Protein AF-0000000085160264 (afdb_homodimer)

Radius of gyration: 20.33 Å; Cα contacts (8 Å, |Δi|>4): 968; chains: 2; bounding box: 45×59×50 Å

Foldseek 3Di:
DAAEEEEEWEAAFADLLRVQLCVLCVVLVHHYFYEYADDAQFHAHVVGDTDGGPYYLVVCVVVVNLALVNHQEYAYTDGPPGLVSLQPRPSNLVSVVNNLVVQHAYEYEALNCLRRVQVSVSQADEEEEHAPPSCVNHPRHHYDPDQWDDTRRYIYGYDSVSSNVSSLVNCCNVPNNVSSVVSCVVVVPDDDD/DAAEEEEEWEAAFADLLRVQLCVLSVVLVHHYFYEYADDAQFHAHNVGDTDGGPYYLVVCVVVVNLALVNHQEYEYTDGPPGLVSLQPRPSNLVSVVNNLVVQHAYEYEALNCLRRCQVSVSQADEEEEHAPPSCVNHPRHHYDPDQWDDTRRYIYGYDSVSSNVSSLVNCCNVPNNVSSVVSCVVVVPDDDD

Solvent-accessible surface area (backbone atoms only — not comparable to full-atom values): 18937 Å² total; per-residue (Å²): 131,71,51,31,33,40,30,59,41,28,57,14,19,29,61,43,38,47,46,34,34,50,42,51,38,41,72,58,57,31,46,67,44,41,26,10,65,50,92,49,36,69,36,44,29,57,67,73,49,35,34,49,36,78,38,31,45,66,57,36,48,75,70,64,62,70,42,54,87,76,41,51,29,40,39,35,32,11,31,72,49,8,16,57,51,44,50,68,29,67,70,55,48,51,45,50,49,48,27,51,74,71,64,28,35,40,33,26,22,14,49,13,34,46,57,39,35,35,80,71,51,71,37,54,76,32,59,33,24,34,26,88,76,45,60,78,77,48,76,65,45,42,82,46,86,54,58,55,29,76,43,90,46,38,38,20,12,26,33,52,41,25,22,65,60,38,32,37,54,53,32,26,73,76,58,31,64,66,42,21,49,52,42,33,61,72,27,54,46,79,69,88,126,131,72,51,32,33,41,29,60,42,29,56,14,19,29,61,43,38,48,47,33,32,50,44,51,36,39,71,57,56,31,46,70,44,41,25,10,66,49,96,50,39,69,37,43,29,56,67,72,49,36,36,50,37,77,38,28,46,65,57,38,49,75,70,64,63,72,42,54,89,76,43,50,29,39,39,35,31,12,31,72,50,9,15,59,50,43,50,66,29,66,69,55,48,51,45,50,50,48,26,53,72,72,65,28,36,39,33,26,23,15,48,13,34,45,58,38,36,36,81,71,52,71,37,55,74,32,59,34,24,33,24,88,75,46,60,80,76,48,74,64,46,42,82,45,89,53,59,56,27,76,44,89,46,38,38,19,14,25,34,53,43,27,22,64,60,38,31,36,54,53,32,26,74,76,58,32,64,66,42,22,49,53,42,34,62,73,26,54,47,82,70,88,125

Structure (mmCIF, N/CA/C/O backbone):
data_AF-0000000085160264-model_v1
#
loop_
_entity.id
_entity.type
_entity.pdbx_description
1 polymer 'DJ-1 family protein'
#
loop_
_atom_site.group_PDB
_atom_site.id
_atom_site.type_symbol
_atom_site.label_atom_id
_atom_site.label_alt_id
_atom_site.label_comp_id
_atom_site.label_asym_id
_atom_site.label_entity_id
_atom_site.label_seq_id
_atom_site.pdbx_PDB_ins_code
_atom_site.Cartn_x
_atom_site.Cartn_y
_atom_site.Cartn_z
_atom_site.occupancy
_atom_site.B_iso_or_equiv
_atom_site.auth_seq_id
_atom_site.auth_comp_id
_atom_site.auth_asym_id
_atom_site.auth_atom_id
_atom_site.pdbx_PDB_model_num
ATOM 1 N N . MET A 1 1 ? -23.234 12.461 7.91 1 81.19 1 MET A N 1
ATOM 2 C CA . MET A 1 1 ? -22.578 12.562 6.605 1 81.19 1 MET A CA 1
ATOM 3 C C . MET A 1 1 ? -21.219 11.875 6.625 1 81.19 1 MET A C 1
ATOM 5 O O . MET A 1 1 ? -20.562 11.805 7.668 1 81.19 1 MET A O 1
ATOM 9 N N . ALA A 1 2 ? -20.75 11.312 5.488 1 93.88 2 ALA A N 1
ATOM 10 C CA . ALA A 1 2 ? -19.469 10.609 5.445 1 93.88 2 ALA A CA 1
ATOM 11 C C . ALA A 1 2 ? -18.297 11.57 5.68 1 93.88 2 ALA A C 1
ATOM 13 O O . ALA A 1 2 ? -18.344 12.727 5.242 1 93.88 2 ALA A O 1
ATOM 14 N N . LYS A 1 3 ? -17.344 11.195 6.527 1 98.69 3 LYS A N 1
ATOM 15 C CA . LYS A 1 3 ? -16.125 11.984 6.703 1 98.69 3 LYS A CA 1
ATOM 16 C C . LYS A 1 3 ? -15.375 12.125 5.383 1 98.69 3 LYS A C 1
ATOM 18 O O . LYS A 1 3 ? -15.391 11.211 4.551 1 98.69 3 LYS A O 1
ATOM 23 N N . ARG A 1 4 ? -14.781 13.273 5.211 1 98.88 4 ARG A N 1
ATOM 24 C CA . ARG A 1 4 ? -14.047 13.586 3.984 1 98.88 4 ARG A CA 1
ATOM 25 C C . ARG A 1 4 ? -12.586 13.891 4.285 1 98.88 4 ARG A C 1
ATOM 27 O O . ARG A 1 4 ? -12.281 14.781 5.09 1 98.88 4 ARG A O 1
ATOM 34 N N . VAL A 1 5 ? -11.703 13.156 3.596 1 98.94 5 VAL A N 1
ATOM 35 C CA . VAL A 1 5 ? -10.266 13.305 3.797 1 98.94 5 VAL A CA 1
ATOM 36 C C . VAL A 1 5 ? -9.586 13.602 2.463 1 98.94 5 VAL A C 1
ATOM 38 O O . VAL A 1 5 ? -9.93 12.992 1.441 1 98.94 5 VAL A O 1
ATOM 41 N N . LEU A 1 6 ? -8.742 14.602 2.463 1 98.94 6 LEU A N 1
ATOM 42 C CA . LEU A 1 6 ? -7.883 14.891 1.321 1 98.94 6 LEU A CA 1
ATOM 43 C C . LEU A 1 6 ? -6.488 14.312 1.531 1 98.94 6 LEU A C 1
ATOM 45 O O . LEU A 1 6 ? -5.941 14.383 2.633 1 98.94 6 LEU A O 1
ATOM 49 N N . GLU A 1 7 ? -5.926 13.719 0.54 1 98.94 7 GLU A N 1
ATOM 50 C CA . GLU A 1 7 ? -4.562 13.203 0.606 1 98.94 7 GLU A CA 1
ATOM 51 C C . GLU A 1 7 ? -3.684 13.828 -0.47 1 98.94 7 GLU A C 1
ATOM 53 O O . GLU A 1 7 ? -3.986 13.734 -1.661 1 98.94 7 GLU A O 1
ATOM 58 N N . PHE A 1 8 ? -2.586 14.492 -0.039 1 98.94 8 PHE A N 1
ATOM 59 C CA . PHE A 1 8 ? -1.622 15.07 -0.968 1 98.94 8 PHE A CA 1
ATOM 60 C C . PHE A 1 8 ? -0.812 13.977 -1.655 1 98.94 8 PHE A C 1
ATOM 62 O O . PHE A 1 8 ? -0.332 13.047 -1.002 1 98.94 8 PHE A O 1
ATOM 69 N N . ILE A 1 9 ? -0.702 14.078 -2.949 1 98.94 9 ILE A N 1
ATOM 70 C CA . ILE A 1 9 ? 0.185 13.234 -3.744 1 9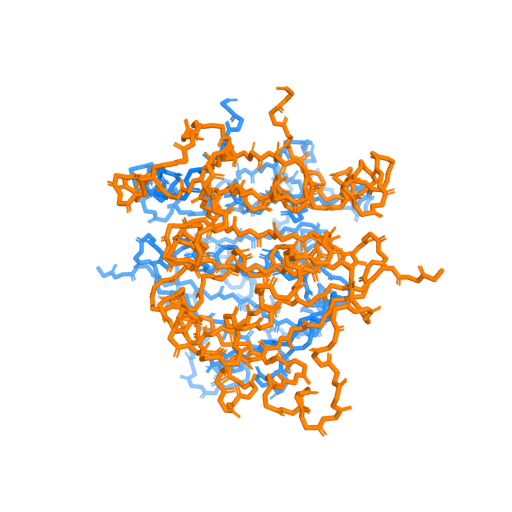8.94 9 ILE A CA 1
ATOM 71 C C . ILE A 1 9 ? 1.119 14.109 -4.578 1 98.94 9 ILE A C 1
ATOM 73 O O . ILE A 1 9 ? 0.664 14.906 -5.398 1 98.94 9 ILE A O 1
ATOM 77 N N . ALA A 1 10 ? 2.396 14.016 -4.312 1 98.94 10 ALA A N 1
ATOM 78 C CA . ALA A 1 10 ? 3.396 14.758 -5.078 1 98.94 10 ALA A CA 1
ATOM 79 C C . ALA A 1 10 ? 4.395 13.812 -5.734 1 98.94 10 ALA A C 1
ATOM 81 O O . ALA A 1 10 ? 4.609 12.695 -5.258 1 98.94 10 ALA A O 1
ATOM 82 N N . GLU A 1 11 ? 5 14.25 -6.848 1 98.81 11 GLU A N 1
ATOM 83 C CA . GLU A 1 11 ? 6.051 13.453 -7.477 1 98.81 11 GLU A CA 1
ATOM 84 C C . GLU A 1 11 ? 7.09 13.008 -6.457 1 98.81 11 GLU A C 1
ATOM 86 O O . GLU A 1 11 ? 7.598 13.82 -5.68 1 98.81 11 GLU A O 1
ATOM 91 N N . GLY A 1 12 ? 7.332 11.703 -6.465 1 98.75 12 GLY A N 1
ATOM 92 C CA . GLY A 1 12 ? 8.297 11.172 -5.52 1 98.75 12 GLY A CA 1
ATOM 93 C C . GLY A 1 12 ? 7.672 10.766 -4.195 1 98.75 12 GLY A C 1
ATOM 94 O O . GLY A 1 12 ? 8.375 10.578 -3.201 1 98.75 12 GLY A O 1
ATOM 95 N N . PHE A 1 13 ? 6.359 10.609 -4.152 1 98.88 13 PHE A N 1
ATOM 96 C CA . PHE A 1 13 ? 5.719 10.141 -2.934 1 98.88 13 PHE A CA 1
ATOM 97 C C . PHE A 1 13 ? 6.121 8.703 -2.629 1 98.88 13 PHE A C 1
ATOM 99 O O . PHE A 1 13 ? 6.645 8 -3.496 1 98.88 13 PHE A O 1
ATOM 106 N N . GLU A 1 14 ? 5.953 8.344 -1.374 1 98.81 14 GLU A N 1
ATOM 107 C CA . GLU A 1 14 ? 6.199 6.961 -0.973 1 98.81 14 GLU A CA 1
ATOM 108 C C . GLU A 1 14 ? 4.977 6.086 -1.229 1 98.81 14 GLU A C 1
ATOM 110 O O . GLU A 1 14 ? 3.873 6.402 -0.781 1 98.81 14 GLU A O 1
ATOM 115 N N . ASP A 1 15 ? 5.105 4.941 -1.905 1 98.56 15 ASP A N 1
ATOM 116 C CA . ASP A 1 15 ? 4.035 4.098 -2.43 1 98.56 15 ASP A CA 1
ATOM 117 C C . ASP A 1 15 ? 3.107 3.627 -1.312 1 98.56 15 ASP A C 1
ATOM 119 O O . ASP A 1 15 ? 1.916 3.939 -1.314 1 98.56 15 ASP A O 1
ATOM 123 N N . VAL A 1 16 ? 3.635 2.928 -0.365 1 98.88 16 VAL A N 1
ATOM 124 C CA . VAL A 1 16 ? 2.871 2.246 0.676 1 98.88 16 VAL A CA 1
ATOM 125 C C . VAL A 1 16 ? 2.24 3.275 1.611 1 98.88 16 VAL A C 1
ATOM 127 O O . VAL A 1 16 ? 1.101 3.107 2.053 1 98.88 16 VAL A O 1
ATOM 130 N N . GLU A 1 17 ? 2.955 4.355 1.832 1 98.94 17 GLU A N 1
ATOM 131 C CA . GLU A 1 17 ? 2.494 5.402 2.738 1 98.94 17 GLU A CA 1
ATOM 132 C C . GLU A 1 17 ? 1.305 6.156 2.152 1 98.94 17 GLU A C 1
ATOM 134 O O . GLU A 1 17 ? 0.45 6.652 2.891 1 98.94 17 GLU A O 1
ATOM 139 N N . ALA A 1 18 ? 1.248 6.25 0.834 1 98.88 18 ALA A N 1
ATOM 140 C CA . ALA A 1 18 ? 0.125 6.918 0.181 1 98.88 18 ALA A CA 1
ATOM 141 C C . ALA A 1 18 ? -1.062 5.973 0.026 1 98.88 18 ALA A C 1
ATOM 143 O O . ALA A 1 18 ? -2.201 6.34 0.322 1 98.88 18 ALA A O 1
ATOM 144 N N . VAL A 1 19 ? -0.846 4.75 -0.346 1 98.88 19 VAL A N 1
ATOM 145 C CA . VAL A 1 19 ? -1.896 3.84 -0.791 1 98.88 19 VAL A CA 1
ATOM 146 C C . VAL A 1 19 ? -2.594 3.223 0.42 1 98.88 19 VAL A C 1
ATOM 148 O O . VAL A 1 19 ? -3.812 3.033 0.413 1 98.88 19 VAL A O 1
ATOM 151 N N . THR A 1 20 ? -1.857 2.92 1.511 1 98.88 20 THR A N 1
ATOM 152 C CA . THR A 1 20 ? -2.418 2.191 2.645 1 98.88 20 THR A CA 1
ATOM 153 C C . THR A 1 20 ? -3.492 3.021 3.342 1 98.88 20 THR A C 1
ATOM 155 O O . THR A 1 20 ? -4.613 2.551 3.541 1 98.88 20 THR A O 1
ATOM 158 N N . PRO A 1 21 ? -3.217 4.285 3.668 1 98.94 21 PRO A N 1
ATOM 159 C CA . PRO A 1 21 ? -4.301 5.031 4.316 1 98.94 21 PRO A CA 1
ATOM 160 C C . PRO A 1 21 ? -5.496 5.25 3.396 1 98.94 21 PRO A C 1
ATOM 162 O O . PRO A 1 21 ? -6.645 5.207 3.85 1 98.94 21 PRO A O 1
ATOM 165 N N . ALA A 1 22 ? -5.266 5.5 2.094 1 98.88 22 ALA A N 1
ATOM 166 C CA . ALA A 1 22 ? -6.387 5.668 1.174 1 98.88 22 ALA A CA 1
ATOM 167 C C . ALA A 1 22 ? -7.281 4.434 1.171 1 98.88 22 ALA A C 1
ATOM 169 O O . ALA A 1 22 ? -8.508 4.543 1.269 1 98.88 22 ALA A O 1
ATOM 170 N N . ASP A 1 23 ? -6.695 3.287 1.099 1 98.81 23 ASP A N 1
ATOM 171 C CA . ASP A 1 23 ? -7.41 2.016 1.087 1 98.81 23 ASP A CA 1
ATOM 172 C C . ASP A 1 23 ? -8.195 1.813 2.381 1 98.81 23 ASP A C 1
ATOM 174 O O . ASP A 1 23 ? -9.406 1.615 2.354 1 98.81 23 ASP A O 1
ATOM 178 N N . TYR A 1 24 ? -7.496 1.9 3.533 1 98.88 24 TYR A N 1
ATOM 179 C CA . TYR A 1 24 ? -8.109 1.593 4.82 1 98.88 24 TYR A CA 1
ATOM 180 C C . TYR A 1 24 ? -9.188 2.611 5.172 1 98.88 24 TYR A C 1
ATOM 182 O O . TYR A 1 24 ? -10.234 2.254 5.711 1 98.88 24 TYR A O 1
ATOM 190 N N . LEU A 1 25 ? -8.945 3.914 4.898 1 98.94 25 LEU A N 1
ATOM 191 C CA . LEU A 1 25 ? -9.953 4.93 5.184 1 98.94 25 LEU A CA 1
ATOM 192 C C . LEU A 1 25 ? -11.219 4.691 4.355 1 98.94 25 LEU A C 1
ATOM 194 O O . LEU A 1 25 ? -12.328 4.824 4.867 1 98.94 25 LEU A O 1
ATOM 198 N N . ARG A 1 26 ? -11.086 4.32 3.104 1 98.75 26 ARG A N 1
ATOM 199 C CA . ARG A 1 26 ? -12.242 4.039 2.262 1 98.75 26 ARG A CA 1
ATOM 200 C C . ARG A 1 26 ? -13.023 2.836 2.783 1 98.75 26 ARG A C 1
ATOM 202 O O . ARG A 1 26 ? -14.25 2.82 2.738 1 98.75 26 ARG A O 1
ATOM 209 N N . ARG A 1 27 ? -12.32 1.809 3.293 1 98.38 27 ARG A N 1
ATOM 210 C CA . ARG A 1 27 ? -12.977 0.658 3.908 1 98.38 27 ARG A CA 1
ATOM 211 C C . ARG A 1 27 ? -13.828 1.084 5.102 1 98.38 27 ARG A C 1
ATOM 213 O O . ARG A 1 27 ? -14.844 0.458 5.398 1 98.38 27 ARG A O 1
ATOM 220 N N . ALA A 1 28 ? -13.414 2.15 5.766 1 98.5 28 ALA A N 1
ATOM 221 C CA . ALA A 1 28 ? -14.117 2.641 6.945 1 98.5 28 ALA A CA 1
ATOM 222 C C . ALA A 1 28 ? -15.297 3.521 6.551 1 98.5 28 ALA A C 1
ATOM 224 O O . ALA A 1 28 ? -15.992 4.059 7.418 1 98.5 28 ALA A O 1
ATOM 225 N N . GLY A 1 29 ? -15.5 3.744 5.207 1 98.31 29 GLY A N 1
ATOM 226 C CA . GLY A 1 29 ? -16.594 4.574 4.727 1 98.31 29 GLY A CA 1
ATOM 227 C C . GLY A 1 29 ? -16.219 6.039 4.605 1 98.31 29 GLY A C 1
ATOM 228 O O . GLY A 1 29 ? -17.094 6.895 4.434 1 98.31 29 GLY A O 1
ATOM 229 N N . ILE A 1 30 ? -14.961 6.379 4.758 1 98.81 30 ILE A N 1
ATOM 230 C CA . ILE A 1 30 ? -14.469 7.746 4.605 1 98.81 30 ILE A CA 1
ATOM 231 C C . ILE A 1 30 ? -14.242 8.055 3.127 1 98.81 30 ILE A C 1
ATOM 233 O O . ILE A 1 30 ? -13.711 7.219 2.389 1 98.81 30 ILE A O 1
ATOM 237 N N . GLU A 1 31 ? -14.719 9.156 2.645 1 98.75 31 GLU A N 1
ATOM 238 C CA . GLU A 1 31 ? -14.43 9.617 1.288 1 98.75 31 GLU A CA 1
ATOM 239 C C . GLU A 1 31 ? -13.023 10.188 1.187 1 98.75 31 GLU A C 1
ATOM 241 O O . GLU A 1 31 ? -12.695 11.18 1.847 1 98.75 31 GLU A O 1
ATOM 246 N N . VAL A 1 32 ? -12.242 9.578 0.404 1 98.88 32 VAL A N 1
ATOM 247 C CA . VAL A 1 32 ? -10.852 10.016 0.249 1 98.88 32 VAL A CA 1
ATOM 248 C C . VAL A 1 32 ? -10.648 10.602 -1.147 1 98.88 32 VAL A C 1
ATOM 250 O O . VAL A 1 32 ? -10.961 9.953 -2.15 1 98.88 32 VAL A O 1
ATOM 253 N N . THR A 1 33 ? -10.188 11.781 -1.204 1 98.81 33 THR A N 1
ATOM 254 C CA . THR A 1 33 ? -9.805 12.414 -2.459 1 98.81 33 THR A CA 1
ATOM 255 C C . THR A 1 33 ? -8.289 12.516 -2.574 1 98.81 33 THR A C 1
ATOM 257 O O . THR A 1 33 ? -7.641 13.195 -1.775 1 98.81 33 THR A O 1
ATOM 260 N N . LEU A 1 34 ? -7.73 11.773 -3.514 1 98.88 34 LEU A N 1
ATOM 261 C CA . LEU A 1 34 ? -6.32 11.945 -3.842 1 98.88 34 LEU A CA 1
ATOM 262 C C . LEU A 1 34 ? -6.109 13.188 -4.703 1 98.88 34 LEU A C 1
ATOM 264 O O . LEU A 1 34 ? -6.719 13.32 -5.766 1 98.88 34 LEU A O 1
ATOM 268 N N . VAL A 1 35 ? -5.23 14.023 -4.266 1 98.94 35 VAL A N 1
ATOM 269 C CA . VAL A 1 35 ? -5.047 15.281 -4.98 1 98.94 35 VAL A CA 1
ATOM 270 C C . VAL A 1 35 ? -3.572 15.469 -5.328 1 98.94 35 VAL A C 1
ATOM 272 O O . VAL A 1 35 ? -2.707 15.406 -4.453 1 98.94 35 VAL A O 1
ATOM 275 N N . ALA A 1 36 ? -3.301 15.688 -6.578 1 98.94 36 ALA A N 1
ATOM 276 C CA . ALA A 1 36 ? -1.936 15.969 -7.012 1 98.94 36 ALA A CA 1
ATOM 277 C C . ALA A 1 36 ? -1.514 17.391 -6.621 1 98.94 36 ALA A C 1
ATOM 279 O O . ALA A 1 36 ? -2.232 18.344 -6.891 1 98.94 36 ALA A O 1
ATOM 280 N N . VAL A 1 37 ? -0.387 17.469 -5.996 1 98.81 37 VAL A N 1
ATOM 281 C CA . VAL A 1 37 ? 0.156 18.781 -5.652 1 98.81 37 VAL A CA 1
ATOM 282 C C . VAL A 1 37 ? 0.694 19.469 -6.91 1 98.81 37 VAL A C 1
ATOM 284 O O . VAL A 1 37 ? 0.622 20.688 -7.039 1 98.81 37 VAL A O 1
ATOM 287 N N . GLY A 1 38 ? 1.222 18.688 -7.828 1 98.19 38 GLY A N 1
ATOM 288 C CA . GLY A 1 38 ? 1.684 19.203 -9.109 1 98.19 38 GLY A CA 1
ATOM 289 C C . GLY A 1 38 ? 0.567 19.375 -10.125 1 98.19 38 GLY A C 1
ATOM 290 O O . GLY A 1 38 ? -0.611 19.234 -9.781 1 98.19 38 GLY A O 1
ATOM 291 N N . ALA A 1 39 ? 0.931 19.641 -11.359 1 97.25 39 ALA A N 1
ATOM 292 C CA . ALA A 1 39 ? -0.011 20.047 -12.398 1 97.25 39 ALA A CA 1
ATOM 293 C C . ALA A 1 39 ? -0.668 18.812 -13.039 1 97.25 39 ALA A C 1
ATOM 295 O O . ALA A 1 39 ? -1.725 18.938 -13.664 1 97.25 39 ALA A O 1
ATOM 296 N N . ASN A 1 40 ? -0.08 17.703 -12.93 1 98.19 40 ASN A N 1
ATOM 297 C CA . ASN A 1 40 ? -0.554 16.5 -13.609 1 98.19 40 ASN A CA 1
ATOM 298 C C . ASN A 1 40 ? -1.194 15.516 -12.633 1 98.19 40 ASN A C 1
ATOM 300 O O . ASN A 1 40 ? -0.688 15.312 -11.531 1 98.19 40 ASN A O 1
ATOM 304 N N . THR A 1 41 ? -2.318 14.867 -13.031 1 98.62 41 THR A N 1
ATOM 305 C CA . THR A 1 41 ? -3.002 13.898 -12.18 1 98.62 41 THR A CA 1
ATOM 306 C C . THR A 1 41 ? -2.277 12.562 -12.195 1 98.62 41 THR A C 1
ATOM 308 O O . THR A 1 41 ? -2.535 11.695 -11.352 1 98.62 41 THR A O 1
ATOM 311 N N . VAL A 1 42 ? -1.472 12.289 -13.164 1 98.69 42 VAL A N 1
ATOM 312 C CA . VAL A 1 42 ? -0.625 11.102 -13.195 1 98.69 42 VAL A CA 1
ATOM 313 C C . VAL A 1 42 ? 0.689 11.391 -12.469 1 98.69 42 VAL A C 1
ATOM 315 O O . VAL A 1 42 ? 1.467 12.25 -12.898 1 98.69 42 VAL A O 1
ATOM 318 N N . VAL A 1 43 ? 0.951 10.734 -11.375 1 98.88 43 VAL A N 1
ATOM 319 C CA . VAL A 1 43 ? 2.068 11.078 -10.5 1 98.88 43 VAL A CA 1
ATOM 320 C C . VAL A 1 43 ? 2.949 9.844 -10.289 1 98.88 43 VAL A C 1
ATOM 322 O O . VAL A 1 43 ? 2.445 8.742 -10.047 1 98.88 43 VAL A O 1
ATOM 325 N N . LYS A 1 44 ? 4.23 10.008 -10.336 1 98.56 44 LYS A N 1
ATOM 326 C CA . LYS A 1 44 ? 5.195 8.922 -10.156 1 98.56 44 LYS A CA 1
ATOM 327 C C . LYS A 1 44 ? 5.754 8.914 -8.742 1 98.56 44 LYS A C 1
ATOM 329 O O . LYS A 1 44 ? 6.094 9.961 -8.195 1 98.56 44 LYS A O 1
ATOM 334 N N . SER A 1 45 ? 5.852 7.734 -8.18 1 98.56 45 SER A N 1
ATOM 335 C CA . SER A 1 45 ? 6.324 7.578 -6.809 1 98.56 45 SER A CA 1
ATOM 336 C C . SER A 1 45 ? 7.848 7.496 -6.758 1 98.56 45 SER A C 1
ATOM 338 O O . SER A 1 45 ? 8.508 7.492 -7.797 1 98.56 45 SER A O 1
ATOM 340 N N . SER A 1 46 ? 8.359 7.434 -5.535 1 96.75 46 SER A N 1
ATOM 341 C CA . SER A 1 46 ? 9.797 7.301 -5.309 1 96.75 46 SER A CA 1
ATOM 342 C C . SER A 1 46 ? 10.281 5.887 -5.617 1 96.75 46 SER A C 1
ATOM 344 O O . SER A 1 46 ? 11.469 5.668 -5.859 1 96.75 46 SER A O 1
ATOM 346 N N . ARG A 1 47 ? 9.297 4.883 -5.711 1 94.62 47 ARG A N 1
ATOM 347 C CA . ARG A 1 47 ? 9.695 3.492 -5.902 1 94.62 47 ARG A CA 1
ATOM 348 C C . ARG A 1 47 ? 9.148 2.941 -7.215 1 94.62 47 ARG A C 1
ATOM 350 O O . ARG A 1 47 ? 9.086 1.725 -7.402 1 94.62 47 ARG A O 1
ATOM 357 N N . GLY A 1 48 ? 8.711 3.809 -8.039 1 94.75 48 GLY A N 1
ATOM 358 C CA . GLY A 1 48 ? 8.453 3.4 -9.414 1 94.75 48 GLY A CA 1
ATOM 359 C C . GLY A 1 48 ? 6.98 3.133 -9.688 1 94.75 48 GLY A C 1
ATOM 360 O O . GLY A 1 48 ? 6.629 2.619 -10.75 1 94.75 48 GLY A O 1
ATOM 361 N N . LEU A 1 49 ? 6.109 3.43 -8.758 1 97.56 49 LEU A N 1
ATOM 362 C CA . LEU A 1 49 ? 4.672 3.352 -9 1 97.56 49 LEU A CA 1
ATOM 363 C C . LEU A 1 49 ? 4.172 4.605 -9.711 1 97.56 49 LEU A C 1
ATOM 365 O O . LEU A 1 49 ? 4.637 5.711 -9.43 1 97.56 49 LEU A O 1
ATOM 369 N N . THR A 1 50 ? 3.268 4.43 -10.594 1 98.5 50 THR A N 1
ATOM 370 C CA . THR A 1 50 ? 2.543 5.547 -11.188 1 98.5 50 THR A CA 1
ATOM 371 C C . THR A 1 50 ? 1.053 5.453 -10.875 1 98.5 50 THR A C 1
ATOM 373 O O . THR A 1 50 ? 0.401 4.465 -11.219 1 98.5 50 THR A O 1
ATOM 376 N N . LEU A 1 51 ? 0.529 6.438 -10.188 1 97.94 51 LEU A N 1
ATOM 377 C CA . LEU A 1 51 ? -0.899 6.41 -9.898 1 97.94 51 LEU A CA 1
ATOM 378 C C . LEU A 1 51 ? -1.587 7.664 -10.422 1 97.94 51 LEU A C 1
ATOM 380 O O . LEU A 1 51 ? -0.929 8.672 -10.68 1 97.94 51 LEU A O 1
ATOM 384 N N . MET A 1 52 ? -2.865 7.566 -10.625 1 98.62 52 MET A N 1
ATOM 385 C CA . MET A 1 52 ? -3.697 8.688 -11.055 1 98.62 52 MET A CA 1
ATOM 386 C C . MET A 1 52 ? -4.492 9.25 -9.883 1 98.62 52 MET A C 1
ATOM 388 O O . MET A 1 52 ? -5.195 8.516 -9.195 1 98.62 52 MET A O 1
ATOM 392 N N . THR A 1 53 ? -4.328 10.555 -9.695 1 98.81 53 THR A N 1
ATOM 393 C CA . THR A 1 53 ? -5.09 11.195 -8.633 1 98.81 53 THR A CA 1
ATOM 394 C C . THR A 1 53 ? -6.484 11.586 -9.133 1 98.81 53 THR A C 1
ATOM 396 O O . THR A 1 53 ? -6.758 11.531 -10.328 1 98.81 53 THR A O 1
ATOM 399 N N . ASP A 1 54 ? -7.348 11.898 -8.219 1 98.62 54 ASP A N 1
ATOM 400 C CA . ASP A 1 54 ? -8.719 12.281 -8.547 1 98.62 54 ASP A CA 1
ATOM 401 C C . ASP A 1 54 ? -8.766 13.664 -9.18 1 98.62 54 ASP A C 1
ATOM 403 O O . ASP A 1 54 ? -9.648 13.953 -9.992 1 98.62 54 ASP A O 1
ATOM 407 N N . THR A 1 55 ? -7.926 14.523 -8.773 1 98.62 55 THR A N 1
ATOM 408 C CA . THR A 1 55 ? -7.863 15.914 -9.195 1 98.62 55 THR A CA 1
ATOM 409 C C . THR A 1 55 ? -6.504 16.516 -8.859 1 98.62 55 THR A C 1
ATOM 411 O O . THR A 1 55 ? -5.582 15.812 -8.453 1 98.62 55 THR A O 1
ATOM 414 N N . THR A 1 56 ? -6.359 17.781 -9.141 1 98.81 56 THR A N 1
ATOM 415 C CA . THR A 1 56 ? -5.164 18.516 -8.75 1 98.81 56 THR A CA 1
ATOM 416 C C . THR A 1 56 ? -5.496 19.578 -7.707 1 98.81 56 THR A C 1
ATOM 418 O O . THR A 1 56 ? -6.648 20 -7.582 1 98.81 56 THR A O 1
ATOM 421 N N . LEU A 1 57 ? -4.469 19.938 -6.973 1 98.62 57 LEU A N 1
ATOM 422 C CA . LEU A 1 57 ? -4.637 21.016 -6 1 98.62 57 LEU A CA 1
ATOM 423 C C . LEU A 1 57 ? -5.117 22.281 -6.68 1 98.62 57 LEU A C 1
ATOM 425 O O . LEU A 1 57 ? -5.973 23 -6.145 1 98.62 57 LEU A O 1
ATOM 429 N N . ALA A 1 58 ? -4.578 22.578 -7.84 1 98.25 58 ALA A N 1
ATOM 430 C CA . ALA A 1 58 ? -4.961 23.766 -8.602 1 98.25 58 ALA A CA 1
ATOM 431 C C . ALA A 1 58 ? -6.441 23.719 -8.977 1 98.25 58 ALA A C 1
ATOM 433 O O . ALA A 1 58 ? -7.137 24.734 -8.883 1 98.25 58 ALA A O 1
ATOM 434 N N . GLU A 1 59 ? -6.863 22.609 -9.391 1 98.31 59 GLU A N 1
ATOM 435 C CA . GLU A 1 59 ? -8.273 22.453 -9.742 1 98.31 59 GLU A CA 1
ATOM 436 C C . GLU A 1 59 ? -9.172 22.641 -8.523 1 98.31 59 GLU A C 1
ATOM 438 O O . GLU A 1 59 ? -10.211 23.297 -8.609 1 98.31 59 GLU A O 1
ATOM 443 N N . LEU A 1 60 ? -8.812 22.031 -7.406 1 98 60 LEU A N 1
ATOM 444 C CA . LEU A 1 60 ? -9.578 22.203 -6.18 1 98 60 LEU A CA 1
ATOM 445 C C . LEU A 1 60 ? -9.641 23.672 -5.781 1 98 60 LEU A C 1
ATOM 447 O O . LEU A 1 60 ? -10.695 24.172 -5.363 1 98 60 LEU A O 1
ATOM 451 N N . ALA A 1 61 ? -8.523 24.312 -5.883 1 97.81 61 ALA A N 1
ATOM 452 C CA . ALA A 1 61 ? -8.453 25.734 -5.551 1 97.81 61 ALA A CA 1
ATOM 453 C C . ALA A 1 61 ? -9.383 26.547 -6.441 1 97.81 61 ALA A C 1
ATOM 455 O O . ALA A 1 61 ? -10.094 27.438 -5.961 1 97.81 61 ALA A O 1
ATOM 456 N N . SER A 1 62 ? -9.383 26.266 -7.676 1 97.69 62 SER A N 1
ATOM 457 C CA . SER A 1 62 ? -10.164 27.016 -8.648 1 97.69 62 SER A CA 1
ATOM 458 C C . SER A 1 62 ? -11.656 26.891 -8.367 1 97.69 62 SER A C 1
ATOM 460 O O . SER A 1 62 ? -12.438 27.781 -8.703 1 97.69 62 SER A O 1
ATOM 462 N N . ARG A 1 63 ? -12.023 25.859 -7.703 1 96.75 63 ARG A N 1
ATOM 463 C CA . ARG A 1 63 ? -13.43 25.609 -7.414 1 96.75 63 ARG A CA 1
ATOM 464 C C . ARG A 1 63 ? -13.789 26.062 -6.004 1 96.75 63 ARG A C 1
ATOM 466 O O . ARG A 1 63 ? -14.914 25.875 -5.547 1 96.75 63 ARG A O 1
ATOM 473 N N . GLY A 1 64 ? -12.812 26.609 -5.316 1 96.75 64 GLY A N 1
ATOM 474 C CA . GLY A 1 64 ? -13.055 27.062 -3.963 1 96.75 64 GLY A CA 1
ATOM 475 C C . GLY A 1 64 ? -13.156 25.938 -2.951 1 96.75 64 GLY A C 1
ATOM 476 O O . GLY A 1 64 ? -13.781 26.094 -1.899 1 96.75 64 GLY A O 1
ATOM 477 N N . ALA A 1 65 ? -12.5 24.812 -3.281 1 97.5 65 ALA A N 1
ATOM 478 C CA . ALA A 1 65 ? -12.688 23.625 -2.467 1 97.5 65 ALA A CA 1
ATOM 479 C C . ALA A 1 65 ? -11.516 23.438 -1.501 1 97.5 65 ALA A C 1
ATOM 481 O O . ALA A 1 65 ? -11.398 22.391 -0.856 1 97.5 65 ALA A O 1
ATOM 482 N N . LEU A 1 66 ? -10.664 24.438 -1.423 1 98.12 66 LEU A N 1
ATOM 483 C CA . LEU A 1 66 ? -9.594 24.391 -0.428 1 98.12 66 LEU A CA 1
ATOM 484 C C . LEU A 1 66 ? -9.977 25.219 0.801 1 98.12 66 LEU A C 1
ATOM 486 O O . LEU A 1 66 ? -9.195 26.047 1.259 1 98.12 66 LEU A O 1
ATOM 490 N N . ASN A 1 67 ? -11.148 24.938 1.26 1 97.94 67 ASN A N 1
ATOM 491 C CA . ASN A 1 67 ? -11.68 25.453 2.521 1 97.94 67 ASN A CA 1
ATOM 492 C C . ASN A 1 67 ? -11.758 24.344 3.578 1 97.94 67 ASN A C 1
ATOM 494 O O . ASN A 1 67 ? -12.422 23.328 3.377 1 97.94 67 ASN A O 1
ATOM 498 N N . PRO A 1 68 ? -11.102 24.547 4.699 1 98.25 68 PRO A N 1
ATOM 499 C CA . PRO A 1 68 ? -11.062 23.516 5.723 1 98.25 68 PRO A CA 1
ATOM 500 C C . PRO A 1 68 ? -12.453 23.031 6.137 1 98.25 68 PRO A C 1
ATOM 502 O O . PRO A 1 68 ? -12.609 21.875 6.566 1 98.25 68 PRO A O 1
ATOM 505 N N . SER A 1 69 ? -13.445 23.844 5.973 1 97.81 69 SER A N 1
ATOM 506 C CA . SER A 1 69 ? -14.789 23.469 6.395 1 97.81 69 SER A CA 1
ATOM 507 C C . SER A 1 69 ? -15.328 22.312 5.555 1 97.81 69 SER A C 1
ATOM 509 O O . SER A 1 69 ? -16.266 21.625 5.969 1 97.81 69 SER A O 1
ATOM 511 N N . GLY A 1 70 ? -14.797 22.062 4.445 1 97.94 70 GLY A N 1
ATOM 512 C CA . GLY A 1 70 ? -15.25 21 3.559 1 97.94 70 GLY A CA 1
ATOM 513 C C . GLY A 1 70 ? -14.555 19.688 3.805 1 97.94 70 GLY A C 1
ATOM 514 O O . GLY A 1 70 ? -14.875 18.672 3.166 1 97.94 70 GLY A O 1
ATOM 515 N N . TRP A 1 71 ? -13.648 19.656 4.75 1 98.75 71 TRP A N 1
ATOM 516 C CA . TRP A 1 71 ? -12.812 18.469 4.969 1 98.75 71 TRP A CA 1
ATOM 517 C C . TRP A 1 71 ? -12.711 18.141 6.457 1 98.75 71 TRP A C 1
ATOM 519 O O . TRP A 1 71 ? -12.828 19.031 7.301 1 98.75 71 TRP A O 1
ATOM 529 N N . ASP A 1 72 ? -12.461 16.828 6.703 1 98.94 72 ASP A N 1
ATOM 530 C CA . ASP A 1 72 ? -12.32 16.391 8.086 1 98.94 72 ASP A CA 1
ATOM 531 C C . ASP A 1 72 ? -10.867 16.031 8.398 1 98.94 72 ASP A C 1
ATOM 533 O O . ASP A 1 72 ? -10.484 15.93 9.57 1 98.94 72 ASP A O 1
ATOM 537 N N . GLY A 1 73 ? -10.086 15.867 7.355 1 98.94 73 GLY A N 1
ATOM 538 C CA . GLY A 1 73 ? -8.688 15.539 7.574 1 98.94 73 GLY A CA 1
ATOM 539 C C . GLY A 1 73 ? -7.828 15.711 6.332 1 98.94 73 GLY A C 1
ATOM 540 O O . GLY A 1 73 ? -8.352 15.789 5.219 1 98.94 73 GLY A O 1
ATOM 541 N N . LEU A 1 74 ? -6.57 15.812 6.566 1 99 74 LEU A N 1
ATOM 542 C CA . LEU A 1 74 ? -5.531 15.906 5.543 1 99 74 LEU A CA 1
ATOM 543 C C . LEU A 1 74 ? -4.422 14.891 5.809 1 99 74 LEU A C 1
ATOM 545 O O . LEU A 1 74 ? -3.873 14.844 6.91 1 99 74 LEU A O 1
ATOM 549 N N . VAL A 1 75 ? -4.18 14.07 4.828 1 99 75 VAL A N 1
ATOM 550 C CA . VAL A 1 75 ? -3.17 13.023 4.922 1 99 75 VAL A CA 1
ATOM 551 C C . VAL A 1 75 ? -1.978 13.367 4.035 1 99 75 VAL A C 1
ATOM 553 O O . VAL A 1 75 ? -2.148 13.703 2.859 1 99 75 VAL A O 1
ATOM 556 N N . ILE A 1 76 ? -0.748 13.258 4.613 1 99 76 ILE A N 1
ATOM 557 C CA . ILE A 1 76 ? 0.471 13.68 3.928 1 99 76 ILE A CA 1
ATOM 558 C C . ILE A 1 76 ? 1.499 12.555 3.965 1 99 76 ILE A C 1
ATOM 560 O O . ILE A 1 76 ? 2.213 12.391 4.957 1 99 76 ILE A O 1
ATOM 564 N N . PRO A 1 77 ? 1.615 11.797 2.869 1 98.94 77 PRO A N 1
ATOM 565 C CA . PRO A 1 77 ? 2.637 10.75 2.793 1 98.94 77 PRO A CA 1
ATOM 566 C C . PRO A 1 77 ? 4.055 11.312 2.732 1 98.94 77 PRO A C 1
ATOM 568 O O . PRO A 1 77 ? 4.238 12.508 2.504 1 98.94 77 PRO A O 1
ATOM 571 N N . GLY A 1 78 ? 5.02 10.461 3.025 1 98.69 78 GLY A N 1
ATOM 572 C CA . GLY A 1 78 ? 6.418 10.836 2.883 1 98.69 78 GLY A CA 1
ATOM 573 C C . GLY A 1 78 ? 6.973 10.562 1.5 1 98.69 78 GLY A C 1
ATOM 574 O O . GLY A 1 78 ? 6.254 10.656 0.504 1 98.69 78 GLY A O 1
ATOM 575 N N . GLY A 1 79 ? 8.203 10.305 1.478 1 98.19 79 GLY A N 1
ATOM 576 C CA . GLY A 1 79 ? 8.953 10.125 0.245 1 98.19 79 GLY A CA 1
ATOM 577 C C . GLY A 1 79 ? 9.758 11.352 -0.149 1 98.19 79 GLY A C 1
ATOM 578 O O . GLY A 1 79 ? 9.336 12.477 0.106 1 98.19 79 GLY A O 1
ATOM 579 N N . MET A 1 80 ? 10.867 11.062 -0.632 1 97.44 80 MET A N 1
ATOM 580 C CA . MET A 1 80 ? 11.68 12.117 -1.225 1 97.44 80 MET A CA 1
ATOM 581 C C . MET A 1 80 ? 11.859 11.891 -2.721 1 97.44 80 MET A C 1
ATOM 583 O O . MET A 1 80 ? 12.234 10.797 -3.146 1 97.44 80 MET A O 1
ATOM 587 N N . PRO A 1 81 ? 11.492 12.891 -3.576 1 98.31 81 PRO A N 1
ATOM 588 C CA . PRO A 1 81 ? 11.328 14.289 -3.182 1 98.31 81 PRO A CA 1
ATOM 589 C C . PRO A 1 81 ? 9.875 14.656 -2.9 1 98.31 81 PRO A C 1
ATOM 591 O O . PRO A 1 81 ? 9.508 15.836 -2.955 1 98.31 81 PRO A O 1
ATOM 594 N N . GLY A 1 82 ? 8.977 13.656 -2.693 1 98.75 82 GLY A N 1
ATOM 595 C CA . GLY A 1 82 ? 7.562 13.922 -2.48 1 98.75 82 GLY A CA 1
ATOM 596 C C . GLY A 1 82 ? 7.305 14.938 -1.383 1 98.75 82 GLY A C 1
ATOM 597 O O . GLY A 1 82 ? 6.621 15.938 -1.603 1 98.75 82 GLY A O 1
ATOM 598 N N . ALA A 1 83 ? 7.887 14.711 -0.228 1 98.81 83 ALA A N 1
ATOM 599 C CA . ALA A 1 83 ? 7.711 15.609 0.914 1 98.81 83 ALA A CA 1
ATOM 600 C C . ALA A 1 83 ? 8.25 17 0.604 1 98.81 83 ALA A C 1
ATOM 602 O O . ALA A 1 83 ? 7.605 18 0.922 1 98.81 83 ALA A O 1
ATOM 603 N N . SER A 1 84 ? 9.422 17.094 -0.043 1 98.81 84 SER A N 1
ATOM 604 C CA . SER A 1 84 ? 9.992 18.391 -0.406 1 98.81 84 SER A CA 1
ATOM 605 C C . SER A 1 84 ? 9.117 19.109 -1.427 1 98.81 84 SER A C 1
ATOM 607 O O . SER A 1 84 ? 9.008 20.328 -1.402 1 98.81 84 SER A O 1
ATOM 609 N N . ASN A 1 85 ? 8.523 18.344 -2.326 1 98.88 85 ASN A N 1
ATOM 610 C CA . ASN A 1 85 ? 7.621 18.938 -3.311 1 98.88 85 ASN A CA 1
ATOM 611 C C . ASN A 1 85 ? 6.363 19.5 -2.654 1 98.88 85 ASN A C 1
ATOM 613 O O . ASN A 1 85 ? 5.855 20.531 -3.07 1 98.88 85 ASN A O 1
ATOM 617 N N . ILE A 1 86 ? 5.859 18.828 -1.642 1 98.88 86 ILE A N 1
ATOM 618 C CA . ILE A 1 86 ? 4.715 19.344 -0.896 1 98.88 86 ILE A CA 1
ATOM 619 C C . ILE A 1 86 ? 5.121 20.609 -0.144 1 98.88 86 ILE A C 1
ATOM 621 O O . ILE A 1 86 ? 4.43 21.641 -0.215 1 98.88 86 ILE A O 1
ATOM 625 N N . ALA A 1 87 ? 6.273 20.578 0.505 1 98.88 87 ALA A N 1
ATOM 626 C CA . ALA A 1 87 ? 6.77 21.719 1.279 1 98.88 87 ALA A CA 1
ATOM 627 C C . ALA A 1 87 ? 7.012 22.922 0.384 1 98.88 87 ALA A C 1
ATOM 629 O O . ALA A 1 87 ? 6.883 24.062 0.828 1 98.88 87 ALA A O 1
ATOM 630 N N . GLY A 1 88 ? 7.297 22.672 -0.856 1 98.69 88 GLY A N 1
ATOM 631 C CA . GLY A 1 88 ? 7.621 23.734 -1.787 1 98.69 88 GLY A CA 1
ATOM 632 C C . GLY A 1 88 ? 6.398 24.344 -2.449 1 98.69 88 GLY A C 1
ATOM 633 O O . GLY A 1 88 ? 6.504 25.344 -3.166 1 98.69 88 GLY A O 1
ATOM 634 N N . SER A 1 89 ? 5.285 23.781 -2.248 1 98.81 89 SER A N 1
ATOM 635 C CA . SER A 1 89 ? 4.039 24.281 -2.824 1 98.81 89 SER A CA 1
ATOM 636 C C . SER A 1 89 ? 3.359 25.281 -1.888 1 98.81 89 SER A C 1
ATOM 638 O O . SER A 1 89 ? 2.822 24.891 -0.848 1 98.81 89 SER A O 1
ATOM 640 N N . VAL A 1 90 ? 3.295 26.5 -2.281 1 98.38 90 VAL A N 1
ATOM 641 C CA . VAL A 1 90 ? 2.68 27.547 -1.463 1 98.38 90 VAL A CA 1
ATOM 642 C C . VAL A 1 90 ? 1.218 27.188 -1.194 1 98.38 90 VAL A C 1
ATOM 644 O O . VAL A 1 90 ? 0.74 27.328 -0.065 1 98.38 90 VAL A O 1
ATOM 647 N N . THR A 1 91 ? 0.544 26.734 -2.236 1 98.62 91 THR A N 1
ATOM 648 C CA . THR A 1 91 ? -0.865 26.375 -2.107 1 98.62 91 THR A CA 1
ATOM 649 C C . THR A 1 91 ? -1.047 25.234 -1.116 1 98.62 91 THR A C 1
ATOM 651 O O . THR A 1 91 ? -1.929 25.281 -0.257 1 98.62 91 THR A O 1
ATOM 654 N N . ALA A 1 92 ? -0.233 24.203 -1.185 1 98.88 92 ALA A N 1
ATOM 655 C CA . ALA A 1 92 ? -0.354 23.047 -0.316 1 98.88 92 ALA A CA 1
ATOM 656 C C . ALA A 1 92 ? -0.113 23.422 1.144 1 98.88 92 ALA A C 1
ATOM 658 O O . ALA A 1 92 ? -0.899 23.047 2.021 1 98.88 92 ALA A O 1
ATOM 659 N N . VAL A 1 93 ? 0.995 24.172 1.404 1 98.75 93 VAL A N 1
ATOM 660 C CA . VAL A 1 93 ? 1.368 24.453 2.789 1 98.75 93 VAL A CA 1
ATOM 661 C C . VAL A 1 93 ? 0.398 25.453 3.398 1 98.75 93 VAL A C 1
ATOM 663 O O . VAL A 1 93 ? 0.105 25.406 4.598 1 98.75 93 VAL A O 1
ATOM 666 N N . THR A 1 94 ? -0.14 26.406 2.57 1 98.69 94 THR A N 1
ATOM 667 C CA . THR A 1 94 ? -1.159 27.312 3.064 1 98.69 94 THR A CA 1
ATOM 668 C C . THR A 1 94 ? -2.412 26.562 3.488 1 98.69 94 THR A C 1
ATOM 670 O O . THR A 1 94 ? -2.947 26.797 4.574 1 98.69 94 THR A O 1
ATOM 673 N N . PHE A 1 95 ? -2.895 25.672 2.658 1 98.88 95 PHE A N 1
ATOM 674 C CA . PHE A 1 95 ? -4.074 24.875 2.971 1 98.88 95 PHE A CA 1
ATOM 675 C C . PHE A 1 95 ? -3.836 24.016 4.203 1 98.88 95 PHE A C 1
ATOM 677 O O . PHE A 1 95 ? -4.719 23.875 5.055 1 98.88 95 PHE A O 1
ATOM 684 N N . LEU A 1 96 ? -2.652 23.406 4.285 1 98.94 96 LEU A N 1
ATOM 685 C CA . LEU A 1 96 ? -2.266 22.609 5.445 1 98.94 96 LEU A CA 1
ATOM 686 C C . LEU A 1 96 ? -2.355 23.422 6.727 1 98.94 96 LEU A C 1
ATOM 688 O O . LEU A 1 96 ? -2.91 22.969 7.727 1 98.94 96 LEU A O 1
ATOM 692 N N . LYS A 1 97 ? -1.845 24.609 6.73 1 98.81 97 LYS A N 1
ATOM 693 C CA . LYS A 1 97 ? -1.928 25.5 7.891 1 98.81 97 LYS A CA 1
ATOM 694 C C . LYS A 1 97 ? -3.381 25.797 8.25 1 98.81 97 LYS A C 1
ATOM 696 O O . LYS A 1 97 ? -3.744 25.797 9.43 1 98.81 97 LYS A O 1
ATOM 701 N N . ASP A 1 98 ? -4.16 26.078 7.195 1 98.81 98 ASP A N 1
ATOM 702 C CA . ASP A 1 98 ? -5.578 26.359 7.418 1 98.81 98 ASP A CA 1
ATOM 703 C C . ASP A 1 98 ? -6.277 25.172 8.07 1 98.81 98 ASP A C 1
ATOM 705 O O . ASP A 1 98 ? -7.086 25.344 8.984 1 98.81 98 ASP A O 1
ATOM 709 N N . MET A 1 99 ? -6.012 23.969 7.617 1 98.88 99 MET A N 1
ATOM 710 C CA . MET A 1 99 ? -6.582 22.766 8.188 1 98.88 99 MET A CA 1
ATOM 711 C C . MET A 1 99 ? -6.199 22.609 9.656 1 98.88 99 MET A C 1
ATOM 713 O O . MET A 1 99 ? -7.051 22.328 10.5 1 98.88 99 MET A O 1
ATOM 717 N N . HIS A 1 100 ? -4.895 22.812 9.922 1 98.81 100 HIS A N 1
ATOM 718 C CA . HIS A 1 100 ? -4.387 22.719 11.289 1 98.81 100 HIS A CA 1
ATOM 719 C C . HIS A 1 100 ? -5.055 23.75 12.195 1 98.81 100 HIS A C 1
ATOM 721 O O . HIS A 1 100 ? -5.492 23.406 13.297 1 98.81 100 HIS A O 1
ATOM 727 N N . HIS A 1 101 ? -5.195 24.969 11.734 1 98.44 101 HIS A N 1
ATOM 728 C CA . HIS A 1 101 ? -5.773 26.047 12.523 1 98.44 101 HIS A CA 1
ATOM 729 C C . HIS A 1 101 ? -7.254 25.797 12.797 1 98.44 101 HIS A C 1
ATOM 731 O O . HIS A 1 101 ? -7.766 26.156 13.859 1 98.44 101 HIS A O 1
ATOM 737 N N . ALA A 1 102 ? -7.887 25.203 11.859 1 98.75 102 ALA A N 1
ATOM 738 C CA . ALA A 1 102 ? -9.312 24.922 11.984 1 98.75 102 ALA A CA 1
ATOM 739 C C . ALA A 1 102 ? -9.562 23.703 12.875 1 98.75 102 ALA A C 1
ATOM 741 O O . ALA A 1 102 ? -10.703 23.281 13.07 1 98.75 102 ALA A O 1
ATOM 742 N N . GLY A 1 103 ? -8.516 23.047 13.344 1 98.62 103 GLY A N 1
ATOM 743 C CA . GLY A 1 103 ? -8.641 21.922 14.258 1 98.62 103 GLY A CA 1
ATOM 744 C C . GLY A 1 103 ? -8.953 20.609 13.555 1 98.62 103 GLY A C 1
ATOM 745 O O . GLY A 1 103 ? -9.5 19.688 14.156 1 98.62 103 GLY A O 1
ATOM 746 N N . LYS A 1 104 ? -8.695 20.547 12.234 1 98.88 104 LYS A N 1
ATOM 747 C CA . LYS A 1 104 ? -8.938 19.328 11.484 1 98.88 104 LYS A CA 1
ATOM 748 C C . LYS A 1 104 ? -7.809 18.328 11.688 1 98.88 104 LYS A C 1
ATOM 750 O O . LYS A 1 104 ? -6.73 18.688 12.172 1 98.88 104 LYS A O 1
ATOM 755 N N . VAL A 1 105 ? -8.062 17.047 11.406 1 98.94 105 VAL A N 1
ATOM 756 C CA . VAL A 1 105 ? -7.031 16.016 11.5 1 98.94 105 VAL A CA 1
ATOM 757 C C . VAL A 1 105 ? -5.93 16.297 10.477 1 98.94 105 VAL A C 1
ATOM 759 O O . VAL A 1 105 ? -6.207 16.578 9.312 1 98.94 105 VAL A O 1
ATOM 762 N N . VAL A 1 106 ? -4.719 16.344 10.938 1 99 106 VAL A N 1
ATOM 763 C CA . VAL A 1 106 ? -3.527 16.391 10.102 1 99 106 VAL A CA 1
ATOM 764 C C . VAL A 1 106 ? -2.654 15.172 10.359 1 99 106 VAL A C 1
ATOM 766 O O . VAL A 1 106 ? -2.176 14.969 11.477 1 99 106 VAL A O 1
ATOM 769 N N . ALA A 1 107 ? -2.482 14.359 9.352 1 99 107 ALA A N 1
ATOM 770 C CA . ALA A 1 107 ? -1.712 13.125 9.477 1 99 107 ALA A CA 1
ATOM 771 C C . ALA A 1 107 ? -0.523 13.117 8.523 1 99 107 ALA A C 1
ATOM 773 O O . ALA A 1 107 ? -0.693 13.273 7.309 1 99 107 ALA A O 1
ATOM 774 N N . ALA A 1 108 ? 0.672 12.969 9.047 1 99 108 ALA A N 1
ATOM 775 C CA . ALA A 1 108 ? 1.897 12.945 8.258 1 99 108 ALA A CA 1
ATOM 776 C C . ALA A 1 108 ? 2.789 11.773 8.656 1 99 108 ALA A C 1
ATOM 778 O O . ALA A 1 108 ? 2.85 11.406 9.836 1 99 108 ALA A O 1
ATOM 779 N N . ILE A 1 109 ? 3.547 11.258 7.727 1 98.94 109 ILE A N 1
ATOM 780 C CA . ILE A 1 109 ? 4.34 10.062 7.992 1 98.94 109 ILE A CA 1
ATOM 781 C C . ILE A 1 109 ? 5.719 10.203 7.352 1 98.94 109 ILE A C 1
ATOM 783 O O . ILE A 1 109 ? 5.879 10.906 6.355 1 98.94 109 ILE A O 1
ATOM 787 N N . CYS A 1 110 ? 6.785 9.477 7.973 1 98.81 110 CYS A N 1
ATOM 788 C CA . CYS A 1 110 ? 8.125 9.328 7.406 1 98.81 110 CYS A CA 1
ATOM 789 C C . CYS A 1 110 ? 8.836 10.672 7.336 1 98.81 110 CYS A C 1
ATOM 791 O O . CYS A 1 110 ? 9.148 11.273 8.367 1 98.81 110 CYS A O 1
ATOM 793 N N . ALA A 1 111 ? 9.102 11.219 6.223 1 98.81 111 ALA A N 1
ATOM 794 C CA . ALA A 1 111 ? 9.836 12.469 6.043 1 98.81 111 ALA A CA 1
ATOM 795 C C . ALA A 1 111 ? 8.938 13.68 6.305 1 98.81 111 ALA A C 1
ATOM 797 O O . ALA A 1 111 ? 9.422 14.742 6.711 1 98.81 111 ALA A O 1
ATOM 798 N N . SER A 1 112 ? 7.656 13.57 6.156 1 98.94 112 SER A N 1
ATOM 799 C CA . SER A 1 112 ? 6.73 14.695 6.039 1 98.94 112 SER A CA 1
ATOM 800 C C . SER A 1 112 ? 6.582 15.43 7.367 1 98.94 112 SER A C 1
ATOM 802 O O . SER A 1 112 ? 6.445 16.656 7.391 1 98.94 112 SER A O 1
ATOM 804 N N . PRO A 1 113 ? 6.594 14.711 8.539 1 98.94 113 PRO A N 1
ATOM 805 C CA . PRO A 1 113 ? 6.566 15.492 9.773 1 98.94 113 PRO A CA 1
ATOM 806 C C . PRO A 1 113 ? 7.723 16.484 9.875 1 98.94 113 PRO A C 1
ATOM 808 O O . PRO A 1 113 ? 7.512 17.656 10.227 1 98.94 113 PRO A O 1
ATOM 811 N N . ALA A 1 114 ? 8.898 16.062 9.484 1 98.88 114 ALA A N 1
ATOM 812 C CA . ALA A 1 114 ? 10.078 16.906 9.633 1 98.88 114 ALA A CA 1
ATOM 813 C C . ALA A 1 114 ? 10.188 17.906 8.484 1 98.88 114 ALA A C 1
ATOM 815 O O . ALA A 1 114 ? 10.578 19.062 8.695 1 98.88 114 ALA A O 1
ATOM 816 N N . VAL A 1 115 ? 9.812 17.516 7.305 1 98.88 115 VAL A N 1
ATOM 817 C CA . VAL A 1 115 ? 10.094 18.297 6.105 1 98.88 115 VAL A CA 1
ATOM 818 C C . VAL A 1 115 ? 8.93 19.234 5.812 1 98.88 115 VAL A C 1
ATOM 820 O O . VAL A 1 115 ? 9.133 20.359 5.336 1 98.88 115 VAL A O 1
ATOM 823 N N . VAL A 1 116 ? 7.707 18.812 6.121 1 98.94 116 VAL A N 1
ATOM 824 C CA . VAL A 1 116 ? 6.531 19.594 5.734 1 98.94 116 VAL A CA 1
ATOM 825 C C . VAL A 1 116 ? 5.957 20.297 6.957 1 98.94 116 VAL A C 1
ATOM 827 O O . VAL A 1 116 ? 5.777 21.531 6.941 1 98.94 116 VAL A O 1
ATOM 830 N N . LEU A 1 117 ? 5.777 19.609 8.07 1 98.94 117 LEU A N 1
ATOM 831 C CA . LEU A 1 117 ? 5.066 20.172 9.219 1 98.94 117 LEU A CA 1
ATOM 832 C C . LEU A 1 117 ? 5.973 21.094 10.023 1 98.94 117 LEU A C 1
ATOM 834 O O . LEU A 1 117 ? 5.559 22.188 10.422 1 98.94 117 LEU A O 1
ATOM 838 N N . ALA A 1 118 ? 7.176 20.641 10.273 1 98.81 118 ALA A N 1
ATOM 839 C CA . ALA A 1 118 ? 8.062 21.328 11.211 1 98.81 118 ALA A CA 1
ATOM 840 C C . ALA A 1 118 ? 8.336 22.75 10.766 1 98.81 118 ALA A C 1
ATOM 842 O O . ALA A 1 118 ? 8.211 23.688 11.562 1 98.81 118 ALA A O 1
ATOM 843 N N . PRO A 1 119 ? 8.664 23.016 9.461 1 98.38 119 PRO A N 1
ATOM 844 C CA . PRO A 1 119 ? 8.953 24.391 9.039 1 98.38 119 PRO A CA 1
ATOM 845 C C . PRO A 1 119 ? 7.754 25.312 9.188 1 98.38 119 PRO A C 1
ATOM 847 O O . PRO A 1 119 ? 7.91 26.547 9.203 1 98.38 119 PRO A O 1
ATOM 850 N N . LEU A 1 120 ? 6.574 24.797 9.273 1 98.44 120 LEU A N 1
ATOM 851 C CA . LEU A 1 120 ? 5.359 25.594 9.375 1 98.44 120 LEU A CA 1
ATOM 852 C C . LEU A 1 120 ? 5.02 25.891 10.836 1 98.44 120 LEU A C 1
ATOM 854 O O . LEU A 1 120 ? 4.027 26.562 11.125 1 98.44 120 LEU A O 1
ATOM 858 N N . GLY A 1 121 ? 5.809 25.297 11.734 1 98.38 121 GLY A N 1
ATOM 859 C CA . GLY A 1 121 ? 5.594 25.5 13.164 1 98.38 121 GLY A CA 1
ATOM 860 C C . GLY A 1 121 ? 4.488 24.641 13.734 1 98.38 121 GLY A C 1
ATOM 861 O O . GLY A 1 121 ? 4.121 24.781 14.898 1 98.38 121 GLY A O 1
ATOM 862 N N . ILE A 1 122 ? 3.979 23.719 13 1 98.62 122 ILE A N 1
ATOM 863 C CA . ILE A 1 122 ? 2.834 22.891 13.383 1 98.62 122 ILE A CA 1
ATOM 864 C C . ILE A 1 122 ? 3.236 21.938 14.5 1 98.62 122 ILE A C 1
ATOM 866 O O . ILE A 1 122 ? 2.42 21.609 15.367 1 98.62 122 ILE A O 1
ATOM 870 N N . LEU A 1 123 ? 4.516 21.578 14.562 1 98.75 123 LEU A N 1
ATOM 871 C CA . LEU A 1 123 ? 4.984 20.594 15.531 1 98.75 123 LEU A CA 1
ATOM 872 C C . LEU A 1 123 ? 5.391 21.266 16.844 1 98.75 123 LEU A C 1
ATOM 874 O O . LEU A 1 123 ? 5.719 20.594 17.812 1 98.75 123 LEU A O 1
ATOM 878 N N . ALA A 1 124 ? 5.41 22.578 16.938 1 98.19 124 ALA A N 1
ATOM 879 C CA . ALA A 1 124 ? 5.918 23.297 18.094 1 98.19 124 ALA A CA 1
ATOM 880 C C . ALA A 1 124 ? 5.172 22.891 19.359 1 98.19 124 ALA A C 1
ATOM 882 O O . ALA A 1 124 ? 3.951 23.031 19.453 1 98.19 124 ALA A O 1
ATOM 883 N N . GLY A 1 125 ? 5.898 22.344 20.266 1 98.56 125 GLY A N 1
ATOM 884 C CA . GLY A 1 125 ? 5.352 21.938 21.562 1 98.56 125 GLY A CA 1
ATOM 885 C C . GLY A 1 125 ? 4.547 20.656 21.5 1 98.56 125 GLY A C 1
ATOM 886 O O . GLY A 1 125 ? 3.979 20.234 22.5 1 98.56 125 GLY A O 1
ATOM 887 N N . LYS A 1 126 ? 4.496 19.984 20.406 1 98.75 126 LYS A N 1
ATOM 888 C CA . LYS A 1 126 ? 3.686 18.781 20.219 1 98.75 126 LYS A CA 1
ATOM 889 C C . LYS A 1 126 ? 4.547 17.531 20.25 1 98.75 126 LYS A C 1
ATOM 891 O O . LYS A 1 126 ? 5.742 17.578 19.953 1 98.75 126 LYS A O 1
ATOM 896 N N . ARG A 1 127 ? 4.016 16.469 20.734 1 98.88 127 ARG A N 1
ATOM 897 C CA . ARG A 1 127 ? 4.641 15.164 20.547 1 98.88 127 ARG A CA 1
ATOM 898 C C . ARG A 1 127 ? 4.508 14.688 19.109 1 98.88 127 ARG A C 1
ATOM 900 O O . ARG A 1 127 ? 3.465 14.875 18.484 1 98.88 127 ARG A O 1
ATOM 907 N N . PHE A 1 128 ? 5.555 14.109 18.516 1 98.94 128 PHE A N 1
ATOM 908 C CA . PHE A 1 128 ? 5.504 13.625 17.141 1 98.94 128 PHE A CA 1
ATOM 909 C C . PHE A 1 128 ? 6.523 12.508 16.922 1 98.94 128 PHE A C 1
ATOM 911 O O . PHE A 1 128 ? 7.371 12.258 17.781 1 98.94 128 PHE A O 1
ATOM 918 N N . THR A 1 129 ? 6.414 11.766 15.875 1 98.94 129 THR A N 1
ATOM 919 C CA . THR A 1 129 ? 7.434 10.859 15.359 1 98.94 129 THR A CA 1
ATOM 920 C C . THR A 1 129 ? 7.637 11.07 13.859 1 98.94 129 THR A C 1
ATOM 922 O O . THR A 1 129 ? 6.938 11.883 13.242 1 98.94 129 THR A O 1
ATOM 925 N N . CYS A 1 130 ? 8.609 10.57 13.305 1 98.88 130 CYS A N 1
ATOM 926 C CA . CYS A 1 130 ? 8.992 10.672 11.898 1 98.88 130 CYS A CA 1
ATOM 927 C C . CYS A 1 130 ? 9.992 9.586 11.523 1 98.88 130 CYS A C 1
ATOM 929 O O . CYS A 1 130 ? 10.312 8.719 12.336 1 98.88 130 CYS A O 1
ATOM 931 N N . PHE A 1 131 ? 10.406 9.609 10.328 1 98.81 131 PHE A N 1
ATOM 932 C CA . PHE A 1 131 ? 11.445 8.672 9.914 1 98.81 131 PHE A CA 1
ATOM 933 C C . PHE A 1 131 ? 12.703 8.844 10.758 1 98.81 131 PHE A C 1
ATOM 935 O O . PHE A 1 131 ? 13.102 9.969 11.055 1 98.81 131 PHE A O 1
ATOM 942 N N . PRO A 1 132 ? 13.32 7.723 11.156 1 98.56 132 PRO A N 1
ATOM 943 C CA . PRO A 1 132 ? 14.492 7.809 12.031 1 98.56 132 PRO A CA 1
ATOM 944 C C . PRO A 1 132 ? 15.578 8.727 11.469 1 98.56 132 PRO A C 1
ATOM 946 O O . PRO A 1 132 ? 15.945 8.617 10.297 1 98.56 132 PRO A O 1
ATOM 949 N N . GLY A 1 133 ? 16.094 9.562 12.297 1 98.44 133 GLY A N 1
ATOM 950 C CA . GLY A 1 133 ? 17.172 10.469 11.93 1 98.44 133 GLY A CA 1
ATOM 951 C C . GLY A 1 133 ? 16.688 11.859 11.578 1 98.44 133 GLY A C 1
ATOM 952 O O . GLY A 1 133 ? 17.406 12.836 11.75 1 98.44 133 GLY A O 1
ATOM 953 N N . MET A 1 134 ? 15.477 11.977 11.109 1 98.56 134 MET A N 1
ATOM 954 C CA . MET A 1 134 ? 14.961 13.266 10.641 1 98.56 134 MET A CA 1
ATOM 955 C C . MET A 1 134 ? 14.547 14.141 11.82 1 98.56 134 MET A C 1
ATOM 957 O O . MET A 1 134 ? 14.422 15.359 11.672 1 98.56 134 MET A O 1
ATOM 961 N N . GLU A 1 135 ? 14.297 13.461 12.945 1 98.5 135 GLU A N 1
ATOM 962 C CA . GLU A 1 135 ? 13.914 14.211 14.133 1 98.5 135 GLU A CA 1
ATOM 963 C C . GLU A 1 135 ? 15.008 15.211 14.531 1 98.5 135 GLU A C 1
ATOM 965 O O . GLU A 1 135 ? 14.727 16.219 15.188 1 98.5 135 GLU A O 1
ATOM 970 N N . LYS A 1 136 ? 16.203 15 14.141 1 98.12 136 LYS A N 1
ATOM 971 C CA . LYS A 1 136 ? 17.328 15.852 14.484 1 98.12 136 LYS A CA 1
ATOM 972 C C . LYS A 1 136 ? 17.203 17.234 13.859 1 98.12 136 LYS A C 1
ATOM 974 O O . LYS A 1 136 ? 17.797 18.203 14.336 1 98.12 136 LYS A O 1
ATOM 979 N N . GLN A 1 137 ? 16.375 17.328 12.828 1 96.44 137 GLN A N 1
ATOM 980 C CA . GLN A 1 137 ? 16.203 18.594 12.125 1 96.44 137 GLN A CA 1
ATOM 981 C C . GLN A 1 137 ? 14.992 19.359 12.664 1 96.44 137 GLN A C 1
ATOM 983 O O . GLN A 1 137 ? 14.641 20.422 12.141 1 96.44 137 GLN A O 1
ATOM 988 N N . VAL A 1 138 ? 14.344 18.844 13.633 1 98.5 138 VAL A N 1
ATOM 989 C CA . VAL A 1 138 ? 13.117 19.438 14.164 1 98.5 138 VAL A CA 1
ATOM 990 C C . VAL A 1 138 ? 13.391 20.016 15.555 1 98.5 138 VAL A C 1
ATOM 992 O O . VAL A 1 138 ? 13.836 19.297 16.453 1 98.5 138 VAL A O 1
ATOM 995 N N . SER A 1 139 ? 13.148 21.312 15.75 1 97.56 139 SER A N 1
ATOM 996 C CA . SER A 1 139 ? 13.328 21.984 17.031 1 97.56 139 SER A CA 1
ATOM 997 C C . SER A 1 139 ? 11.984 22.375 17.641 1 97.56 139 SER A C 1
ATOM 999 O O . SER A 1 139 ? 11.016 22.625 16.922 1 97.56 139 SER A O 1
ATOM 1001 N N . GLY A 1 140 ? 11.938 22.375 18.922 1 98 140 GLY A N 1
ATOM 1002 C CA . GLY A 1 140 ? 10.781 22.906 19.625 1 98 140 GLY A CA 1
ATOM 1003 C C . GLY A 1 140 ? 9.625 21.938 19.719 1 98 140 GLY A C 1
ATOM 1004 O O . GLY A 1 140 ? 8.516 22.312 20.078 1 98 140 GLY A O 1
ATOM 1005 N N . ALA A 1 141 ? 9.805 20.672 19.312 1 98.69 141 ALA A N 1
ATOM 1006 C CA . ALA A 1 141 ? 8.812 19.609 19.391 1 98.69 141 ALA A CA 1
ATOM 1007 C C . ALA A 1 141 ? 9.312 18.453 20.25 1 98.69 141 ALA A C 1
ATOM 1009 O O . ALA A 1 141 ? 10.477 18.453 20.672 1 98.69 141 ALA A O 1
ATOM 1010 N N . ILE A 1 142 ? 8.453 17.562 20.656 1 98.75 142 ILE A N 1
ATOM 1011 C CA . ILE A 1 142 ? 8.805 16.438 21.516 1 98.75 142 ILE A CA 1
ATOM 1012 C C . ILE A 1 142 ? 8.797 15.148 20.688 1 98.75 142 ILE A C 1
ATOM 1014 O O . ILE A 1 142 ? 7.727 14.609 20.391 1 98.75 142 ILE A O 1
ATOM 1018 N N . TRP A 1 143 ? 9.953 14.656 20.375 1 98.56 143 TRP A N 1
ATOM 1019 C CA . TRP A 1 143 ? 10.078 13.461 19.547 1 98.56 143 TRP A CA 1
ATOM 1020 C C . TRP A 1 143 ? 9.82 12.203 20.375 1 98.56 143 TRP A C 1
ATOM 1022 O O . TRP A 1 143 ? 10.289 12.086 21.516 1 98.56 143 TRP A O 1
ATOM 1032 N N . LYS A 1 144 ? 8.977 11.328 19.859 1 98.75 144 LYS A N 1
ATOM 1033 C CA . LYS A 1 144 ? 8.719 10.008 20.422 1 98.75 144 LYS A CA 1
ATOM 1034 C C . LYS A 1 144 ? 9.086 8.906 19.422 1 98.75 144 LYS A C 1
ATOM 1036 O O . LYS A 1 144 ? 8.992 9.102 18.219 1 98.75 144 LYS A O 1
ATOM 1041 N N . GLU A 1 145 ? 9.492 7.742 19.891 1 97.38 145 GLU A N 1
ATOM 1042 C CA . GLU A 1 145 ? 9.938 6.672 19 1 97.38 145 GLU A CA 1
ATOM 1043 C C . GLU A 1 145 ? 8.812 5.672 18.734 1 97.38 145 GLU A C 1
ATOM 1045 O O . GLU A 1 145 ? 9.047 4.617 18.141 1 97.38 145 GLU A O 1
ATOM 1050 N N . GLU A 1 146 ? 7.645 5.953 19.188 1 98 146 GLU A N 1
ATOM 1051 C CA . GLU A 1 146 ? 6.488 5.098 18.938 1 98 146 GLU A CA 1
ATOM 1052 C C . GLU A 1 146 ? 6.199 4.988 17.438 1 98 146 GLU A C 1
ATOM 1054 O O . GLU A 1 146 ? 6.562 5.875 16.672 1 98 146 GLU A O 1
ATOM 1059 N N . ARG A 1 147 ? 5.613 3.902 17.078 1 98.19 147 ARG A N 1
ATOM 1060 C CA . ARG A 1 147 ? 5.316 3.646 15.68 1 98.19 147 ARG A CA 1
ATOM 1061 C C . ARG A 1 147 ? 4.324 4.668 15.133 1 98.19 147 ARG A C 1
ATOM 1063 O O . ARG A 1 147 ? 4.391 5.039 13.961 1 98.19 147 ARG A O 1
ATOM 1070 N N . VAL A 1 148 ? 3.332 5.023 15.953 1 98.75 148 VAL A N 1
ATOM 1071 C CA . VAL A 1 148 ? 2.391 6.102 15.672 1 98.75 148 VAL A CA 1
ATOM 1072 C C . VAL A 1 148 ? 2.252 7.004 16.906 1 98.75 148 VAL A C 1
ATOM 1074 O O . VAL A 1 148 ? 2.174 6.516 18.031 1 98.75 148 VAL A O 1
ATOM 1077 N N . VAL A 1 149 ? 2.287 8.312 16.703 1 98.94 149 VAL A N 1
ATOM 1078 C CA . VAL A 1 149 ? 2.076 9.281 17.781 1 98.94 149 VAL A CA 1
ATOM 1079 C C . VAL A 1 149 ? 0.851 10.133 17.469 1 98.94 149 VAL A C 1
ATOM 1081 O O . VAL A 1 149 ? 0.74 10.695 16.375 1 98.94 149 VAL A O 1
ATOM 1084 N N . VAL A 1 150 ? -0.077 10.148 18.391 1 98.88 150 VAL A N 1
ATOM 1085 C CA . VAL A 1 150 ? -1.265 10.992 18.312 1 98.88 150 VAL A CA 1
ATOM 1086 C C . VAL A 1 150 ? -1.175 12.117 19.328 1 98.88 150 VAL A C 1
ATOM 1088 O O . VAL A 1 150 ? -1.063 11.859 20.531 1 98.88 150 VAL A O 1
ATOM 1091 N N . ASP A 1 151 ? -1.173 13.328 18.891 1 98.94 151 ASP A N 1
ATOM 1092 C CA . ASP A 1 151 ? -1.253 14.516 19.75 1 98.94 151 ASP A CA 1
ATOM 1093 C C . ASP A 1 151 ? -2.402 15.422 19.312 1 98.94 151 ASP A C 1
ATOM 1095 O O . ASP A 1 151 ? -2.234 16.281 18.438 1 98.94 151 ASP A O 1
ATOM 1099 N N . GLY A 1 152 ? -3.6 15.297 20 1 98.44 152 GLY A N 1
ATOM 1100 C CA . GLY A 1 152 ? -4.793 15.969 19.516 1 98.44 152 GLY A CA 1
ATOM 1101 C C . GLY A 1 152 ? -5.207 15.523 18.125 1 98.44 152 GLY A C 1
ATOM 1102 O O . GLY A 1 152 ? -5.414 14.328 17.875 1 98.44 152 GLY A O 1
ATOM 1103 N N . ASN A 1 153 ? -5.215 16.484 17.188 1 98.69 153 ASN A N 1
ATOM 1104 C CA . ASN A 1 153 ? -5.625 16.188 15.828 1 98.69 153 ASN A CA 1
ATOM 1105 C C . ASN A 1 153 ? -4.418 15.945 14.922 1 98.69 153 ASN A C 1
ATOM 1107 O O . ASN A 1 153 ? -4.57 15.773 13.711 1 98.69 153 ASN A O 1
ATOM 1111 N N . LEU A 1 154 ? -3.236 15.898 15.516 1 98.94 154 LEU A N 1
ATOM 1112 C CA . LEU A 1 154 ? -2.004 15.602 14.797 1 98.94 154 LEU A CA 1
ATOM 1113 C C . LEU A 1 154 ? -1.624 14.133 14.945 1 98.94 154 LEU A C 1
ATOM 1115 O O . LEU A 1 154 ? -1.474 13.641 16.062 1 98.94 154 LEU A O 1
ATOM 1119 N N . ILE A 1 155 ? -1.508 13.422 13.828 1 98.94 155 ILE A N 1
ATOM 1120 C CA . ILE A 1 155 ? -1.172 12.008 13.828 1 98.94 155 ILE A CA 1
ATOM 1121 C C . ILE A 1 155 ? 0.049 11.758 12.945 1 98.94 155 ILE A C 1
ATOM 1123 O O . ILE A 1 155 ? -0.006 11.961 11.734 1 98.94 155 ILE A O 1
ATOM 1127 N N . THR A 1 156 ? 1.202 11.359 13.523 1 98.94 156 THR A N 1
ATOM 1128 C CA . THR A 1 156 ? 2.434 11.156 12.773 1 98.94 156 THR A CA 1
ATOM 1129 C C . THR A 1 156 ? 2.906 9.711 12.875 1 98.94 156 THR A C 1
ATOM 1131 O O . THR A 1 156 ? 2.584 9.016 13.836 1 98.94 156 THR A O 1
ATOM 1134 N N . SER A 1 157 ? 3.551 9.258 11.93 1 98.88 157 SER A N 1
ATOM 1135 C CA . SER A 1 157 ? 4.113 7.914 11.898 1 98.88 157 SER A CA 1
ATOM 1136 C C . SER A 1 157 ? 5.48 7.902 11.219 1 98.88 157 SER A C 1
ATOM 1138 O O . SER A 1 157 ? 6.008 8.953 10.859 1 98.88 157 SER A O 1
ATOM 1140 N N . ARG A 1 158 ? 6.07 6.742 11.039 1 98.75 158 ARG A N 1
ATOM 1141 C CA . ARG A 1 158 ? 7.523 6.742 10.898 1 98.75 158 ARG A CA 1
ATOM 1142 C C . ARG A 1 158 ? 7.938 6.328 9.492 1 98.75 158 ARG A C 1
ATOM 1144 O O . ARG A 1 158 ? 8.891 6.875 8.93 1 98.75 158 ARG A O 1
ATOM 1151 N N . SER A 1 159 ? 7.289 5.312 8.938 1 98.56 159 SER A N 1
ATOM 1152 C CA . SER A 1 159 ? 7.746 4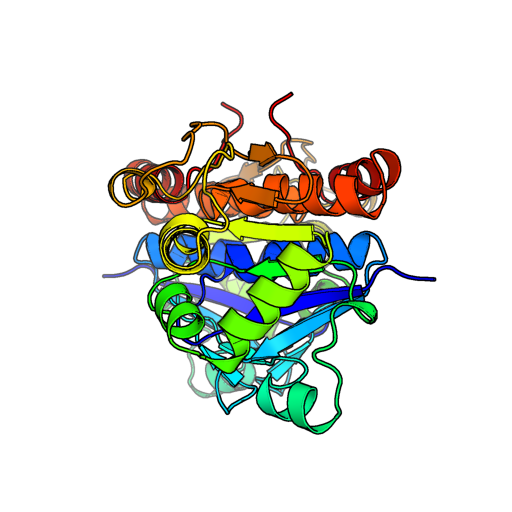.754 7.668 1 98.56 159 SER A CA 1
ATOM 1153 C C . SER A 1 159 ? 6.699 3.832 7.055 1 98.56 159 SER A C 1
ATOM 1155 O O . SER A 1 159 ? 5.609 3.67 7.609 1 98.56 159 SER A O 1
ATOM 1157 N N . ALA A 1 160 ? 7.008 3.281 5.871 1 98.69 160 ALA A N 1
ATOM 1158 C CA . ALA A 1 160 ? 6.094 2.428 5.117 1 98.69 160 ALA A CA 1
ATOM 1159 C C . ALA A 1 160 ? 5.602 1.262 5.969 1 98.69 160 ALA A C 1
ATOM 1161 O O . ALA A 1 160 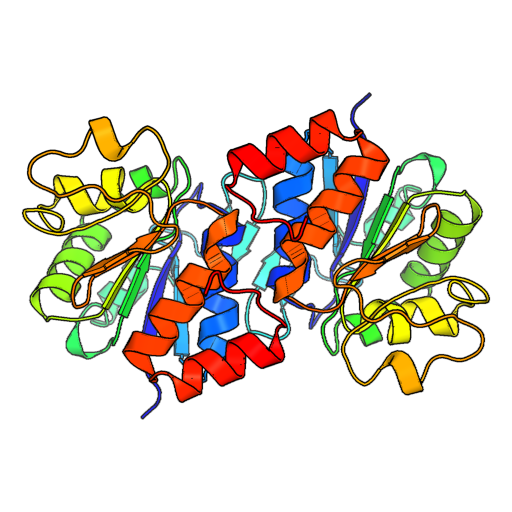? 4.434 0.879 5.895 1 98.69 160 ALA A O 1
ATOM 1162 N N . GLY A 1 161 ? 6.438 0.726 6.816 1 98.31 161 GLY A N 1
ATOM 1163 C CA . GLY A 1 161 ? 6.074 -0.423 7.629 1 98.31 161 GLY A CA 1
ATOM 1164 C C . GLY A 1 161 ? 5.109 -0.079 8.75 1 98.31 161 GLY A C 1
ATOM 1165 O O . GLY A 1 161 ? 4.551 -0.972 9.391 1 98.31 161 GLY A O 1
ATOM 1166 N N . THR A 1 162 ? 4.836 1.172 9 1 98.44 162 THR A N 1
ATOM 1167 C CA . THR A 1 162 ? 3.939 1.612 10.062 1 98.44 162 THR A CA 1
ATOM 1168 C C . THR A 1 162 ? 2.66 2.209 9.484 1 98.44 162 THR A C 1
ATOM 1170 O O . THR A 1 162 ? 1.8 2.688 10.227 1 98.44 162 THR A O 1
ATOM 1173 N N . ALA A 1 163 ? 2.49 2.127 8.188 1 98.75 163 ALA A N 1
ATOM 1174 C CA . ALA A 1 163 ? 1.401 2.807 7.492 1 98.75 163 ALA A CA 1
ATOM 1175 C C . ALA A 1 163 ? 0.046 2.238 7.902 1 98.75 163 ALA A C 1
ATOM 1177 O O . ALA A 1 163 ? -0.945 2.969 7.973 1 98.75 163 ALA A O 1
ATOM 1178 N N . GLY A 1 164 ? -0.011 0.915 8.109 1 98.62 164 GLY A N 1
ATOM 1179 C CA . GLY A 1 164 ? -1.265 0.323 8.555 1 98.62 164 GLY A CA 1
ATOM 1180 C C . GLY A 1 164 ? -1.712 0.819 9.914 1 98.62 164 GLY A C 1
ATOM 1181 O O . GLY A 1 164 ? -2.881 1.164 10.102 1 98.62 164 GLY A O 1
ATOM 1182 N N . GLU A 1 165 ? -0.831 0.868 10.867 1 98.5 165 GLU A N 1
ATOM 1183 C CA . GLU A 1 165 ? -1.126 1.392 12.195 1 98.5 165 GLU A CA 1
ATOM 1184 C C . GLU A 1 165 ? -1.479 2.875 12.141 1 98.5 165 GLU A C 1
ATOM 1186 O O . GLU A 1 165 ? -2.332 3.346 12.898 1 98.5 165 GLU A O 1
ATOM 1191 N N . TRP A 1 166 ? -0.772 3.531 11.281 1 98.75 166 TRP A N 1
ATOM 1192 C CA . TRP A 1 166 ? -1.032 4.949 11.055 1 98.75 166 TRP A CA 1
ATOM 1193 C C . TRP A 1 166 ? -2.459 5.172 10.57 1 98.75 166 TRP A C 1
ATOM 1195 O O . TRP A 1 166 ? -3.195 5.988 11.133 1 98.75 166 TRP A O 1
ATOM 1205 N N . ALA A 1 167 ? -2.871 4.391 9.539 1 98.88 167 ALA A N 1
ATOM 1206 C CA . ALA A 1 167 ? -4.227 4.461 9.008 1 98.88 167 ALA A CA 1
ATOM 1207 C C . ALA A 1 167 ? -5.258 4.141 10.086 1 98.88 167 ALA A C 1
ATOM 1209 O O . ALA A 1 167 ? -6.305 4.789 10.172 1 98.88 167 ALA A O 1
ATOM 1210 N N . TYR A 1 168 ? -4.934 3.166 10.922 1 98.81 168 TYR A N 1
ATOM 1211 C CA . TYR A 1 168 ? -5.809 2.797 12.031 1 98.81 168 TYR A CA 1
ATOM 1212 C C . TYR A 1 168 ? -6.09 3.994 12.93 1 98.81 168 TYR A C 1
ATOM 1214 O O . TYR A 1 168 ? -7.242 4.273 13.258 1 98.81 168 TYR A O 1
ATOM 1222 N N . GLU A 1 169 ? -5.07 4.723 13.352 1 98.88 169 GLU A N 1
ATOM 1223 C CA . GLU A 1 169 ? -5.23 5.844 14.273 1 98.88 169 GLU A CA 1
ATOM 1224 C C . GLU A 1 169 ? -5.984 6.996 13.609 1 98.88 169 GLU A C 1
ATOM 1226 O O . GLU A 1 169 ? -6.734 7.715 14.281 1 98.88 169 GLU A O 1
ATOM 1231 N N . ILE A 1 170 ? -5.781 7.172 12.281 1 98.94 170 ILE A N 1
ATOM 1232 C CA . ILE A 1 170 ? -6.531 8.195 11.562 1 98.94 170 ILE A CA 1
ATOM 1233 C C . ILE A 1 170 ? -8.016 7.852 11.57 1 98.94 170 ILE A C 1
ATOM 1235 O O . ILE A 1 170 ? -8.859 8.703 11.867 1 98.94 170 ILE A O 1
ATOM 1239 N N . ILE A 1 171 ? -8.375 6.578 11.305 1 98.94 171 ILE A N 1
ATOM 1240 C CA . ILE A 1 171 ? -9.766 6.137 11.297 1 98.94 171 ILE A CA 1
ATOM 1241 C C . ILE A 1 171 ? -10.352 6.277 12.703 1 98.94 171 ILE A C 1
ATOM 1243 O O . ILE A 1 171 ? -11.484 6.73 12.859 1 98.94 171 ILE A O 1
ATOM 1247 N N . LYS A 1 172 ? -9.562 5.84 13.68 1 98.81 172 LYS A N 1
ATOM 1248 C CA . LYS A 1 172 ? -10.031 5.938 15.062 1 98.81 172 LYS A CA 1
ATOM 1249 C C . LYS A 1 172 ? -10.391 7.375 15.422 1 98.81 172 LYS A C 1
ATOM 1251 O O . LYS A 1 172 ? -11.422 7.621 16.062 1 98.81 172 LYS A O 1
ATOM 1256 N N . LYS A 1 173 ? -9.609 8.32 15 1 98.88 173 LYS A N 1
ATOM 1257 C CA . LYS A 1 173 ? -9.852 9.727 15.281 1 98.88 173 LYS A CA 1
ATOM 1258 C C . LYS A 1 173 ? -11.117 10.219 14.586 1 98.88 173 LYS A C 1
ATOM 1260 O O . LYS A 1 173 ? -11.875 11.016 15.148 1 98.88 173 LYS A O 1
ATOM 1265 N N . LEU A 1 174 ? -11.406 9.711 13.367 1 98.88 174 LEU A N 1
ATOM 1266 C CA . LEU A 1 174 ? -12.477 10.25 12.531 1 98.88 174 LEU A CA 1
ATOM 1267 C C . LEU A 1 174 ? -13.781 9.484 12.758 1 98.88 174 LEU A C 1
ATOM 1269 O O . LEU A 1 174 ? -14.867 10.062 12.656 1 98.88 174 LEU A O 1
ATOM 1273 N N . MET A 1 175 ? -13.594 8.156 13.055 1 98.5 175 MET A N 1
ATOM 1274 C CA . MET A 1 175 ? -14.781 7.305 13.062 1 98.5 175 MET A CA 1
ATOM 1275 C C . MET A 1 175 ? -14.945 6.613 14.406 1 98.5 175 MET A C 1
ATOM 1277 O O . MET A 1 175 ? -15.93 5.895 14.625 1 98.5 175 MET A O 1
ATOM 1281 N N . GLY A 1 176 ? -14.008 6.785 15.312 1 98.31 176 GLY A N 1
ATOM 1282 C CA . GLY A 1 176 ? -14.039 6.098 16.594 1 98.31 176 GLY A CA 1
ATOM 1283 C C . GLY A 1 176 ? -13.383 4.73 16.562 1 98.31 176 GLY A C 1
ATOM 1284 O O . GLY A 1 176 ? -13.031 4.238 15.492 1 98.31 176 GLY A O 1
ATOM 1285 N N . SER A 1 177 ? -13.25 4.137 17.781 1 97.94 177 SER A N 1
ATOM 1286 C CA . SER A 1 177 ? -12.555 2.867 17.938 1 97.94 177 SER A CA 1
ATOM 1287 C C . SER A 1 177 ? -13.273 1.745 17.203 1 97.94 177 SER A C 1
ATOM 1289 O O . SER A 1 177 ? -12.641 0.856 16.625 1 97.94 177 SER A O 1
ATOM 1291 N N . ASP A 1 178 ? -14.539 1.797 17.172 1 98 178 ASP A N 1
ATOM 1292 C CA . ASP A 1 178 ? -15.312 0.752 16.5 1 98 178 ASP A CA 1
ATOM 1293 C C . ASP A 1 178 ? -15.023 0.729 15.008 1 98 178 ASP A C 1
ATOM 1295 O O . ASP A 1 178 ? -14.828 -0.339 14.422 1 98 178 ASP A O 1
ATOM 1299 N N . GLY A 1 179 ? -15.016 1.948 14.367 1 97.75 179 GLY A N 1
ATOM 1300 C CA . GLY A 1 179 ? -14.68 2.029 12.953 1 97.75 179 GLY A CA 1
ATOM 1301 C C . GLY A 1 179 ? -13.289 1.513 12.641 1 97.75 179 GLY A C 1
ATOM 1302 O O . GLY A 1 179 ? -13.102 0.776 11.672 1 97.75 179 GLY A O 1
ATOM 1303 N N . ALA A 1 180 ? -12.367 1.846 13.492 1 98.56 180 ALA A N 1
ATOM 1304 C CA . ALA A 1 180 ? -10.984 1.434 13.289 1 98.56 180 ALA A CA 1
ATOM 1305 C C . ALA A 1 180 ? -10.828 -0.075 13.461 1 98.56 180 ALA A C 1
ATOM 1307 O O . ALA A 1 180 ? -10.148 -0.731 12.664 1 98.56 180 ALA A O 1
ATOM 1308 N N . GLU A 1 181 ? -11.461 -0.632 14.484 1 98.25 181 GLU A N 1
ATOM 1309 C CA . GLU A 1 181 ? -11.359 -2.061 14.766 1 98.25 181 GLU A CA 1
ATOM 1310 C C . GLU A 1 181 ? -12.008 -2.891 13.656 1 98.25 181 GLU A C 1
ATOM 1312 O O . GLU A 1 181 ? -11.531 -3.977 13.328 1 98.25 181 GLU A O 1
ATOM 1317 N N . LYS A 1 182 ? -13.062 -2.414 13.125 1 98.25 182 LYS A N 1
ATOM 1318 C CA . LYS A 1 182 ? -13.727 -3.105 12.023 1 98.25 182 LYS A CA 1
ATOM 1319 C C . LYS A 1 182 ? -12.797 -3.258 10.828 1 98.25 182 LYS A C 1
ATOM 1321 O O . LYS A 1 182 ? -12.68 -4.348 10.258 1 98.25 182 LYS A O 1
ATOM 1326 N N . VAL A 1 183 ? -12.133 -2.189 10.461 1 98.56 183 VAL A N 1
ATOM 1327 C CA . VAL A 1 183 ? -11.211 -2.229 9.328 1 98.56 183 VAL A CA 1
ATOM 1328 C C . VAL A 1 183 ? -10.008 -3.105 9.664 1 98.56 183 VAL A C 1
ATOM 1330 O O . VAL A 1 183 ? -9.594 -3.941 8.859 1 98.56 183 VAL A O 1
ATOM 1333 N N . ALA A 1 184 ? -9.469 -2.916 10.898 1 98.56 184 ALA A N 1
ATOM 1334 C CA . ALA A 1 184 ? -8.305 -3.697 11.312 1 98.56 184 ALA A CA 1
ATOM 1335 C C . ALA A 1 184 ? -8.594 -5.195 11.25 1 98.56 184 ALA A C 1
ATOM 1337 O O . ALA A 1 184 ? -7.773 -5.977 10.773 1 98.56 184 ALA A O 1
ATOM 1338 N N . SER A 1 185 ? -9.758 -5.582 11.711 1 98.12 185 SER A N 1
ATOM 1339 C CA . SER A 1 185 ? -10.164 -6.98 11.688 1 98.12 185 SER A CA 1
ATOM 1340 C C . SER A 1 185 ? -10.344 -7.48 10.258 1 98.12 185 SER A C 1
ATOM 1342 O O . SER A 1 185 ? -9.906 -8.586 9.922 1 98.12 185 SER A O 1
ATOM 1344 N N . ALA A 1 186 ? -10.898 -6.648 9.43 1 97.94 186 ALA A N 1
ATOM 1345 C CA . ALA A 1 186 ? -11.211 -7.035 8.055 1 97.94 186 ALA A CA 1
ATOM 1346 C C . ALA A 1 186 ? -9.938 -7.273 7.246 1 97.94 186 ALA A C 1
ATOM 1348 O O . ALA A 1 186 ? -9.906 -8.141 6.371 1 97.94 186 ALA A O 1
ATOM 1349 N N . VAL A 1 187 ? -8.875 -6.547 7.566 1 98.44 187 VAL A N 1
ATOM 1350 C CA . VAL A 1 187 ? -7.664 -6.656 6.75 1 98.44 187 VAL A CA 1
ATOM 1351 C C . V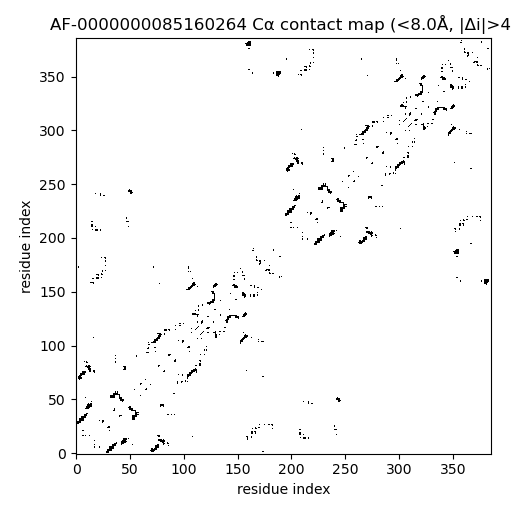AL A 1 187 ? -6.617 -7.488 7.488 1 98.44 187 VAL A C 1
ATOM 1353 O O . VAL A 1 187 ? -5.488 -7.641 7.016 1 98.44 187 VAL A O 1
ATOM 1356 N N . LEU A 1 188 ? -6.965 -7.934 8.695 1 98.06 188 LEU A N 1
ATOM 1357 C CA . LEU A 1 188 ? -6.078 -8.727 9.539 1 98.06 188 LEU A CA 1
ATOM 1358 C C . LEU A 1 188 ? -4.832 -7.938 9.914 1 98.06 188 LEU A C 1
ATOM 1360 O O . LEU A 1 188 ? -3.713 -8.453 9.812 1 98.06 188 LEU A O 1
ATOM 1364 N N . LEU A 1 189 ? -5.074 -6.68 10.25 1 97.62 189 LEU A N 1
ATOM 1365 C CA . LEU A 1 189 ? -3.984 -5.809 10.68 1 97.62 189 LEU A CA 1
ATOM 1366 C C . LEU A 1 189 ? -3.484 -6.203 12.062 1 97.62 189 LEU A C 1
ATOM 1368 O O . LEU A 1 189 ? -4.281 -6.422 12.977 1 97.62 189 LEU A O 1
ATOM 1372 N N . GLN A 1 190 ? -2.217 -6.371 12.195 1 89.56 190 GLN A N 1
ATOM 1373 C CA . GLN A 1 190 ? -1.607 -6.551 13.508 1 89.56 190 GLN A CA 1
ATOM 1374 C C . GLN A 1 190 ? -1.183 -5.211 14.102 1 89.56 190 GLN A C 1
ATOM 1376 O O . GLN A 1 190 ? -0.516 -4.414 13.445 1 89.56 190 GLN A O 1
ATOM 1381 N N . ARG A 1 191 ? -1.779 -4.984 15.352 1 80.69 191 ARG A N 1
ATOM 1382 C CA . ARG A 1 191 ? -1.409 -3.748 16.031 1 80.69 191 ARG A CA 1
ATOM 1383 C C . ARG A 1 191 ? -0.613 -4.039 17.297 1 80.69 191 ARG A C 1
ATOM 1385 O O . ARG A 1 191 ? -0.757 -5.105 17.906 1 80.69 191 ARG A O 1
ATOM 1392 N N . GLN A 1 192 ? 0.526 -3.336 17.484 1 64.69 192 GLN A N 1
ATOM 1393 C CA . GLN A 1 192 ? 1.231 -3.514 18.75 1 64.69 192 GLN A CA 1
ATOM 1394 C C . GLN A 1 192 ? 0.384 -3.033 19.922 1 64.69 192 GLN A C 1
ATOM 1396 O O . GLN A 1 192 ? -0.27 -1.99 19.844 1 64.69 192 GLN A O 1
ATOM 1401 N N . GLY A 1 193 ? -0.371 -3.947 20.625 1 49.19 193 GLY A N 1
ATOM 1402 C CA . GLY A 1 193 ? -1.099 -3.576 21.828 1 49.19 193 GLY A CA 1
ATOM 1403 C C . GLY A 1 193 ? -0.324 -2.629 22.734 1 49.19 193 GLY A C 1
ATOM 1404 O O . GLY A 1 193 ? 0.9 -2.531 22.625 1 49.19 193 GLY A O 1
ATOM 1405 N N . MET B 1 1 ? 23.078 -11.18 -11.461 1 80.62 1 MET B N 1
ATOM 1406 C CA . MET B 1 1 ? 22.047 -10.383 -12.133 1 80.62 1 MET B CA 1
ATOM 1407 C C . MET B 1 1 ? 20.875 -10.125 -11.203 1 80.62 1 MET B C 1
ATOM 1409 O O . MET B 1 1 ? 20.578 -10.922 -10.312 1 80.62 1 MET B O 1
ATOM 1413 N N . ALA B 1 2 ? 20.156 -8.977 -11.352 1 93.62 2 ALA B N 1
ATOM 1414 C CA . ALA B 1 2 ? 19.031 -8.648 -10.477 1 93.62 2 ALA B CA 1
ATOM 1415 C C . ALA B 1 2 ? 17.875 -9.633 -10.672 1 93.62 2 ALA B C 1
ATOM 1417 O O . ALA B 1 2 ? 17.625 -10.078 -11.797 1 93.62 2 ALA B O 1
ATOM 1418 N N . LYS B 1 3 ? 17.281 -10.133 -9.594 1 98.69 3 LYS B N 1
ATOM 1419 C CA . LYS B 1 3 ? 16.078 -10.953 -9.695 1 98.69 3 LYS B CA 1
ATOM 1420 C C . LYS B 1 3 ? 14.953 -10.195 -10.375 1 98.69 3 LYS B C 1
ATOM 1422 O O . LYS B 1 3 ? 14.844 -8.969 -10.234 1 98.69 3 LYS B O 1
ATOM 1427 N N . ARG B 1 4 ? 14.18 -10.93 -11.133 1 98.88 4 ARG B N 1
ATOM 1428 C CA . ARG B 1 4 ? 13.078 -10.344 -11.891 1 98.88 4 ARG B CA 1
ATOM 1429 C C . ARG B 1 4 ? 11.75 -10.977 -11.484 1 98.88 4 ARG B C 1
ATOM 1431 O O . ARG B 1 4 ? 11.586 -12.195 -11.531 1 98.88 4 ARG B O 1
ATOM 1438 N N . VAL B 1 5 ? 10.805 -10.086 -11.102 1 98.94 5 VAL B N 1
ATOM 1439 C CA . VAL B 1 5 ? 9.492 -10.531 -10.648 1 98.94 5 VAL B CA 1
ATOM 1440 C C . VAL B 1 5 ? 8.406 -9.852 -11.477 1 98.94 5 VAL B C 1
ATOM 1442 O O . VAL B 1 5 ? 8.5 -8.656 -11.766 1 98.94 5 VAL B O 1
ATOM 1445 N N . LEU B 1 6 ? 7.477 -10.641 -11.945 1 98.94 6 LEU B N 1
ATOM 1446 C CA . LEU B 1 6 ? 6.277 -10.125 -12.594 1 98.94 6 LEU B CA 1
ATOM 1447 C C . LEU B 1 6 ? 5.105 -10.086 -11.617 1 98.94 6 LEU B C 1
ATOM 1449 O O . LEU B 1 6 ? 4.914 -11.008 -10.828 1 98.94 6 LEU B O 1
ATOM 1453 N N . GLU B 1 7 ? 4.352 -9.039 -11.625 1 98.94 7 GLU B N 1
ATOM 1454 C CA . GLU B 1 7 ? 3.16 -8.93 -10.797 1 98.94 7 GLU B CA 1
ATOM 1455 C C . GLU B 1 7 ? 1.914 -8.695 -11.648 1 98.94 7 GLU B C 1
ATOM 1457 O O . GLU B 1 7 ? 1.848 -7.719 -12.398 1 98.94 7 GLU B O 1
ATOM 1462 N N . PHE B 1 8 ? 0.923 -9.602 -11.523 1 98.94 8 PHE B N 1
ATOM 1463 C CA . PHE B 1 8 ? -0.349 -9.445 -12.219 1 98.94 8 PHE B CA 1
ATOM 1464 C C . PHE B 1 8 ? -1.17 -8.32 -11.602 1 98.94 8 PHE B C 1
ATOM 1466 O O . PHE B 1 8 ? -1.295 -8.234 -10.375 1 98.94 8 PHE B O 1
ATOM 1473 N N . ILE B 1 9 ? -1.683 -7.461 -12.445 1 98.94 9 ILE B N 1
ATOM 1474 C CA . ILE B 1 9 ? -2.645 -6.438 -12.047 1 98.94 9 ILE B CA 1
ATOM 1475 C C . ILE B 1 9 ? -3.898 -6.547 -12.914 1 98.94 9 ILE B C 1
ATOM 1477 O O . ILE B 1 9 ? -3.83 -6.43 -14.141 1 98.94 9 ILE B O 1
ATOM 1481 N N . ALA B 1 10 ? -5.008 -6.852 -12.289 1 98.94 10 ALA B N 1
ATOM 1482 C CA . ALA B 1 10 ? -6.285 -6.93 -13 1 98.94 10 ALA B CA 1
ATOM 1483 C C . ALA B 1 10 ? -7.297 -5.949 -12.414 1 98.94 10 ALA B C 1
ATOM 1485 O O . ALA B 1 10 ? -7.195 -5.566 -11.242 1 98.94 10 ALA B O 1
ATOM 1486 N N . GLU B 1 11 ? -8.273 -5.531 -13.234 1 98.75 11 GLU B N 1
ATOM 1487 C CA . GLU B 1 11 ? -9.352 -4.684 -12.727 1 98.75 11 GLU B CA 1
ATOM 1488 C C . GLU B 1 11 ? -9.953 -5.262 -11.453 1 98.75 11 GLU B C 1
ATOM 1490 O O . GLU B 1 11 ? -10.297 -6.445 -11.406 1 98.75 11 GLU B O 1
ATOM 1495 N N . GLY B 1 12 ? -10 -4.402 -10.438 1 98.75 12 GLY B N 1
ATOM 1496 C CA . GLY B 1 12 ? -10.547 -4.859 -9.172 1 98.75 12 GLY B CA 1
ATOM 1497 C C . GLY B 1 12 ? -9.508 -5.469 -8.25 1 98.75 12 GLY B C 1
ATOM 1498 O O . GLY B 1 12 ? -9.844 -6.16 -7.293 1 98.75 12 GLY B O 1
ATOM 1499 N N . PHE B 1 13 ? -8.234 -5.219 -8.516 1 98.88 13 PHE B N 1
ATOM 1500 C CA . PHE B 1 13 ? -7.191 -5.703 -7.621 1 98.88 13 PHE B CA 1
ATOM 1501 C C . PHE B 1 13 ? -7.277 -5.012 -6.266 1 98.88 13 PHE B C 1
ATOM 1503 O O . PHE B 1 13 ? -7.934 -3.979 -6.129 1 98.88 13 PHE B O 1
ATOM 1510 N N . GLU B 1 14 ? -6.699 -5.648 -5.277 1 98.81 14 GLU B N 1
ATOM 1511 C CA . GLU B 1 14 ? -6.613 -5.043 -3.951 1 98.81 14 GLU B CA 1
ATOM 1512 C C . GLU B 1 14 ? -5.422 -4.098 -3.85 1 98.81 14 GLU B C 1
ATOM 1514 O O . GLU B 1 14 ? -4.289 -4.48 -4.145 1 98.81 14 GLU B O 1
ATOM 1519 N N . ASP B 1 15 ? -5.594 -2.861 -3.404 1 98.56 15 ASP B N 1
ATOM 1520 C CA . ASP B 1 15 ? -4.629 -1.766 -3.443 1 98.56 15 ASP B CA 1
ATOM 1521 C C . ASP B 1 15 ? -3.35 -2.135 -2.695 1 98.56 15 ASP B C 1
ATOM 1523 O O . ASP B 1 15 ? -2.271 -2.18 -3.289 1 98.56 15 ASP B O 1
ATOM 1527 N N . VAL B 1 16 ? -3.457 -2.422 -1.438 1 98.81 16 VAL B N 1
ATOM 1528 C CA . VAL B 1 16 ? -2.326 -2.613 -0.536 1 98.81 16 VAL B CA 1
ATOM 1529 C C . VAL B 1 16 ? -1.586 -3.898 -0.898 1 98.81 16 VAL B C 1
ATOM 1531 O O . VAL B 1 16 ? -0.355 -3.949 -0.85 1 98.81 16 VAL B O 1
ATOM 1534 N N . GLU B 1 17 ? -2.334 -4.879 -1.329 1 98.94 17 GLU B N 1
ATOM 1535 C CA . GLU B 1 17 ? -1.766 -6.18 -1.67 1 98.94 17 GLU B CA 1
ATOM 1536 C C . GLU B 1 17 ? -0.929 -6.102 -2.943 1 98.94 17 GLU B C 1
ATOM 1538 O O . GLU B 1 17 ? 0.034 -6.855 -3.107 1 98.94 17 GLU B O 1
ATOM 1543 N N . ALA B 1 18 ? -1.292 -5.203 -3.84 1 98.88 18 ALA B N 1
ATOM 1544 C CA . ALA B 1 18 ? -0.523 -5.02 -5.07 1 98.88 18 ALA B CA 1
ATOM 1545 C C . ALA B 1 18 ? 0.677 -4.109 -4.836 1 98.88 18 ALA B C 1
ATOM 1547 O O . ALA B 1 18 ? 1.791 -4.418 -5.27 1 98.88 18 ALA B O 1
ATOM 1548 N N . VAL B 1 19 ? 0.525 -3.045 -4.117 1 98.88 19 VAL B N 1
ATOM 1549 C CA . VAL B 1 19 ? 1.505 -1.965 -4.047 1 98.88 19 VAL B CA 1
ATOM 1550 C C . VAL B 1 19 ? 2.615 -2.336 -3.068 1 98.88 19 VAL B C 1
ATOM 1552 O O . VAL B 1 19 ? 3.789 -2.039 -3.307 1 98.88 19 VAL B O 1
ATOM 1555 N N . THR B 1 20 ? 2.295 -3.031 -1.954 1 98.88 20 THR B N 1
ATOM 1556 C CA . THR B 1 20 ? 3.268 -3.289 -0.897 1 98.88 20 THR B CA 1
ATOM 1557 C C . THR B 1 20 ? 4.379 -4.207 -1.397 1 98.88 20 THR B C 1
ATOM 1559 O O . THR B 1 20 ? 5.562 -3.879 -1.275 1 98.88 20 THR B O 1
ATOM 1562 N N . PRO B 1 21 ? 4.055 -5.328 -2.027 1 98.94 21 PRO B N 1
ATOM 1563 C CA . PRO B 1 21 ? 5.168 -6.152 -2.496 1 98.94 21 PRO B CA 1
ATOM 1564 C C . PRO B 1 21 ? 5.988 -5.469 -3.59 1 98.94 21 PRO B C 1
ATOM 1566 O O . PRO B 1 21 ? 7.215 -5.609 -3.627 1 98.94 21 PRO B O 1
ATOM 1569 N N . ALA B 1 22 ? 5.336 -4.73 -4.504 1 98.88 22 ALA B N 1
ATOM 1570 C CA . ALA B 1 22 ? 6.09 -4.02 -5.535 1 98.88 22 ALA B CA 1
ATOM 1571 C C . ALA B 1 22 ? 7.102 -3.062 -4.914 1 98.88 22 ALA B C 1
ATOM 1573 O O . ALA B 1 22 ? 8.273 -3.041 -5.309 1 98.88 22 ALA B O 1
ATOM 1574 N N . ASP B 1 23 ? 6.676 -2.32 -3.953 1 98.81 23 ASP B N 1
ATOM 1575 C CA . ASP B 1 23 ? 7.52 -1.354 -3.254 1 98.81 23 ASP B CA 1
ATOM 1576 C C . ASP B 1 23 ? 8.68 -2.051 -2.549 1 98.81 23 ASP B C 1
ATOM 1578 O O . ASP B 1 23 ? 9.844 -1.728 -2.791 1 98.81 23 ASP B O 1
ATOM 1582 N N . TYR B 1 24 ? 8.367 -3.043 -1.693 1 98.88 24 TYR B N 1
ATOM 1583 C CA . TYR B 1 24 ? 9.375 -3.684 -0.862 1 98.88 24 TYR B CA 1
ATOM 1584 C C . TYR B 1 24 ? 10.359 -4.48 -1.713 1 98.88 24 TYR B C 1
ATOM 1586 O O . TYR B 1 24 ? 11.562 -4.488 -1.439 1 98.88 24 TYR B O 1
ATOM 1594 N N . LEU B 1 25 ? 9.883 -5.188 -2.754 1 98.94 25 LEU B N 1
ATOM 1595 C CA . LEU B 1 25 ? 10.773 -5.941 -3.625 1 98.94 25 LEU B CA 1
ATOM 1596 C C . LEU B 1 25 ? 11.742 -5.008 -4.344 1 98.94 25 LEU B C 1
ATOM 1598 O O . LEU B 1 25 ? 12.93 -5.312 -4.465 1 98.94 25 LEU B O 1
ATOM 1602 N N . ARG B 1 26 ? 11.289 -3.865 -4.809 1 98.75 26 ARG B N 1
ATOM 1603 C CA . ARG B 1 26 ? 12.164 -2.906 -5.473 1 98.75 26 ARG B CA 1
ATOM 1604 C C . ARG B 1 26 ? 13.219 -2.369 -4.516 1 98.75 26 ARG B C 1
ATOM 1606 O O . ARG B 1 26 ? 14.367 -2.156 -4.906 1 98.75 26 ARG B O 1
ATOM 1613 N N . ARG B 1 27 ? 12.859 -2.141 -3.246 1 98.38 27 ARG B N 1
ATOM 1614 C CA . ARG B 1 27 ? 13.812 -1.722 -2.23 1 98.38 27 ARG B CA 1
ATOM 1615 C C . ARG B 1 27 ? 14.922 -2.758 -2.061 1 98.38 27 ARG B C 1
ATOM 1617 O O . ARG B 1 27 ? 16.062 -2.412 -1.733 1 98.38 27 ARG B O 1
ATOM 1624 N N . ALA B 1 28 ? 14.586 -4.016 -2.295 1 98.5 28 ALA B N 1
ATOM 1625 C CA . ALA B 1 28 ? 15.547 -5.105 -2.137 1 98.5 28 ALA B CA 1
ATOM 1626 C C . ALA B 1 28 ? 16.422 -5.25 -3.379 1 98.5 28 ALA B C 1
ATOM 1628 O O . ALA B 1 28 ? 17.266 -6.141 -3.445 1 98.5 28 ALA B O 1
ATOM 1629 N N . GLY B 1 29 ? 16.172 -4.406 -4.43 1 98.31 29 GLY B N 1
ATOM 1630 C CA . GLY B 1 29 ? 16.953 -4.469 -5.66 1 98.31 29 GLY B CA 1
ATOM 1631 C C . GLY B 1 29 ? 16.359 -5.422 -6.684 1 98.31 29 GLY B C 1
ATOM 1632 O O . GLY B 1 29 ? 17.016 -5.758 -7.672 1 98.31 29 GLY B O 1
ATOM 1633 N N . ILE B 1 30 ? 15.164 -5.926 -6.461 1 98.81 30 ILE B N 1
ATOM 1634 C CA . ILE B 1 30 ? 14.469 -6.805 -7.398 1 98.81 30 ILE B CA 1
ATOM 1635 C C . ILE B 1 30 ? 13.766 -5.969 -8.461 1 98.81 30 ILE B C 1
ATOM 1637 O O . ILE B 1 30 ? 13.148 -4.945 -8.148 1 98.81 30 ILE B O 1
ATOM 1641 N N . GLU B 1 31 ? 13.914 -6.301 -9.711 1 98.75 31 GLU B N 1
ATOM 1642 C CA . GLU B 1 31 ? 13.172 -5.664 -10.789 1 98.75 31 GLU B CA 1
ATOM 1643 C C . GLU B 1 31 ? 11.727 -6.164 -10.836 1 98.75 31 GLU B C 1
ATOM 1645 O O . GLU B 1 31 ? 11.484 -7.355 -11.055 1 98.75 31 GLU B O 1
ATOM 1650 N N . VAL B 1 32 ? 10.836 -5.293 -10.633 1 98.88 32 VAL B N 1
ATOM 1651 C CA . VAL B 1 32 ? 9.422 -5.66 -10.625 1 98.88 32 VAL B CA 1
ATOM 1652 C C . VAL B 1 32 ? 8.727 -5.066 -11.844 1 98.88 32 VAL B C 1
ATOM 1654 O O . VAL B 1 32 ? 8.805 -3.861 -12.086 1 98.88 32 VAL B O 1
ATOM 1657 N N . THR B 1 33 ? 8.102 -5.879 -12.586 1 98.81 33 THR B N 1
ATOM 1658 C CA . THR B 1 33 ? 7.27 -5.445 -13.703 1 98.81 33 THR B CA 1
ATOM 1659 C C . THR B 1 33 ? 5.793 -5.641 -13.383 1 98.81 33 THR B C 1
ATOM 1661 O O . THR B 1 33 ? 5.336 -6.77 -13.188 1 98.81 33 THR B O 1
ATOM 1664 N N . LEU B 1 34 ? 5.082 -4.539 -13.258 1 98.88 34 LEU B N 1
ATOM 1665 C CA . LEU B 1 34 ? 3.629 -4.609 -13.148 1 98.88 34 LEU B CA 1
ATOM 1666 C C . LEU B 1 34 ? 2.996 -4.848 -14.516 1 98.88 34 LEU B C 1
ATOM 1668 O O . LEU B 1 34 ? 3.229 -4.078 -15.453 1 98.88 34 LEU B O 1
ATOM 1672 N N . VAL B 1 35 ? 2.184 -5.852 -14.586 1 98.94 35 VAL B N 1
ATOM 1673 C CA . VAL B 1 35 ? 1.621 -6.207 -15.883 1 98.94 35 VAL B CA 1
ATOM 1674 C C . VAL B 1 35 ? 0.099 -6.281 -15.789 1 98.94 35 VAL B C 1
ATOM 1676 O O . VAL B 1 35 ? -0.44 -6.992 -14.938 1 98.94 35 VAL B O 1
ATOM 1679 N N . ALA B 1 36 ? -0.561 -5.555 -16.641 1 98.94 36 ALA B N 1
ATOM 1680 C CA . ALA B 1 36 ? -2.02 -5.613 -16.688 1 98.94 36 ALA B CA 1
ATOM 1681 C C . ALA B 1 36 ? -2.492 -6.906 -17.344 1 98.94 36 ALA B C 1
ATOM 1683 O O . ALA B 1 36 ? -2.029 -7.262 -18.438 1 98.94 36 ALA B O 1
ATOM 1684 N N . VAL B 1 37 ? -3.381 -7.574 -16.688 1 98.81 37 VAL B N 1
ATOM 1685 C CA . VAL B 1 37 ? -3.967 -8.781 -17.266 1 98.81 37 VAL B CA 1
ATOM 1686 C C . VAL B 1 37 ? -4.949 -8.406 -18.359 1 98.81 37 VAL B C 1
ATOM 1688 O O . VAL B 1 37 ? -5.086 -9.125 -19.359 1 98.81 37 VAL B O 1
ATOM 1691 N N . GLY B 1 38 ? -5.613 -7.289 -18.219 1 98.19 38 GLY B N 1
ATOM 1692 C CA . GLY B 1 38 ? -6.512 -6.77 -19.234 1 98.19 38 GLY B CA 1
ATOM 1693 C C . GLY B 1 38 ? -5.789 -5.988 -20.328 1 98.19 38 GLY B C 1
ATOM 1694 O O . GLY B 1 38 ? -4.559 -5.98 -20.375 1 98.19 38 GLY B O 1
ATOM 1695 N N . ALA B 1 39 ? -6.555 -5.332 -21.172 1 97.31 39 ALA B N 1
ATOM 1696 C CA . ALA B 1 39 ? -6.039 -4.711 -22.391 1 97.31 39 ALA B CA 1
ATOM 1697 C C . ALA B 1 39 ? -5.441 -3.338 -22.094 1 97.31 39 ALA B C 1
ATOM 1699 O O . ALA B 1 39 ? -4.645 -2.816 -22.875 1 97.31 39 ALA B O 1
ATOM 1700 N N . ASN B 1 40 ? -5.809 -2.734 -21.031 1 98.19 40 ASN B N 1
ATOM 1701 C CA . ASN B 1 40 ? -5.402 -1.368 -20.719 1 98.19 40 ASN B CA 1
ATOM 1702 C C . ASN B 1 40 ? -4.363 -1.33 -19.609 1 98.19 40 ASN B C 1
ATOM 1704 O O . ASN B 1 40 ? -4.473 -2.07 -18.625 1 98.19 40 ASN B O 1
ATOM 1708 N N . THR B 1 41 ? -3.332 -0.46 -19.734 1 98.62 41 THR B N 1
ATOM 1709 C CA . THR B 1 41 ? -2.295 -0.335 -18.703 1 98.62 41 THR B CA 1
ATOM 1710 C C . THR B 1 41 ? -2.795 0.484 -17.531 1 98.62 41 THR B C 1
ATOM 1712 O O . THR B 1 41 ? -2.174 0.488 -16.453 1 98.62 41 THR B O 1
ATOM 1715 N N . VAL B 1 42 ? -3.816 1.26 -17.672 1 98.69 42 VAL B N 1
ATOM 1716 C CA . VAL B 1 42 ? -4.457 1.969 -16.578 1 98.69 42 VAL B CA 1
ATOM 1717 C C . VAL B 1 42 ? -5.52 1.075 -15.938 1 98.69 42 VAL B C 1
ATOM 1719 O O . VAL B 1 42 ? -6.496 0.697 -16.578 1 98.69 42 VAL B O 1
ATOM 1722 N N . VAL B 1 43 ? -5.34 0.684 -14.703 1 98.88 43 VAL B N 1
ATOM 1723 C CA . VAL B 1 43 ? -6.18 -0.33 -14.07 1 98.88 43 VAL B CA 1
ATOM 1724 C C . VAL B 1 43 ? -6.773 0.224 -12.773 1 98.88 43 VAL B C 1
ATOM 1726 O O . VAL B 1 43 ? -6.07 0.859 -11.984 1 98.88 43 VAL B O 1
ATOM 1729 N N . LYS B 1 44 ? -8.016 -0.017 -12.539 1 98.56 44 LYS B N 1
ATOM 1730 C CA . LYS B 1 44 ? -8.711 0.453 -11.344 1 98.56 44 LYS B CA 1
ATOM 1731 C C . LYS B 1 44 ? -8.812 -0.65 -10.297 1 98.56 44 LYS B C 1
ATOM 1733 O O . LYS B 1 44 ? -9.117 -1.8 -10.625 1 98.56 44 LYS B O 1
ATOM 1738 N N . SER B 1 45 ? -8.57 -0.29 -9.062 1 98.62 45 SER B N 1
ATOM 1739 C CA . SER B 1 45 ? -8.578 -1.249 -7.965 1 98.62 45 SER B CA 1
ATOM 1740 C C . SER B 1 45 ? -9.984 -1.443 -7.406 1 98.62 45 SER B C 1
ATOM 1742 O O . SER B 1 45 ? -10.922 -0.774 -7.836 1 98.62 45 SER B O 1
ATOM 1744 N N . SER B 1 46 ? -10.086 -2.344 -6.453 1 96.81 46 SER B N 1
ATOM 1745 C CA . SER B 1 46 ? -11.352 -2.619 -5.773 1 96.81 46 SER B CA 1
ATOM 1746 C C . SER B 1 46 ? -11.703 -1.509 -4.789 1 96.81 46 SER B C 1
ATOM 1748 O O . SER B 1 46 ? -12.867 -1.354 -4.41 1 96.81 46 SER B O 1
ATOM 1750 N N . ARG B 1 47 ? -10.68 -0.627 -4.422 1 94.69 47 ARG B N 1
ATOM 1751 C CA . ARG B 1 47 ? -10.93 0.396 -3.41 1 94.69 47 ARG B CA 1
ATOM 1752 C C . ARG B 1 47 ? -10.734 1.794 -3.988 1 94.69 47 ARG B C 1
ATOM 1754 O O . ARG B 1 47 ? -10.578 2.762 -3.244 1 94.69 47 ARG B O 1
ATOM 1761 N N . GLY B 1 48 ? -10.68 1.855 -5.266 1 94.69 48 GLY B N 1
ATOM 1762 C CA . GLY B 1 48 ? -10.797 3.16 -5.898 1 94.69 48 GLY B CA 1
ATOM 1763 C C . GLY B 1 48 ? -9.469 3.742 -6.328 1 94.69 48 GLY B C 1
ATOM 1764 O O . GLY B 1 48 ? -9.391 4.898 -6.75 1 94.69 48 GLY B O 1
ATOM 1765 N N . LEU B 1 49 ? -8.398 2.996 -6.215 1 97.62 49 LEU B N 1
ATOM 1766 C CA . LEU B 1 49 ? -7.113 3.426 -6.75 1 97.62 49 LEU B CA 1
ATOM 1767 C C . LEU B 1 49 ? -7.027 3.16 -8.25 1 97.62 49 LEU B C 1
ATOM 1769 O O . LEU B 1 49 ? -7.535 2.146 -8.734 1 97.62 49 LEU B O 1
ATOM 1773 N N . THR B 1 50 ? -6.422 4.055 -8.938 1 98.5 50 THR B N 1
ATOM 1774 C CA . THR B 1 50 ? -6.074 3.832 -10.344 1 98.5 50 THR B CA 1
ATOM 1775 C C . THR B 1 50 ? -4.559 3.871 -10.531 1 98.5 50 THR B C 1
ATOM 1777 O O . THR B 1 50 ? -3.916 4.875 -10.234 1 98.5 50 THR B O 1
ATOM 1780 N N . LEU B 1 51 ? -3.986 2.777 -10.992 1 97.94 51 LEU B N 1
ATOM 1781 C CA . LEU B 1 51 ? -2.547 2.791 -11.234 1 97.94 51 LEU B CA 1
ATOM 1782 C C . LEU B 1 51 ? -2.236 2.42 -12.68 1 97.94 51 LEU B C 1
ATOM 1784 O O . LEU B 1 51 ? -3.076 1.844 -13.375 1 97.94 51 LEU B O 1
ATOM 1788 N N . MET B 1 52 ? -1.089 2.816 -13.117 1 98.62 52 MET B N 1
ATOM 1789 C CA . MET B 1 52 ? -0.584 2.484 -14.445 1 98.62 52 MET B CA 1
ATOM 1790 C C . MET B 1 52 ? 0.446 1.362 -14.375 1 98.62 52 MET B C 1
ATOM 1792 O O . MET B 1 52 ? 1.426 1.46 -13.633 1 98.62 52 MET B O 1
ATOM 1796 N N . THR B 1 53 ? 0.17 0.324 -15.148 1 98.81 53 THR B N 1
ATOM 1797 C CA . THR B 1 53 ? 1.124 -0.778 -15.195 1 98.81 53 THR B CA 1
ATOM 1798 C C . THR B 1 53 ? 2.232 -0.495 -16.203 1 98.81 53 THR B C 1
ATOM 1800 O O . THR B 1 53 ? 2.135 0.448 -17 1 98.81 53 THR B O 1
ATOM 1803 N N . ASP B 1 54 ? 3.273 -1.253 -16.125 1 98.62 54 ASP B N 1
ATOM 1804 C CA . ASP B 1 54 ? 4.414 -1.087 -17.031 1 98.62 54 ASP B CA 1
ATOM 1805 C C . ASP B 1 54 ? 4.074 -1.557 -18.438 1 98.62 54 ASP B C 1
ATOM 1807 O O . ASP B 1 54 ? 4.621 -1.042 -19.422 1 98.62 54 ASP B O 1
ATOM 1811 N N . THR B 1 55 ? 3.291 -2.543 -18.547 1 98.62 55 THR B N 1
ATOM 1812 C CA . THR B 1 55 ? 2.912 -3.188 -19.797 1 98.62 55 THR B CA 1
ATOM 1813 C C . THR B 1 55 ? 1.649 -4.023 -19.609 1 98.62 55 THR B C 1
ATOM 1815 O O . THR B 1 55 ? 1 -3.959 -18.578 1 98.62 55 THR B O 1
ATOM 1818 N N . THR B 1 56 ? 1.255 -4.684 -20.656 1 98.81 56 THR B N 1
ATOM 1819 C CA . THR B 1 56 ? 0.145 -5.629 -20.594 1 98.81 56 THR B CA 1
ATOM 1820 C C . THR B 1 56 ? 0.632 -7.055 -20.812 1 98.81 56 THR B C 1
ATOM 1822 O O . THR B 1 56 ? 1.699 -7.266 -21.391 1 98.81 56 THR B O 1
ATOM 1825 N N . LEU B 1 57 ? -0.158 -7.973 -20.328 1 98.62 57 LEU B N 1
ATOM 1826 C CA . LEU B 1 57 ? 0.152 -9.375 -20.562 1 98.62 57 LEU B CA 1
ATOM 1827 C C . LEU B 1 57 ? 0.223 -9.68 -22.047 1 98.62 57 LEU B C 1
ATOM 1829 O O . LEU B 1 57 ? 1.093 -10.43 -22.5 1 98.62 57 LEU B O 1
ATOM 1833 N N . ALA B 1 58 ? -0.689 -9.102 -22.812 1 98.19 58 ALA B N 1
ATOM 1834 C CA . ALA B 1 58 ? -0.726 -9.297 -24.25 1 98.19 58 ALA B CA 1
ATOM 1835 C C . ALA B 1 58 ? 0.561 -8.797 -24.906 1 98.19 58 ALA B C 1
ATOM 1837 O O . ALA B 1 58 ? 1.105 -9.453 -25.797 1 98.19 58 ALA B O 1
ATOM 1838 N N . GLU B 1 59 ? 0.994 -7.684 -24.484 1 98.31 59 GLU B N 1
ATOM 1839 C CA . GLU B 1 59 ? 2.234 -7.137 -25.016 1 98.31 59 GLU B CA 1
ATOM 1840 C C . GLU B 1 59 ? 3.426 -8.023 -24.672 1 98.31 59 GLU B C 1
ATOM 1842 O O . GLU B 1 59 ? 4.289 -8.266 -25.516 1 98.31 59 GLU B O 1
ATOM 1847 N N . LEU B 1 60 ? 3.521 -8.484 -23.438 1 98 60 LEU B N 1
ATOM 1848 C CA . LEU B 1 60 ? 4.598 -9.383 -23.047 1 98 60 LEU B CA 1
ATOM 1849 C C . LEU B 1 60 ? 4.57 -10.656 -23.891 1 98 60 LEU B C 1
ATOM 1851 O O . LEU B 1 60 ? 5.621 -11.148 -24.312 1 98 60 LEU B O 1
ATOM 1855 N N . ALA B 1 61 ? 3.393 -11.156 -24.062 1 97.81 61 ALA B N 1
ATOM 1856 C CA . ALA B 1 61 ? 3.23 -12.367 -24.875 1 97.81 61 ALA B CA 1
ATOM 1857 C C . ALA B 1 61 ? 3.723 -12.141 -26.297 1 97.81 61 ALA B C 1
ATOM 1859 O O . ALA B 1 61 ? 4.414 -12.992 -26.859 1 97.81 61 ALA B O 1
ATOM 1860 N N . SER B 1 62 ? 3.367 -11.047 -26.859 1 97.69 62 SER B N 1
ATOM 1861 C CA . SER B 1 62 ? 3.707 -10.742 -28.234 1 97.69 62 SER B CA 1
ATOM 1862 C C . SER B 1 62 ? 5.215 -10.656 -28.438 1 97.69 62 SER B C 1
ATOM 1864 O O . SER B 1 62 ? 5.727 -10.914 -29.531 1 97.69 62 SER B O 1
ATOM 1866 N N . ARG B 1 63 ? 5.91 -10.391 -27.391 1 96.75 63 ARG B N 1
ATOM 1867 C CA . ARG B 1 63 ? 7.363 -10.25 -27.469 1 96.75 63 ARG B CA 1
ATOM 1868 C C . ARG B 1 63 ? 8.062 -11.531 -27.031 1 96.75 63 ARG B C 1
ATOM 1870 O O . ARG B 1 63 ? 9.297 -11.57 -26.938 1 96.75 63 ARG B O 1
ATOM 1877 N N . GLY B 1 64 ? 7.289 -12.523 -26.703 1 96.75 64 GLY B N 1
ATOM 1878 C CA . GLY B 1 64 ? 7.867 -13.789 -26.281 1 96.75 64 GLY B CA 1
ATOM 1879 C C . GLY B 1 64 ? 8.422 -13.75 -24.859 1 96.75 64 GLY B C 1
ATOM 1880 O O . GLY B 1 64 ? 9.312 -14.531 -24.516 1 96.75 64 GLY B O 1
ATOM 1881 N N . ALA B 1 65 ? 7.863 -12.836 -24.047 1 97.5 65 ALA B N 1
ATOM 1882 C CA . ALA B 1 65 ? 8.445 -12.594 -22.734 1 97.5 65 ALA B CA 1
ATOM 1883 C C . ALA B 1 65 ? 7.668 -13.328 -21.641 1 97.5 65 ALA B C 1
ATOM 1885 O O . ALA B 1 65 ? 7.891 -13.102 -20.453 1 97.5 65 ALA B O 1
ATOM 1886 N N . LEU B 1 66 ? 6.75 -14.188 -22.062 1 98.12 66 LEU B N 1
ATOM 1887 C CA . LEU B 1 66 ? 6.051 -15.031 -21.094 1 98.12 66 LEU B CA 1
ATOM 1888 C C . LEU B 1 66 ? 6.668 -16.422 -21.031 1 98.12 66 LEU B C 1
ATOM 1890 O O . LEU B 1 66 ? 5.953 -17.422 -21.109 1 98.12 66 LEU B O 1
ATOM 1894 N N . ASN B 1 67 ? 7.961 -16.422 -20.938 1 97.88 67 ASN B N 1
ATOM 1895 C CA . ASN B 1 67 ? 8.773 -17.594 -20.688 1 97.88 67 ASN B CA 1
ATOM 1896 C C . ASN B 1 67 ? 9.312 -17.609 -19.266 1 97.88 67 ASN B C 1
ATOM 1898 O O . ASN B 1 67 ? 10.016 -16.688 -18.859 1 97.88 67 ASN B O 1
ATOM 1902 N N . PRO B 1 68 ? 9.008 -18.656 -18.516 1 98.25 68 PRO B N 1
ATOM 1903 C CA . PRO B 1 68 ? 9.422 -18.703 -17.109 1 98.25 68 PRO B CA 1
ATOM 1904 C C . PRO B 1 68 ? 10.922 -18.484 -16.938 1 98.25 68 PRO B C 1
ATOM 1906 O O . PRO B 1 68 ? 11.359 -18 -15.883 1 98.25 68 PRO B O 1
ATOM 1909 N N . SER B 1 69 ? 11.695 -18.781 -17.922 1 97.81 69 SER B N 1
ATOM 1910 C CA . SER B 1 69 ? 13.148 -18.656 -17.797 1 97.81 69 SER B CA 1
ATOM 1911 C C . SER B 1 69 ? 13.555 -17.188 -17.641 1 97.81 69 SER B C 1
ATOM 1913 O O . SER B 1 69 ? 14.656 -16.906 -17.172 1 97.81 69 SER B O 1
ATOM 1915 N N . GLY B 1 70 ? 12.75 -16.297 -18 1 97.94 70 GLY B N 1
ATOM 1916 C CA . GLY B 1 70 ? 13.055 -14.875 -17.906 1 97.94 70 GLY B CA 1
ATOM 1917 C C . GLY B 1 70 ? 12.656 -14.258 -16.578 1 97.94 70 GLY B C 1
ATOM 1918 O O . GLY B 1 70 ? 12.891 -13.07 -16.344 1 97.94 70 GLY B O 1
ATOM 1919 N N . TRP B 1 71 ? 12.102 -15.031 -15.695 1 98.75 71 TRP B N 1
ATOM 1920 C CA . TRP B 1 71 ? 11.547 -14.516 -14.453 1 98.75 71 TRP B CA 1
ATOM 1921 C C . TRP B 1 71 ? 11.945 -15.391 -13.266 1 98.75 71 TRP B C 1
ATOM 1923 O O . TRP B 1 71 ? 12.195 -16.578 -13.43 1 98.75 71 TRP B O 1
ATOM 1933 N N . ASP B 1 72 ? 11.969 -14.711 -12.086 1 98.94 72 ASP B N 1
ATOM 1934 C CA . ASP B 1 72 ? 12.312 -15.438 -10.867 1 98.94 72 ASP B CA 1
ATOM 1935 C C . ASP B 1 72 ? 11.094 -15.633 -9.977 1 98.94 72 ASP B C 1
ATOM 1937 O O . ASP B 1 72 ? 11.109 -16.453 -9.062 1 98.94 72 ASP B O 1
ATOM 1941 N N . GLY B 1 73 ? 10.055 -14.867 -10.266 1 98.94 73 GLY B N 1
ATOM 1942 C CA . GLY B 1 73 ? 8.852 -14.992 -9.461 1 98.94 73 GLY B CA 1
ATOM 1943 C C . GLY B 1 73 ? 7.641 -14.328 -10.094 1 98.94 73 GLY B C 1
ATOM 1944 O O . GLY B 1 73 ? 7.781 -13.5 -10.992 1 98.94 73 GLY B O 1
ATOM 1945 N N . LEU B 1 74 ? 6.512 -14.742 -9.625 1 99 74 LEU B N 1
ATOM 1946 C CA . LEU B 1 74 ? 5.211 -14.203 -10.008 1 99 74 LEU B CA 1
ATOM 1947 C C . LEU B 1 74 ? 4.383 -13.867 -8.766 1 99 74 LEU B C 1
ATOM 1949 O O . LEU B 1 74 ? 4.203 -14.703 -7.887 1 99 74 LEU B O 1
ATOM 1953 N N . VAL B 1 75 ? 3.963 -12.625 -8.703 1 99 75 VAL B N 1
ATOM 1954 C CA . VAL B 1 75 ? 3.182 -12.133 -7.574 1 99 75 VAL B CA 1
ATOM 1955 C C . VAL B 1 75 ? 1.739 -11.883 -8.016 1 99 75 VAL B C 1
ATOM 1957 O O . VAL B 1 75 ? 1.496 -11.234 -9.031 1 99 75 VAL B O 1
ATOM 1960 N N . ILE B 1 76 ? 0.773 -12.398 -7.203 1 99 76 ILE B N 1
ATOM 1961 C CA . ILE B 1 76 ? -0.642 -12.352 -7.559 1 99 76 ILE B CA 1
ATOM 1962 C C . ILE B 1 76 ? -1.445 -11.758 -6.402 1 99 76 ILE B C 1
ATOM 1964 O O . ILE B 1 76 ? -1.798 -12.469 -5.457 1 99 76 ILE B O 1
ATOM 1968 N N . PRO B 1 77 ? -1.775 -10.469 -6.496 1 98.94 77 PRO B N 1
ATOM 1969 C CA . PRO B 1 77 ? -2.615 -9.852 -5.473 1 98.94 77 PRO B CA 1
ATOM 1970 C C . PRO B 1 77 ? -4.047 -10.375 -5.48 1 98.94 77 PRO B C 1
ATOM 1972 O O . PRO B 1 77 ? -4.461 -11.031 -6.441 1 98.94 77 PRO B O 1
ATOM 1975 N N . GLY B 1 78 ? -4.758 -10.133 -4.391 1 98.69 78 GLY B N 1
ATOM 1976 C CA . GLY B 1 78 ? -6.168 -10.477 -4.324 1 98.69 78 GLY B CA 1
ATOM 1977 C C . GLY B 1 78 ? -7.074 -9.359 -4.805 1 98.69 78 GLY B C 1
ATOM 1978 O O . GLY B 1 78 ? -6.715 -8.602 -5.711 1 98.69 78 GLY B O 1
ATOM 1979 N N . GLY B 1 79 ? -8.203 -9.344 -4.254 1 98.19 79 GLY B N 1
ATOM 1980 C CA . GLY B 1 79 ? -9.258 -8.43 -4.656 1 98.19 79 GLY B CA 1
ATOM 1981 C C . GLY B 1 79 ? -10.312 -9.078 -5.539 1 98.19 79 GLY B C 1
ATOM 1982 O O . GLY B 1 79 ? -9.992 -9.969 -6.332 1 98.19 79 GLY B O 1
ATOM 1983 N N . MET B 1 80 ? -11.461 -8.68 -5.289 1 97.44 80 MET B N 1
ATOM 1984 C CA . MET B 1 80 ? -12.555 -9.07 -6.168 1 97.44 80 MET B CA 1
ATOM 1985 C C . MET B 1 80 ? -13.148 -7.855 -6.871 1 97.44 80 MET B C 1
ATOM 1987 O O . MET B 1 80 ? -13.477 -6.859 -6.227 1 97.44 80 MET B O 1
ATOM 1991 N N . PRO B 1 81 ? -13.203 -7.863 -8.234 1 98.38 81 PRO B N 1
ATOM 1992 C CA . PRO B 1 81 ? -13.125 -9.07 -9.055 1 98.38 81 PRO B CA 1
ATOM 1993 C C . PRO B 1 81 ? -11.719 -9.328 -9.602 1 98.38 81 PRO B C 1
ATOM 1995 O O . PRO B 1 81 ? -11.555 -10.031 -10.602 1 98.38 81 PRO B O 1
ATOM 1998 N N . GLY B 1 82 ? -10.664 -8.688 -9.023 1 98.75 82 GLY B N 1
ATOM 1999 C CA . GLY B 1 82 ? -9.305 -8.828 -9.516 1 98.75 82 GLY B CA 1
ATOM 2000 C C . GLY B 1 82 ? -8.875 -10.273 -9.656 1 98.75 82 GLY B C 1
ATOM 2001 O O . GLY B 1 82 ? -8.43 -10.695 -10.734 1 98.75 82 GLY B O 1
ATOM 2002 N N . ALA B 1 83 ? -9.031 -11.031 -8.602 1 98.81 83 ALA B N 1
ATOM 2003 C CA . ALA B 1 83 ? -8.648 -12.445 -8.602 1 98.81 83 ALA B CA 1
ATOM 2004 C C . ALA B 1 83 ? -9.438 -13.227 -9.648 1 98.81 83 ALA B C 1
ATOM 2006 O O . ALA B 1 83 ? -8.875 -14.047 -10.375 1 98.81 83 ALA B O 1
ATOM 2007 N N . SER B 1 84 ? -10.758 -12.984 -9.758 1 98.81 84 SER B N 1
ATOM 2008 C CA . SER B 1 84 ? -11.586 -13.664 -10.75 1 98.81 84 SER B CA 1
ATOM 2009 C C . SER B 1 84 ? -11.164 -13.289 -12.164 1 98.81 84 SER B C 1
ATOM 2011 O O . SER B 1 84 ? -11.219 -14.117 -13.078 1 98.81 84 SER B O 1
ATOM 2013 N N . ASN B 1 85 ? -10.773 -12.039 -12.344 1 98.88 85 ASN B N 1
ATOM 2014 C CA . ASN B 1 85 ? -10.305 -11.602 -13.648 1 98.88 85 ASN B CA 1
ATOM 2015 C C . ASN B 1 85 ? -9 -12.281 -14.039 1 98.88 85 ASN B C 1
ATOM 2017 O O . ASN B 1 85 ? -8.789 -12.617 -15.203 1 98.88 85 ASN B O 1
ATOM 2021 N N . ILE B 1 86 ? -8.117 -12.5 -13.094 1 98.88 86 ILE B N 1
ATOM 2022 C CA . ILE B 1 86 ? -6.883 -13.234 -13.359 1 98.88 86 ILE B CA 1
ATOM 2023 C C . ILE B 1 86 ? -7.211 -14.688 -13.688 1 98.88 86 ILE B C 1
ATOM 2025 O O . ILE B 1 86 ? -6.723 -15.227 -14.688 1 98.88 86 ILE B O 1
ATOM 2029 N N . ALA B 1 87 ? -8.102 -15.297 -12.914 1 98.88 87 ALA B N 1
ATOM 2030 C CA . ALA B 1 87 ? -8.484 -16.688 -13.109 1 98.88 87 ALA B CA 1
ATOM 2031 C C . ALA B 1 87 ? -9.148 -16.891 -14.469 1 98.88 87 ALA B C 1
ATOM 2033 O O . ALA B 1 87 ? -9.055 -17.969 -15.062 1 98.88 87 ALA B O 1
ATOM 2034 N N . GLY B 1 88 ? -9.766 -15.859 -14.953 1 98.69 88 GLY B N 1
ATOM 2035 C CA . GLY B 1 8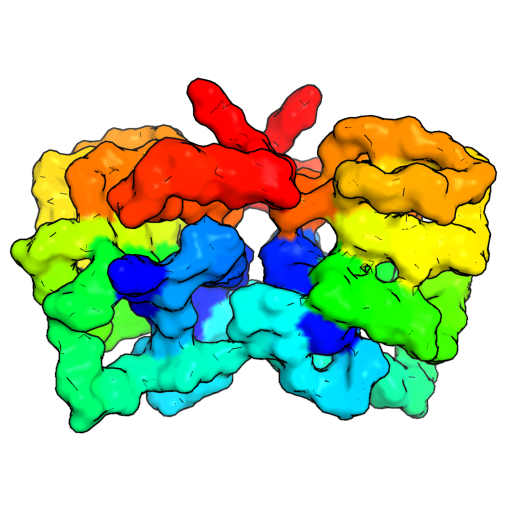8 ? -10.5 -15.945 -16.203 1 98.69 88 GLY B CA 1
ATOM 2036 C C . GLY B 1 88 ? -9.633 -15.711 -17.422 1 98.69 88 GLY B C 1
ATOM 2037 O O . GLY B 1 88 ? -10.086 -15.875 -18.562 1 98.69 88 GLY B O 1
ATOM 2038 N N . SER B 1 89 ? -8.445 -15.32 -17.234 1 98.81 89 SER B N 1
ATOM 2039 C CA . SER B 1 89 ? -7.516 -15.07 -18.328 1 98.81 89 SER B CA 1
ATOM 2040 C C . SER B 1 89 ? -6.723 -16.328 -18.672 1 98.81 89 SER B C 1
ATOM 2042 O O . SER B 1 89 ? -5.844 -16.75 -17.922 1 98.81 89 SER B O 1
ATOM 2044 N N . VAL B 1 90 ? -6.953 -16.859 -19.828 1 98.31 90 VAL B N 1
ATOM 2045 C CA . VAL B 1 90 ? -6.266 -18.078 -20.266 1 98.31 90 VAL B CA 1
ATOM 2046 C C . VAL B 1 90 ? -4.758 -17.828 -20.297 1 98.31 90 VAL B C 1
ATOM 2048 O O . VAL B 1 90 ? -3.979 -18.672 -19.844 1 98.31 90 VAL B O 1
ATOM 2051 N N . THR B 1 91 ? -4.367 -16.672 -20.812 1 98.62 91 THR B N 1
ATOM 2052 C CA . THR B 1 91 ? -2.953 -16.328 -20.906 1 98.62 91 THR B CA 1
ATOM 2053 C C . THR B 1 91 ? -2.322 -16.25 -19.516 1 98.62 91 THR B C 1
ATOM 2055 O O . THR B 1 91 ? -1.235 -16.797 -19.297 1 98.62 91 THR B O 1
ATOM 2058 N N . ALA B 1 92 ? -2.977 -15.625 -18.562 1 98.88 92 ALA B N 1
ATOM 2059 C CA . ALA B 1 92 ? -2.438 -15.453 -17.219 1 98.88 92 ALA B CA 1
ATOM 2060 C C . ALA B 1 92 ? -2.273 -16.797 -16.516 1 98.88 92 ALA B C 1
ATOM 2062 O O . ALA B 1 92 ? -1.216 -17.094 -15.953 1 98.88 92 ALA B O 1
ATOM 2063 N N . VAL B 1 93 ? -3.342 -17.656 -16.562 1 98.75 93 VAL B N 1
ATOM 2064 C CA . VAL B 1 93 ? -3.309 -18.891 -15.797 1 98.75 93 VAL B CA 1
ATOM 2065 C C . VAL B 1 93 ? -2.348 -19.891 -16.453 1 98.75 93 VAL B C 1
ATOM 2067 O O . VAL B 1 93 ? -1.703 -20.688 -15.766 1 98.75 93 VAL B O 1
ATOM 2070 N N . THR B 1 94 ? -2.227 -19.844 -17.812 1 98.69 94 THR B N 1
ATOM 2071 C CA . THR B 1 94 ? -1.241 -20.688 -18.484 1 98.69 94 THR B CA 1
ATOM 2072 C C . THR B 1 94 ? 0.174 -20.312 -18.062 1 98.69 94 THR B C 1
ATOM 2074 O O . THR B 1 94 ? 0.977 -21.172 -17.719 1 98.69 94 THR B O 1
ATOM 2077 N N . PHE B 1 95 ? 0.499 -19.031 -18.078 1 98.88 95 PHE B N 1
ATOM 2078 C CA . PHE B 1 95 ? 1.816 -18.562 -17.656 1 98.88 95 PHE B CA 1
ATOM 2079 C C . PHE B 1 95 ? 2.084 -18.922 -16.203 1 98.88 95 PHE B C 1
ATOM 2081 O O . PHE B 1 95 ? 3.193 -19.328 -15.852 1 98.88 95 PHE B O 1
ATOM 2088 N N . LEU B 1 96 ? 1.081 -18.734 -15.352 1 98.94 96 LEU B N 1
ATOM 2089 C CA . LEU B 1 96 ? 1.181 -19.094 -13.945 1 98.94 96 LEU B CA 1
ATOM 2090 C C . LEU B 1 96 ? 1.544 -20.562 -13.773 1 98.94 96 LEU B C 1
ATOM 2092 O O . LEU B 1 96 ? 2.434 -20.906 -12.992 1 98.94 96 LEU B O 1
ATOM 2096 N N . LYS B 1 97 ? 0.897 -21.422 -14.477 1 98.81 97 LYS B N 1
ATOM 2097 C CA . LYS B 1 97 ? 1.209 -22.859 -14.43 1 98.81 97 LYS B CA 1
ATOM 2098 C C . LYS B 1 97 ? 2.646 -23.125 -14.867 1 98.81 97 LYS B C 1
ATOM 2100 O O . LYS B 1 97 ? 3.348 -23.922 -14.258 1 98.81 97 LYS B O 1
ATOM 2105 N N . ASP B 1 98 ? 3.018 -22.438 -15.953 1 98.75 98 ASP B N 1
ATOM 2106 C CA . ASP B 1 98 ? 4.379 -22.594 -16.453 1 98.75 98 ASP B CA 1
ATOM 2107 C C . ASP B 1 98 ? 5.402 -22.172 -15.406 1 98.75 98 ASP B C 1
ATOM 2109 O O . ASP B 1 98 ? 6.418 -22.859 -15.211 1 98.75 98 ASP B O 1
ATOM 2113 N N . MET B 1 99 ? 5.184 -21.078 -14.734 1 98.88 99 MET B N 1
ATOM 2114 C CA . MET B 1 99 ? 6.059 -20.594 -13.672 1 98.88 99 MET B CA 1
ATOM 2115 C C . MET B 1 99 ? 6.168 -21.609 -12.547 1 98.88 99 MET B C 1
ATOM 2117 O O . MET B 1 99 ? 7.266 -21.906 -12.078 1 98.88 99 MET B O 1
ATOM 2121 N N . HIS B 1 100 ? 4.992 -22.125 -12.133 1 98.81 100 HIS B N 1
ATOM 2122 C CA . HIS B 1 100 ? 4.941 -23.109 -11.062 1 98.81 100 HIS B CA 1
ATOM 2123 C C . HIS B 1 100 ? 5.703 -24.375 -11.453 1 98.81 100 HIS B C 1
ATOM 2125 O O . HIS B 1 100 ? 6.5 -24.891 -10.664 1 98.81 100 HIS B O 1
ATOM 2131 N N . HIS B 1 101 ? 5.527 -24.828 -12.656 1 98.44 101 HIS B N 1
ATOM 2132 C CA . HIS B 1 101 ? 6.164 -26.062 -13.133 1 98.44 101 HIS B CA 1
ATOM 2133 C C . HIS B 1 101 ? 7.676 -25.891 -13.234 1 98.44 101 HIS B C 1
ATOM 2135 O O . HIS B 1 101 ? 8.43 -26.828 -13 1 98.44 101 HIS B O 1
ATOM 2141 N N . ALA B 1 102 ? 8.07 -24.734 -13.57 1 98.75 102 ALA B N 1
ATOM 2142 C CA . ALA B 1 102 ? 9.492 -24.438 -13.727 1 98.75 102 ALA B CA 1
ATOM 2143 C C . ALA B 1 102 ? 10.164 -24.234 -12.367 1 98.75 102 ALA B C 1
ATOM 2145 O O . ALA B 1 102 ? 11.359 -23.938 -12.297 1 98.75 102 ALA B O 1
ATOM 2146 N N . GLY B 1 103 ? 9.414 -24.266 -11.289 1 98.62 103 GLY B N 1
ATOM 2147 C CA . GLY B 1 103 ? 9.969 -24.156 -9.945 1 98.62 103 GLY B CA 1
ATOM 2148 C C . GLY B 1 103 ? 10.227 -22.719 -9.523 1 98.62 103 GLY B C 1
ATOM 2149 O O . GLY B 1 103 ? 11.047 -22.469 -8.648 1 98.62 103 GLY B O 1
ATOM 2150 N N . LYS B 1 104 ? 9.594 -21.766 -10.227 1 98.88 104 LYS B N 1
ATOM 2151 C CA . LYS B 1 104 ? 9.766 -20.359 -9.875 1 98.88 104 LYS B CA 1
ATOM 2152 C C . LYS B 1 104 ? 8.898 -19.984 -8.672 1 98.88 104 LYS B C 1
ATOM 2154 O O . LYS B 1 104 ? 7.98 -20.719 -8.305 1 98.88 104 LYS B O 1
ATOM 2159 N N . VAL B 1 105 ? 9.227 -18.875 -7.992 1 98.94 105 VAL B N 1
ATOM 2160 C CA . VAL B 1 105 ? 8.422 -18.391 -6.879 1 98.94 105 VAL B CA 1
ATOM 2161 C C . VAL B 1 105 ? 7.035 -18 -7.375 1 98.94 105 VAL B C 1
ATOM 2163 O O . VAL B 1 105 ? 6.906 -17.297 -8.383 1 98.94 105 VAL B O 1
ATOM 2166 N N . VAL B 1 106 ? 6.027 -18.531 -6.754 1 99 106 VAL B N 1
ATOM 2167 C CA . VAL B 1 106 ? 4.641 -18.125 -6.949 1 99 106 VAL B CA 1
ATOM 2168 C C . VAL B 1 106 ? 4.062 -17.594 -5.637 1 99 106 VAL B C 1
ATOM 2170 O O . VAL B 1 106 ? 3.98 -18.344 -4.652 1 99 106 VAL B O 1
ATOM 2173 N N . ALA B 1 107 ? 3.703 -16.344 -5.617 1 99 107 ALA B N 1
ATOM 2174 C CA . ALA B 1 107 ? 3.186 -15.711 -4.406 1 99 107 ALA B CA 1
ATOM 2175 C C . ALA B 1 107 ? 1.774 -15.18 -4.629 1 99 107 ALA B C 1
ATOM 2177 O O . ALA B 1 107 ? 1.543 -14.383 -5.547 1 99 107 ALA B O 1
ATOM 2178 N N . ALA B 1 108 ? 0.821 -15.617 -3.822 1 99 108 ALA B N 1
ATOM 2179 C CA . ALA B 1 108 ? -0.573 -15.195 -3.92 1 99 108 ALA B CA 1
ATOM 2180 C C . ALA B 1 108 ? -1.129 -14.82 -2.551 1 99 108 ALA B C 1
ATOM 2182 O O . ALA B 1 108 ? -0.774 -15.43 -1.54 1 99 108 ALA B O 1
ATOM 2183 N N . ILE B 1 109 ? -2.053 -13.891 -2.516 1 98.94 109 ILE B N 1
ATOM 2184 C CA . ILE B 1 109 ? -2.555 -13.391 -1.241 1 98.94 109 ILE B CA 1
ATOM 2185 C C . ILE B 1 109 ? -4.07 -13.211 -1.318 1 98.94 109 ILE B C 1
ATOM 2187 O O . ILE B 1 109 ? -4.617 -12.977 -2.398 1 98.94 109 ILE B O 1
ATOM 2191 N N . CYS B 1 110 ? -4.789 -13.312 -0.082 1 98.81 110 CYS B N 1
ATOM 2192 C CA . CYS B 1 110 ? -6.203 -12.984 0.084 1 98.81 110 CYS B CA 1
ATOM 2193 C C . CYS B 1 110 ? -7.082 -13.938 -0.717 1 98.81 110 CYS B C 1
ATOM 2195 O O . CYS B 1 110 ? -7.141 -15.133 -0.419 1 98.81 110 CYS B O 1
ATOM 2197 N N . ALA B 1 111 ? -7.742 -13.539 -1.718 1 98.81 111 ALA B N 1
ATOM 2198 C CA . ALA B 1 111 ? -8.656 -14.352 -2.516 1 98.81 111 ALA B CA 1
ATOM 2199 C C . ALA B 1 111 ? -7.895 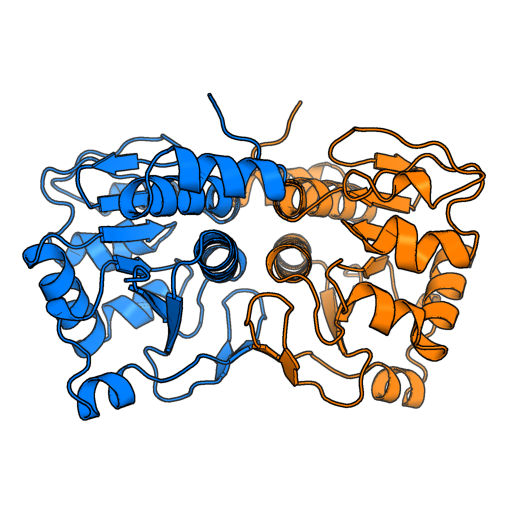-15.227 -3.504 1 98.81 111 ALA B C 1
ATOM 2201 O O . ALA B 1 111 ? -8.367 -16.312 -3.877 1 98.81 111 ALA B O 1
ATOM 2202 N N . SER B 1 112 ? -6.723 -14.867 -3.918 1 98.94 112 SER B N 1
ATOM 2203 C CA . SER B 1 112 ? -6.039 -15.414 -5.086 1 98.94 112 SER B CA 1
ATOM 2204 C C . SER B 1 112 ? -5.598 -16.859 -4.844 1 98.94 112 SER B C 1
ATOM 2206 O O . SER B 1 112 ? -5.633 -17.688 -5.758 1 98.94 112 SER B O 1
ATOM 2208 N N . PRO B 1 113 ? -5.145 -17.234 -3.598 1 98.94 113 PRO B N 1
ATOM 2209 C CA . PRO B 1 113 ? -4.852 -18.656 -3.408 1 98.94 113 PRO B CA 1
ATOM 2210 C C . PRO B 1 113 ? -6.047 -19.547 -3.715 1 98.94 113 PRO B C 1
ATOM 2212 O O . PRO B 1 113 ? -5.902 -20.562 -4.402 1 98.94 113 PRO B O 1
ATOM 2215 N N . ALA B 1 114 ? -7.219 -19.125 -3.295 1 98.88 114 ALA B N 1
ATOM 2216 C CA . ALA B 1 114 ? -8.406 -19.969 -3.455 1 98.88 114 ALA B CA 1
ATOM 2217 C C . ALA B 1 114 ? -8.992 -19.828 -4.855 1 98.88 114 ALA B C 1
ATOM 2219 O O . ALA B 1 114 ? -9.445 -20.812 -5.449 1 98.88 114 ALA B O 1
ATOM 2220 N N . VAL B 1 115 ? -8.945 -18.656 -5.41 1 98.88 115 VAL B N 1
ATOM 2221 C CA . VAL B 1 115 ? -9.688 -18.344 -6.629 1 98.88 115 VAL B CA 1
ATOM 2222 C C . VAL B 1 115 ? -8.805 -18.609 -7.848 1 98.88 115 VAL B C 1
ATOM 2224 O O . VAL B 1 115 ? -9.297 -19.047 -8.891 1 98.88 115 VAL B O 1
ATOM 2227 N N . VAL B 1 116 ? -7.496 -18.375 -7.727 1 98.94 116 VAL B N 1
ATOM 2228 C CA . VAL B 1 116 ? -6.609 -18.453 -8.883 1 98.94 116 VAL B CA 1
ATOM 2229 C C . VAL B 1 116 ? -5.801 -19.75 -8.82 1 98.94 116 VAL B C 1
ATOM 2231 O O . VAL B 1 116 ? -5.801 -20.531 -9.773 1 98.94 116 VAL B O 1
ATOM 2234 N N . LEU B 1 117 ? -5.191 -20.078 -7.691 1 98.94 117 LEU B N 1
ATOM 2235 C CA . LEU B 1 117 ? -4.25 -21.188 -7.602 1 98.94 117 LEU B CA 1
ATOM 2236 C C . LEU B 1 117 ? -4.984 -22.516 -7.5 1 98.94 117 LEU B C 1
ATOM 2238 O O . LEU B 1 117 ? -4.625 -23.484 -8.172 1 98.94 117 LEU B O 1
ATOM 2242 N N . ALA B 1 118 ? -5.992 -22.562 -6.656 1 98.81 118 ALA B N 1
ATOM 2243 C CA . ALA B 1 118 ? -6.641 -23.812 -6.301 1 98.81 118 ALA B CA 1
ATOM 2244 C C . ALA B 1 118 ? -7.227 -24.5 -7.531 1 98.81 118 ALA B C 1
ATOM 2246 O O . ALA B 1 118 ? -6.996 -25.688 -7.758 1 98.81 118 ALA B O 1
ATOM 2247 N N . PRO B 1 119 ? -7.969 -23.766 -8.422 1 98.38 119 PRO B N 1
ATOM 2248 C CA . PRO B 1 119 ? -8.555 -24.422 -9.594 1 98.38 119 PRO B CA 1
ATOM 2249 C C . PRO B 1 119 ? -7.504 -25 -10.539 1 98.38 119 PRO B C 1
ATOM 2251 O O . PRO B 1 119 ? -7.816 -25.859 -11.367 1 98.38 119 PRO B O 1
ATOM 2254 N N . LEU B 1 120 ? -6.293 -24.547 -10.469 1 98.44 120 LEU B N 1
ATOM 2255 C CA . LEU B 1 120 ? -5.227 -24.984 -11.352 1 98.44 120 LEU B CA 1
ATOM 2256 C C . LEU B 1 120 ? -4.504 -26.203 -10.773 1 98.44 120 LEU B C 1
ATOM 2258 O O . LEU B 1 120 ? -3.572 -26.734 -11.383 1 98.44 120 LEU B O 1
ATOM 2262 N N . GLY B 1 121 ? -4.891 -26.562 -9.539 1 98.38 121 GLY B N 1
ATOM 2263 C CA . GLY B 1 121 ? -4.281 -27.719 -8.883 1 98.38 121 GLY B CA 1
ATOM 2264 C C . GLY B 1 121 ? -2.945 -27.391 -8.242 1 98.38 121 GLY B C 1
ATOM 2265 O O . GLY B 1 121 ? -2.26 -28.281 -7.742 1 98.38 121 GLY B O 1
ATOM 2266 N N . ILE B 1 122 ? -2.564 -26.172 -8.172 1 98.62 122 ILE B N 1
ATOM 2267 C CA . ILE B 1 122 ? -1.258 -25.734 -7.695 1 98.62 122 ILE B CA 1
ATOM 2268 C C . ILE B 1 122 ? -1.162 -25.969 -6.188 1 98.62 122 ILE B C 1
ATOM 2270 O O . ILE B 1 122 ? -0.084 -26.266 -5.664 1 98.62 122 ILE B O 1
ATOM 2274 N N . LEU B 1 123 ? -2.295 -25.953 -5.5 1 98.75 123 LEU B N 1
ATOM 2275 C CA . LEU B 1 123 ? -2.303 -26.047 -4.043 1 98.75 123 LEU B CA 1
ATOM 2276 C C . LEU B 1 123 ? -2.381 -27.516 -3.604 1 98.75 123 LEU B C 1
ATOM 2278 O O . LEU B 1 123 ? -2.301 -27.812 -2.41 1 98.75 123 LEU B O 1
ATOM 2282 N N . ALA B 1 124 ? -2.551 -28.469 -4.496 1 98.19 124 ALA B N 1
ATOM 2283 C CA . ALA B 1 124 ? -2.771 -29.859 -4.148 1 98.19 124 ALA B CA 1
ATOM 2284 C C . ALA B 1 124 ? -1.633 -30.406 -3.287 1 98.19 124 ALA B C 1
ATOM 2286 O O . ALA B 1 124 ? -0.472 -30.391 -3.701 1 98.19 124 ALA B O 1
ATOM 2287 N N . GLY B 1 125 ? -1.977 -30.797 -2.102 1 98.56 125 GLY B N 1
ATOM 2288 C CA . GLY B 1 125 ? -1.018 -31.391 -1.185 1 98.56 125 GLY B CA 1
ATOM 2289 C C . GLY B 1 125 ? -0.103 -30.359 -0.535 1 98.56 125 GLY B C 1
ATOM 2290 O O . GLY B 1 125 ? 0.792 -30.719 0.232 1 98.56 125 GLY B O 1
ATOM 2291 N N . LYS B 1 126 ? -0.288 -29.125 -0.735 1 98.75 126 LYS B N 1
ATOM 2292 C CA . LYS B 1 126 ? 0.583 -28.062 -0.233 1 98.75 126 LYS B CA 1
ATOM 2293 C C . LYS B 1 126 ? -0.05 -27.359 0.957 1 98.75 126 LYS B C 1
ATOM 2295 O O . LYS B 1 126 ? -1.274 -27.344 1.099 1 98.75 126 LYS B O 1
ATOM 2300 N N . ARG B 1 127 ? 0.746 -26.906 1.86 1 98.88 127 ARG B N 1
ATOM 2301 C CA . ARG B 1 127 ? 0.283 -25.969 2.887 1 98.88 127 ARG B CA 1
ATOM 2302 C C . ARG B 1 127 ? 0.033 -24.594 2.297 1 98.88 127 ARG B C 1
ATOM 2304 O O . ARG B 1 127 ? 0.802 -24.125 1.456 1 98.88 127 ARG B O 1
ATOM 2311 N N . PHE B 1 128 ? -1.057 -23.922 2.664 1 98.94 128 PHE B N 1
ATOM 2312 C CA . PHE B 1 128 ? -1.359 -22.594 2.152 1 98.94 128 PHE B CA 1
ATOM 2313 C C . PHE B 1 128 ? -2.232 -21.812 3.135 1 98.94 128 PHE B C 1
ATOM 2315 O O . PHE B 1 128 ? -2.73 -22.391 4.109 1 98.94 128 PHE B O 1
ATOM 2322 N N . THR B 1 129 ? -2.34 -20.547 3.002 1 98.94 129 THR B N 1
ATOM 2323 C CA . THR B 1 129 ? -3.334 -19.703 3.652 1 98.94 129 THR B CA 1
ATOM 2324 C C . THR B 1 129 ? -4.008 -18.781 2.639 1 98.94 129 THR B C 1
ATOM 2326 O O . THR B 1 129 ? -3.643 -18.766 1.462 1 98.94 129 THR B O 1
ATOM 2329 N N . CYS B 1 130 ? -5.023 -18.172 2.951 1 98.88 130 CYS B N 1
ATOM 2330 C CA . CYS B 1 130 ? -5.82 -17.281 2.125 1 98.88 130 CYS B CA 1
ATOM 2331 C C . CYS B 1 130 ? -6.73 -16.406 2.986 1 98.88 130 CYS B C 1
ATOM 2333 O O . CYS B 1 130 ? -6.664 -16.453 4.215 1 98.88 130 CYS B O 1
ATOM 2335 N N . PHE B 1 131 ? -7.484 -15.609 2.369 1 98.81 131 PHE B N 1
ATOM 2336 C CA . PHE B 1 131 ? -8.461 -14.82 3.109 1 98.81 131 PHE B CA 1
ATOM 2337 C C . PHE B 1 131 ? -9.414 -15.719 3.891 1 98.81 131 PHE B C 1
ATOM 2339 O O . PHE B 1 131 ? -9.859 -16.75 3.381 1 98.81 131 PHE B O 1
ATOM 2346 N N . PRO B 1 132 ? -9.727 -15.328 5.137 1 98.56 132 PRO B N 1
ATOM 2347 C CA . PRO B 1 132 ? -10.578 -16.172 5.973 1 98.56 132 PRO B CA 1
ATOM 2348 C C . PRO B 1 132 ? -11.898 -16.531 5.297 1 98.56 132 PRO B C 1
ATOM 2350 O O . PRO B 1 132 ? -12.578 -15.656 4.762 1 98.56 132 PRO B O 1
ATOM 2353 N N . GLY B 1 133 ? -12.25 -17.766 5.363 1 98.44 133 GLY B N 1
ATOM 2354 C CA . GLY B 1 133 ? -13.5 -18.25 4.805 1 98.44 133 GLY B CA 1
ATOM 2355 C C . GLY B 1 133 ? -13.344 -18.875 3.428 1 98.44 133 GLY B C 1
ATOM 2356 O O . GLY B 1 133 ? -14.117 -19.75 3.043 1 98.44 133 GLY B O 1
ATOM 2357 N N . MET B 1 134 ? -12.367 -18.453 2.686 1 98.56 134 MET B N 1
ATOM 2358 C CA . MET B 1 134 ? -12.203 -18.922 1.31 1 98.56 134 MET B CA 1
ATOM 2359 C C . MET B 1 134 ? -11.57 -20.297 1.271 1 98.56 134 MET B C 1
ATOM 2361 O O . MET B 1 134 ? -11.656 -21 0.259 1 98.56 134 MET B O 1
ATOM 2365 N N . GLU B 1 135 ? -10.906 -20.625 2.377 1 98.44 135 GLU B N 1
ATOM 2366 C CA . GLU B 1 135 ? -10.289 -21.938 2.449 1 98.44 135 GLU B CA 1
ATOM 2367 C C . GLU B 1 135 ? -11.328 -23.047 2.301 1 98.44 135 GLU B C 1
ATOM 2369 O O . GLU B 1 135 ? -11 -24.172 1.89 1 98.44 135 GLU B O 1
ATOM 2374 N N . LYS B 1 136 ? -12.547 -22.781 2.574 1 98.06 136 LYS B N 1
ATOM 2375 C CA . LYS B 1 136 ? -13.633 -23.766 2.514 1 98.06 136 LYS B CA 1
ATOM 2376 C C . LYS B 1 136 ? -13.875 -24.219 1.078 1 98.06 136 LYS B C 1
ATOM 2378 O O . LYS B 1 136 ? -14.43 -25.297 0.851 1 98.06 136 LYS B O 1
ATOM 2383 N N . GLN B 1 137 ? -13.422 -23.422 0.125 1 96.44 137 GLN B N 1
ATOM 2384 C CA . GLN B 1 137 ? -13.641 -23.75 -1.282 1 96.44 137 GLN B CA 1
ATOM 2385 C C . GLN B 1 137 ? -12.445 -24.484 -1.87 1 96.44 137 GLN B C 1
ATOM 2387 O O . GLN B 1 137 ? -12.422 -24.781 -3.066 1 96.44 137 GLN B O 1
ATOM 2392 N N . VAL B 1 138 ? -11.469 -24.75 -1.087 1 98.5 138 VAL B N 1
ATOM 2393 C CA . 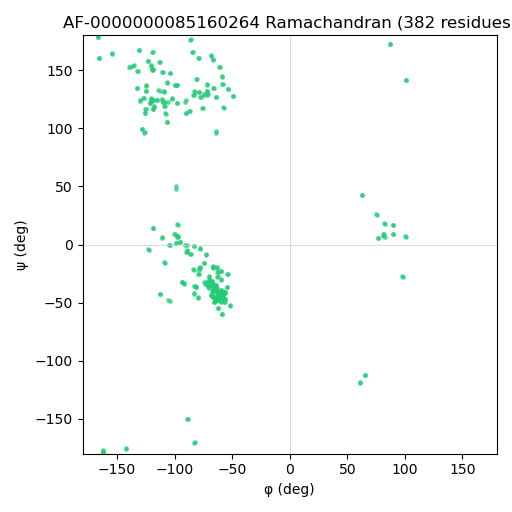VAL B 1 138 ? -10.242 -25.375 -1.561 1 98.5 138 VAL B CA 1
ATOM 2394 C C . VAL B 1 138 ? -10.148 -26.812 -1.037 1 98.5 138 VAL B C 1
ATOM 2396 O O . VAL B 1 138 ? -10.211 -27.047 0.174 1 98.5 138 VAL B O 1
ATOM 2399 N N . SER B 1 139 ? -10.039 -27.797 -1.941 1 97.56 139 SER B N 1
ATOM 2400 C CA . SER B 1 139 ? -9.906 -29.203 -1.568 1 97.56 139 SER B CA 1
ATOM 2401 C C . SER B 1 139 ? -8.516 -29.734 -1.901 1 97.56 139 SER B C 1
ATOM 2403 O O . SER B 1 139 ? -7.863 -29.25 -2.824 1 97.56 139 SER B O 1
ATOM 2405 N N . GLY B 1 140 ? -8.078 -30.656 -1.106 1 98 140 GLY B N 1
ATOM 2406 C CA . GLY B 1 140 ? -6.848 -31.375 -1.424 1 98 140 GLY B CA 1
ATOM 2407 C C . GLY B 1 140 ? -5.598 -30.625 -1.013 1 98 140 GLY B C 1
ATOM 2408 O O . GLY B 1 140 ? -4.488 -31 -1.397 1 98 140 GLY B O 1
ATOM 2409 N N . ALA B 1 141 ? -5.711 -29.5 -0.31 1 98.69 141 ALA B N 1
ATOM 2410 C CA . ALA B 1 141 ? -4.605 -28.703 0.214 1 98.69 141 ALA B CA 1
ATOM 2411 C C . ALA B 1 141 ? -4.66 -28.625 1.737 1 98.69 141 ALA B C 1
ATOM 2413 O O . ALA B 1 141 ? -5.625 -29.078 2.354 1 98.69 141 ALA B O 1
ATOM 2414 N N . ILE B 1 142 ? -3.609 -28.203 2.381 1 98.75 142 ILE B N 1
ATOM 2415 C CA . ILE B 1 142 ? -3.533 -28.109 3.834 1 98.75 142 ILE B CA 1
ATOM 2416 C C . ILE B 1 142 ? -3.596 -26.641 4.254 1 98.75 142 ILE B C 1
ATOM 2418 O O . ILE B 1 142 ? -2.607 -25.906 4.133 1 98.75 142 ILE B O 1
ATOM 2422 N N . TRP B 1 143 ? -4.719 -26.234 4.773 1 98.56 143 TRP B N 1
ATOM 2423 C CA . TRP B 1 143 ? -4.922 -24.844 5.172 1 98.56 143 TRP B CA 1
ATOM 2424 C C . TRP B 1 143 ? -4.25 -24.562 6.512 1 98.56 143 TRP B C 1
ATOM 2426 O O . TRP B 1 143 ? -4.34 -25.375 7.441 1 98.56 143 TRP B O 1
ATOM 2436 N N . LYS B 1 144 ? -3.496 -23.484 6.559 1 98.75 144 LYS B N 1
ATOM 2437 C CA . LYS B 1 144 ? -2.902 -22.953 7.789 1 98.75 144 LYS B CA 1
ATOM 2438 C C . LYS B 1 144 ? -3.396 -21.547 8.086 1 98.75 144 LYS B C 1
ATOM 2440 O O . LYS B 1 144 ? -3.699 -20.781 7.168 1 98.75 144 LYS B O 1
ATOM 2445 N N . GLU B 1 145 ? -3.477 -21.156 9.336 1 97.38 145 GLU B N 1
ATOM 2446 C CA . GLU B 1 145 ? -4.012 -19.844 9.703 1 97.38 145 GLU B CA 1
ATOM 2447 C C . GLU B 1 145 ? -2.889 -18.828 9.93 1 97.38 145 GLU B C 1
ATOM 2449 O O . GLU B 1 145 ? -3.133 -17.734 10.422 1 97.38 145 GLU B O 1
ATOM 2454 N N . GLU B 1 146 ? -1.686 -19.203 9.641 1 98 146 GLU B N 1
ATOM 2455 C CA . GLU B 1 146 ? -0.551 -18.281 9.75 1 98 146 GLU B CA 1
ATOM 2456 C C . GLU B 1 146 ? -0.717 -17.078 8.828 1 98 146 GLU B C 1
ATOM 2458 O O . GLU B 1 146 ? -1.416 -17.172 7.812 1 98 146 GLU B O 1
ATOM 2463 N N . ARG B 1 147 ? -0.128 -16.016 9.219 1 98.12 147 ARG B N 1
ATOM 2464 C CA . ARG B 1 147 ? -0.239 -14.773 8.445 1 98.12 147 ARG B CA 1
ATOM 2465 C C . ARG B 1 147 ? 0.386 -14.938 7.066 1 98.12 147 ARG B C 1
ATOM 2467 O O . ARG B 1 147 ? -0.086 -14.344 6.094 1 98.12 147 ARG B O 1
ATOM 2474 N N . VAL B 1 148 ? 1.522 -15.641 7.012 1 98.75 148 VAL B N 1
ATOM 2475 C CA . VAL B 1 148 ? 2.174 -16.031 5.766 1 98.75 148 VAL B CA 1
ATOM 2476 C C . VAL B 1 148 ? 2.555 -17.516 5.824 1 98.75 148 VAL B C 1
ATOM 2478 O O . VAL B 1 148 ? 3.039 -18 6.852 1 98.75 148 VAL B O 1
ATOM 2481 N N . VAL B 1 149 ? 2.285 -18.266 4.77 1 98.94 149 VAL B N 1
ATOM 2482 C CA . VAL B 1 149 ? 2.678 -19.656 4.66 1 98.94 149 VAL B CA 1
ATOM 2483 C C . VAL B 1 149 ? 3.623 -19.844 3.473 1 98.94 149 VAL B C 1
ATOM 2485 O O . VAL B 1 149 ? 3.314 -19.422 2.355 1 98.94 149 VAL B O 1
ATOM 2488 N N . VAL B 1 150 ? 4.773 -20.391 3.762 1 98.88 150 VAL B N 1
ATOM 2489 C CA . VAL B 1 150 ? 5.75 -20.734 2.734 1 98.88 150 VAL B CA 1
ATOM 2490 C C . VAL B 1 150 ? 5.824 -22.25 2.58 1 98.88 150 VAL B C 1
ATOM 2492 O O . VAL B 1 150 ? 6.125 -22.969 3.539 1 98.88 150 VAL B O 1
ATOM 2495 N N . ASP B 1 151 ? 5.527 -22.75 1.413 1 98.88 151 ASP B N 1
ATOM 2496 C CA . ASP B 1 151 ? 5.691 -24.156 1.056 1 98.88 151 ASP B CA 1
ATOM 2497 C C . AS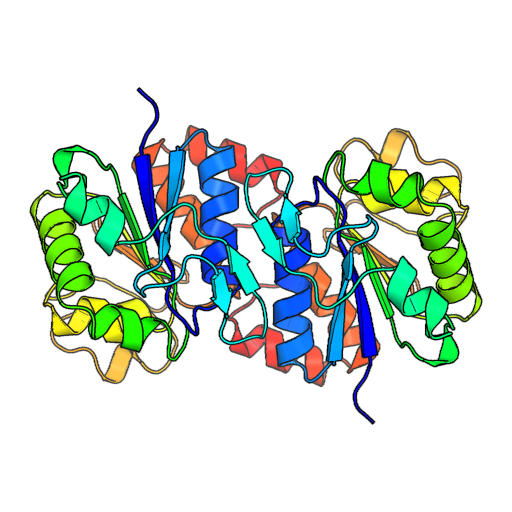P B 1 151 ? 6.52 -24.312 -0.219 1 98.88 151 ASP B C 1
ATOM 2499 O O . ASP B 1 151 ? 5.977 -24.281 -1.325 1 98.88 151 ASP B O 1
ATOM 2503 N N . GLY B 1 152 ? 7.863 -24.547 -0.068 1 98.44 152 GLY B N 1
ATOM 2504 C CA . GLY B 1 152 ? 8.75 -24.484 -1.22 1 98.44 152 GLY B CA 1
ATOM 2505 C C . GLY B 1 152 ? 8.781 -23.125 -1.877 1 98.44 152 GLY B C 1
ATOM 2506 O O . GLY B 1 152 ? 9.07 -22.125 -1.222 1 98.44 152 GLY B O 1
ATOM 2507 N N . ASN B 1 153 ? 8.367 -23.109 -3.152 1 98.69 153 ASN B N 1
ATOM 2508 C CA . ASN B 1 153 ? 8.383 -21.859 -3.898 1 98.69 153 ASN B CA 1
ATOM 2509 C C . ASN B 1 153 ? 7.008 -21.203 -3.92 1 98.69 153 ASN B C 1
ATOM 2511 O O . ASN B 1 153 ? 6.809 -20.188 -4.594 1 98.69 153 ASN B O 1
ATOM 2515 N N . LEU B 1 154 ? 6.082 -21.766 -3.158 1 98.94 154 LEU B N 1
ATOM 2516 C CA . LEU B 1 154 ? 4.742 -21.203 -3.014 1 98.94 154 LEU B CA 1
ATOM 2517 C C . LEU B 1 154 ? 4.633 -20.375 -1.735 1 98.94 154 LEU B C 1
ATOM 2519 O O . LEU B 1 154 ? 4.898 -20.891 -0.642 1 98.94 154 LEU B O 1
ATOM 2523 N N . ILE B 1 155 ? 4.281 -19.094 -1.872 1 98.94 155 ILE B N 1
ATOM 2524 C CA . ILE B 1 155 ? 4.164 -18.188 -0.735 1 98.94 155 ILE B CA 1
ATOM 2525 C C . ILE B 1 155 ? 2.779 -17.547 -0.729 1 98.94 155 ILE B C 1
ATOM 2527 O O . ILE B 1 155 ? 2.434 -16.797 -1.641 1 98.94 155 ILE B O 1
ATOM 2531 N N . THR B 1 156 ? 1.926 -17.844 0.263 1 98.94 156 THR B N 1
ATOM 2532 C CA . THR B 1 156 ? 0.562 -17.344 0.315 1 98.94 156 THR B CA 1
ATOM 2533 C C . THR B 1 156 ? 0.345 -16.5 1.576 1 98.94 156 THR B C 1
ATOM 2535 O O . THR B 1 156 ? 1.037 -16.703 2.578 1 98.94 156 THR B O 1
ATOM 2538 N N . SER B 1 157 ? -0.493 -15.602 1.521 1 98.88 157 SER B N 1
ATOM 2539 C CA . SER B 1 157 ? -0.851 -14.75 2.65 1 98.88 157 SER B CA 1
ATOM 2540 C C . SER B 1 157 ? -2.344 -14.445 2.66 1 98.88 157 SER B C 1
ATOM 2542 O O . SER B 1 157 ? -3.096 -14.961 1.833 1 98.88 157 SER B O 1
ATOM 2544 N N . ARG B 1 158 ? -2.795 -13.617 3.564 1 98.75 158 ARG B N 1
ATOM 2545 C CA . ARG B 1 158 ? -4.207 -13.711 3.92 1 98.75 158 ARG B CA 1
ATOM 2546 C C . ARG B 1 158 ? -4.969 -12.469 3.482 1 98.75 158 ARG B C 1
ATOM 2548 O O . ARG B 1 158 ? -6.109 -12.555 3.025 1 98.75 158 ARG B O 1
ATOM 2555 N N . SER B 1 159 ? -4.395 -11.281 3.684 1 98.56 159 SER B N 1
ATOM 2556 C CA . SER B 1 159 ? -5.137 -10.047 3.445 1 98.56 159 SER B CA 1
ATOM 2557 C C . SER B 1 159 ? -4.203 -8.836 3.42 1 98.56 159 SER B C 1
ATOM 2559 O O . SER B 1 159 ? -2.986 -8.984 3.553 1 98.56 159 SER B O 1
ATOM 2561 N N . ALA B 1 160 ? -4.773 -7.66 3.182 1 98.69 160 ALA B N 1
ATOM 2562 C CA . ALA B 1 160 ? -4.023 -6.41 3.055 1 98.69 160 ALA B CA 1
ATOM 2563 C C . ALA B 1 160 ? -3.137 -6.176 4.273 1 98.69 160 ALA B C 1
ATOM 2565 O O . ALA B 1 160 ? -2.004 -5.707 4.145 1 98.69 160 ALA B O 1
ATOM 2566 N N . GLY B 1 161 ? -3.596 -6.531 5.445 1 98.25 161 GLY B N 1
ATOM 2567 C CA . GLY B 1 161 ? -2.844 -6.293 6.668 1 98.25 161 GLY B CA 1
ATOM 2568 C C . GLY B 1 161 ? -1.642 -7.207 6.816 1 98.25 161 GLY B C 1
ATOM 2569 O O . GLY B 1 161 ? -0.794 -6.992 7.684 1 98.25 161 GLY B O 1
ATOM 2570 N N . THR B 1 162 ? -1.479 -8.188 5.98 1 98.44 162 THR B N 1
ATOM 2571 C CA . THR B 1 162 ? -0.373 -9.141 6.047 1 98.44 162 THR B CA 1
ATOM 2572 C C . THR B 1 162 ? 0.578 -8.945 4.867 1 98.44 162 THR B C 1
ATOM 2574 O O . THR B 1 162 ? 1.555 -9.68 4.723 1 98.44 162 THR B O 1
ATOM 2577 N N . ALA B 1 163 ? 0.349 -7.938 4.07 1 98.75 163 ALA B N 1
ATOM 2578 C CA . ALA B 1 163 ? 1.071 -7.742 2.814 1 98.75 163 ALA B CA 1
ATOM 2579 C C . ALA B 1 163 ? 2.551 -7.473 3.068 1 98.75 163 ALA B C 1
ATOM 2581 O O . ALA B 1 163 ? 3.408 -7.887 2.283 1 98.75 163 ALA B O 1
ATOM 2582 N N . GLY B 1 164 ? 2.848 -6.723 4.137 1 98.62 164 GLY B N 1
ATOM 2583 C CA . GLY B 1 164 ? 4.242 -6.473 4.457 1 98.62 164 GLY B CA 1
ATOM 2584 C C . GLY B 1 164 ? 5.016 -7.734 4.797 1 98.62 164 GLY B C 1
ATOM 2585 O O . GLY B 1 164 ? 6.125 -7.941 4.309 1 98.62 164 GLY B O 1
ATOM 2586 N N . GLU B 1 165 ? 4.473 -8.578 5.629 1 98.5 165 GLU B N 1
ATOM 2587 C CA . GLU B 1 165 ? 5.086 -9.859 5.977 1 98.5 165 GLU B CA 1
ATOM 2588 C C . GLU B 1 165 ? 5.195 -10.766 4.758 1 98.5 165 GLU B C 1
ATOM 2590 O O . GLU B 1 165 ? 6.164 -11.516 4.621 1 98.5 165 GLU B O 1
ATOM 2595 N N . TRP B 1 166 ? 4.172 -10.68 3.959 1 98.75 166 TRP B N 1
ATOM 2596 C CA . TRP B 1 166 ? 4.156 -11.445 2.713 1 98.75 166 TRP B CA 1
ATOM 2597 C C . TRP B 1 166 ? 5.32 -11.039 1.813 1 98.75 166 TRP B C 1
ATOM 2599 O O . TRP B 1 166 ? 6.074 -11.898 1.345 1 98.75 166 TRP B O 1
ATOM 2609 N N . ALA B 1 167 ? 5.504 -9.719 1.619 1 98.88 167 ALA B N 1
ATOM 2610 C CA . ALA B 1 167 ? 6.613 -9.195 0.825 1 98.88 167 ALA B CA 1
ATOM 2611 C C . ALA B 1 167 ? 7.957 -9.617 1.409 1 98.88 167 ALA B C 1
ATOM 2613 O O . ALA B 1 167 ? 8.875 -9.977 0.669 1 98.88 167 ALA B O 1
ATOM 2614 N N . TYR B 1 168 ? 8.039 -9.609 2.734 1 98.81 168 TYR B N 1
ATOM 2615 C CA . TYR B 1 168 ? 9.25 -10.039 3.416 1 98.81 168 TYR B CA 1
ATOM 2616 C C . TYR B 1 168 ? 9.625 -11.461 3.018 1 98.81 168 TYR B C 1
ATOM 2618 O O . TYR B 1 168 ? 10.773 -11.734 2.662 1 98.81 168 TYR B O 1
ATOM 2626 N N . GLU B 1 169 ? 8.695 -12.398 3.057 1 98.88 169 GLU B N 1
ATOM 2627 C CA . GLU B 1 169 ? 8.977 -13.797 2.764 1 98.88 169 GLU B CA 1
ATOM 2628 C C . GLU B 1 169 ? 9.32 -14 1.291 1 98.88 169 GLU B C 1
ATOM 2630 O O . GLU B 1 169 ? 10.133 -14.859 0.952 1 98.88 169 GLU B O 1
ATOM 2635 N N . ILE B 1 170 ? 8.703 -13.18 0.409 1 98.94 170 ILE B N 1
ATOM 2636 C CA . ILE B 1 170 ? 9.047 -13.242 -1.007 1 98.94 170 ILE B CA 1
ATOM 2637 C C . ILE B 1 170 ? 10.5 -12.812 -1.205 1 98.94 170 ILE B C 1
ATOM 2639 O O . ILE B 1 170 ? 11.258 -13.492 -1.898 1 98.94 170 ILE B O 1
ATOM 2643 N N . ILE B 1 171 ? 10.922 -11.711 -0.56 1 98.94 171 ILE B N 1
ATOM 2644 C CA . ILE B 1 171 ? 12.289 -11.227 -0.665 1 98.94 171 ILE B CA 1
ATOM 2645 C C . ILE B 1 171 ? 13.25 -12.258 -0.083 1 98.94 171 ILE B C 1
ATOM 2647 O O . ILE B 1 171 ? 14.312 -12.523 -0.66 1 98.94 171 ILE B O 1
ATOM 2651 N N . LYS B 1 172 ? 12.867 -12.781 1.082 1 98.81 172 LYS B N 1
ATOM 2652 C CA . LYS B 1 172 ? 13.711 -13.789 1.72 1 98.81 172 LYS B CA 1
ATOM 2653 C C . LYS B 1 172 ? 13.969 -14.969 0.787 1 98.81 172 LYS B C 1
ATOM 2655 O O . LYS B 1 172 ? 15.094 -15.461 0.687 1 98.81 172 LYS B O 1
ATOM 2660 N N . LYS B 1 173 ? 12.977 -15.406 0.077 1 98.88 173 LYS B N 1
ATOM 2661 C CA . LYS B 1 173 ? 13.094 -16.531 -0.851 1 98.88 173 LYS B CA 1
ATOM 2662 C C . LYS B 1 173 ? 14.008 -16.172 -2.02 1 98.88 173 LYS B C 1
ATOM 2664 O O . LYS B 1 173 ? 14.781 -17.016 -2.48 1 98.88 173 LYS B O 1
ATOM 2669 N N . LEU B 1 174 ? 13.984 -14.914 -2.488 1 98.88 174 LEU B N 1
ATOM 2670 C CA . LEU B 1 174 ? 14.664 -14.523 -3.719 1 98.88 174 LEU B CA 1
ATOM 2671 C C . LEU B 1 174 ? 16.062 -13.992 -3.424 1 98.88 174 LEU B C 1
ATOM 2673 O O . LEU B 1 174 ? 16.969 -14.156 -4.23 1 98.88 174 LEU B O 1
ATOM 2677 N N . MET B 1 175 ? 16.156 -13.336 -2.217 1 98.5 175 MET B N 1
ATOM 2678 C CA . MET B 1 175 ? 17.391 -12.594 -1.956 1 98.5 175 MET B CA 1
ATOM 2679 C C . MET B 1 175 ? 18.062 -13.086 -0.675 1 98.5 175 MET B C 1
ATOM 2681 O O . MET B 1 175 ? 19.141 -12.633 -0.321 1 98.5 175 MET B O 1
ATOM 2685 N N . GLY B 1 176 ? 17.438 -13.992 0.046 1 98.31 176 GLY B N 1
ATOM 2686 C CA . GLY B 1 176 ? 17.953 -14.461 1.325 1 98.31 176 GLY B CA 1
ATOM 2687 C C . GLY B 1 176 ? 17.5 -13.602 2.494 1 98.31 176 GLY B C 1
ATOM 2688 O O . GLY B 1 176 ? 16.906 -12.539 2.301 1 98.31 176 GLY B O 1
ATOM 2689 N N . SER B 1 177 ? 17.828 -14.109 3.725 1 97.88 177 SER B N 1
ATOM 2690 C CA . SER B 1 177 ? 17.391 -13.461 4.953 1 97.88 177 SER B CA 1
ATOM 2691 C C . SER B 1 177 ? 18 -12.07 5.098 1 97.88 177 SER B C 1
ATOM 2693 O O . SER B 1 177 ? 17.344 -11.148 5.59 1 97.88 177 SER B O 1
ATOM 2695 N N . ASP B 1 178 ? 19.172 -11.914 4.656 1 98 178 ASP B N 1
ATOM 2696 C CA . ASP B 1 178 ? 19.844 -10.617 4.77 1 98 178 ASP B CA 1
ATOM 2697 C C . ASP B 1 178 ? 19.109 -9.555 3.953 1 98 178 ASP B C 1
ATOM 2699 O O . ASP B 1 178 ? 18.906 -8.438 4.43 1 98 178 ASP B O 1
ATOM 2703 N N . GLY B 1 179 ? 18.75 -9.906 2.678 1 97.75 179 GLY B N 1
ATOM 2704 C CA . GLY B 1 179 ? 17.984 -8.984 1.852 1 97.75 179 GLY B CA 1
ATOM 2705 C C . GLY B 1 179 ? 16.656 -8.594 2.455 1 97.75 179 GLY B C 1
ATOM 2706 O O . GLY B 1 179 ? 16.281 -7.422 2.461 1 97.75 179 GLY B O 1
ATOM 2707 N N . ALA B 1 180 ? 16 -9.562 3.014 1 98.56 180 ALA B N 1
ATOM 2708 C CA . ALA B 1 180 ? 14.688 -9.328 3.609 1 98.56 180 ALA B CA 1
ATOM 2709 C C . ALA B 1 180 ? 14.805 -8.453 4.859 1 98.56 180 ALA B C 1
ATOM 2711 O O . ALA B 1 180 ? 14.016 -7.527 5.047 1 98.56 180 ALA B O 1
ATOM 2712 N N . GLU B 1 181 ? 15.789 -8.742 5.699 1 98.25 181 GLU B N 1
ATOM 2713 C CA . GLU B 1 181 ? 15.977 -7.996 6.941 1 98.25 181 GLU B CA 1
ATOM 2714 C C . GLU B 1 181 ? 16.359 -6.547 6.664 1 98.25 181 GLU B C 1
ATOM 2716 O O . GLU B 1 181 ? 15.961 -5.637 7.395 1 98.25 181 GLU B O 1
ATOM 2721 N N . LYS B 1 182 ? 17.141 -6.336 5.668 1 98.31 182 LYS B N 1
ATOM 2722 C CA . LYS B 1 182 ? 17.531 -4.98 5.289 1 98.31 182 LYS B CA 1
ATOM 2723 C C . LYS B 1 182 ? 16.297 -4.133 4.945 1 98.31 182 LYS B C 1
ATOM 2725 O O . LYS B 1 182 ? 16.172 -3.002 5.414 1 98.31 182 LYS B O 1
ATOM 2730 N N . VAL B 1 183 ? 15.414 -4.684 4.141 1 98.62 183 VAL B N 1
ATOM 2731 C CA . VAL B 1 183 ? 14.211 -3.959 3.75 1 98.62 183 VAL B CA 1
ATOM 2732 C C . VAL B 1 183 ? 13.297 -3.777 4.965 1 98.62 183 VAL B C 1
ATOM 2734 O O . VAL B 1 183 ? 12.781 -2.684 5.199 1 98.62 183 VAL B O 1
ATOM 2737 N N . ALA B 1 184 ? 13.133 -4.863 5.758 1 98.56 184 ALA B N 1
ATOM 2738 C CA . ALA B 1 184 ? 12.266 -4.793 6.934 1 98.56 184 ALA B CA 1
ATOM 2739 C C . ALA B 1 184 ? 12.734 -3.701 7.891 1 98.56 184 ALA B C 1
ATOM 2741 O O . ALA B 1 184 ? 11.922 -2.939 8.414 1 98.56 184 ALA B O 1
ATOM 2742 N N . SER B 1 185 ? 14.023 -3.623 8.109 1 98.12 185 SER B N 1
ATOM 2743 C CA . SER B 1 185 ? 14.594 -2.605 8.984 1 98.12 185 SER B CA 1
ATOM 2744 C C . SER B 1 185 ? 14.398 -1.207 8.414 1 98.12 185 SER B C 1
ATOM 2746 O O . SER B 1 185 ? 14.031 -0.278 9.141 1 98.12 185 SER B O 1
ATOM 2748 N N . ALA B 1 186 ? 14.555 -1.091 7.121 1 98 186 ALA B N 1
ATOM 2749 C CA . ALA B 1 186 ? 14.484 0.209 6.457 1 98 186 ALA B CA 1
ATOM 2750 C C . ALA B 1 186 ? 13.07 0.784 6.52 1 98 186 ALA B C 1
ATOM 2752 O O . ALA B 1 186 ? 12.891 2 6.617 1 98 186 ALA B O 1
ATOM 2753 N N . VAL B 1 187 ? 12.062 -0.086 6.52 1 98.44 187 VAL B N 1
ATOM 2754 C CA . VAL B 1 187 ? 10.695 0.415 6.461 1 98.44 187 VAL B CA 1
ATOM 2755 C C . VAL B 1 187 ? 10.047 0.298 7.84 1 98.44 187 VAL B C 1
ATOM 2757 O O . VAL B 1 187 ? 8.859 0.585 8 1 98.44 187 VAL B O 1
ATOM 2760 N N . LEU B 1 188 ? 10.797 -0.229 8.805 1 98.06 188 LEU B N 1
ATOM 2761 C CA . LEU B 1 188 ? 10.328 -0.423 10.172 1 98.06 188 LEU B CA 1
ATOM 2762 C C . LEU B 1 188 ? 9.156 -1.4 10.211 1 98.06 188 LEU B C 1
ATOM 2764 O O . LEU B 1 188 ? 8.148 -1.136 10.859 1 98.06 188 LEU B O 1
ATOM 2768 N N . LEU B 1 189 ? 9.312 -2.463 9.43 1 97.69 189 LEU B N 1
ATOM 2769 C CA . LEU B 1 189 ? 8.297 -3.51 9.391 1 97.69 189 LEU B CA 1
ATOM 2770 C C . LEU B 1 189 ? 8.305 -4.32 10.68 1 97.69 189 LEU B C 1
ATOM 2772 O O . LEU B 1 189 ? 9.367 -4.734 11.148 1 97.69 189 LEU B O 1
ATOM 2776 N N . GLN B 1 190 ? 7.168 -4.461 11.281 1 89.69 190 GLN B N 1
ATOM 2777 C CA . GLN B 1 190 ? 7.023 -5.379 12.406 1 89.69 190 GLN B CA 1
ATOM 2778 C C . GLN B 1 190 ? 6.617 -6.773 11.93 1 89.69 190 GLN B C 1
ATOM 2780 O O . GLN B 1 190 ? 5.68 -6.918 11.141 1 89.69 190 GLN B O 1
ATOM 2785 N N . ARG B 1 191 ? 7.512 -7.762 12.367 1 81.44 191 ARG B N 1
ATOM 2786 C CA . ARG B 1 191 ? 7.199 -9.141 11.992 1 81.44 191 ARG B CA 1
ATOM 2787 C C . ARG B 1 191 ? 6.887 -9.977 13.227 1 81.44 191 ARG B C 1
ATOM 2789 O O . ARG B 1 191 ? 7.355 -9.68 14.328 1 81.44 191 ARG B O 1
ATOM 2796 N N . GLN B 1 192 ? 5.777 -10.75 13.164 1 65.25 192 GLN B N 1
ATOM 2797 C CA . GLN B 1 192 ? 5.527 -11.656 14.281 1 65.25 192 GLN B CA 1
ATOM 2798 C C . GLN B 1 192 ? 6.621 -12.719 14.383 1 65.25 192 GLN B C 1
ATOM 2800 O O . GLN B 1 192 ? 7.066 -13.258 13.367 1 65.25 192 GLN B O 1
ATOM 2805 N N . GLY B 1 193 ? 7.641 -12.508 15.281 1 50.03 193 GLY B N 1
ATOM 2806 C CA . GLY B 1 193 ? 8.656 -13.516 15.523 1 50.03 193 GLY B CA 1
ATOM 2807 C C . GLY B 1 193 ? 8.094 -14.93 15.555 1 50.03 193 GLY B C 1
ATOM 2808 O O . GLY B 1 193 ? 6.887 -15.117 15.742 1 50.03 193 GLY B O 1
#

Secondary structure (DSSP, 8-state):
---EEEEEE-TTB-HHHHHHHHHHHHHTT-EEEEEESSS-SEEEBTTS-EEE-SEEHHHHHHTT---GGG-SEEEE---TTHHHHHHT-HHHHHHHHHHHHTT-EEEEETTHIIIIIGGGTTTTT-EE--STTGGGG--SSEE--SSEEEETTEEEE-SGGGHHHHHHHHHHHHHHHHHHHHHHHHHT-----/---EEEEEE-TTB-HHHHHHHHHHHHHTT-EEEEEESSS-SEEEBTTS-EEE-SEEHHHHHHTT---GGG-SEEEE---TTHHHHHHT-HHHHHHHHHHHHTT-EEEEETTHIIIIIGGGTTTTT-EE--STTGGGG--SSEE--SSEEEETTEEEE-SGGGHHHHHHHHHHHHHHHHHHHHHHHHHT-----

Organism: Gracilinema caldarium (strain ATCC 51460 / DSM 7334 / H1) (NCBI:txid744872)

Sequence (386 aa):
MAKRVLEFIAEGFEDVEAVTPADYLRRAGIEVTLVAVGANTVVKSSRGLTLMTDTTLAELASRGALNPSGWDGLVIPGGMPGASNIAGSVTAVTFLKDMHHAGKVVAAICASPAVVLAPLGILAGKRFTCFPGMEKQVSGAIWKEERVVVDGNLITSRSAGTAGEWAYEIIKKLMGSDGAEKVASAVLLQRQGMAKRVLEFIAEGFEDVEAVTPADYLRRAGIEVTLVAVGANTVVKSSRGLTLMTDTTLAELASRGALNPSGWDGLVIPGGMPGASNIAGSVTAVTFLKDMHHAGKVVAAICASPAVVLAPLGILAGKRFTCFPGMEKQVSGAIWKEERVVVDGNLITSRSAGTAGEWAYEIIKKLMGSDGAEKVASAVLLQRQG

pLDDT: mean 97.84, std 4.67, range [49.19, 99.0]

Nearest PDB structures (foldseek):
  4xll-assembly1_B  TM=9.696E-01  e=5.872E-22  Toxoplasma gondii
  4k2h-assembly1_A  TM=9.552E-01  e=3.610E-21  Salmonella enterica subsp. enterica serovar Typhimurium str. LT2
  4ge3-assembly2_D  TM=8.904E-01  e=1.730E-17  Schizosaccharomyces pombe
  4qyt-assembly2_D  TM=8.982E-01  e=3.170E-17  Schizosaccharomyces pombe
  3cne-assembly2_C  TM=8.731E-01  e=9.382E-15  Bacteroides thetaiotaomicron VPI-5482

InterPro domains:
  IPR002818 DJ-1/PfpI [PF01965] (3-172)
  IPR006287 Protein/nucleic acid deglycase DJ-1 [TIGR01383] (5-185)
  IPR029062 Class I glutamine amidotransferase-like [G3DSA:3.40.50.880] (1-192)
  IPR029062 Class I glutamine amidotransferase-like [SSF52317] (3-189)
  IPR050325 Protein/nucleic acid deglycase [PTHR48094] (3-184)